Protein 2VM1 (pdb70)

Radius of gyration: 29.91 Å; Cα contacts (8 Å, |Δi|>4): 887; chains: 4; bounding box: 65×40×89 Å

Sequence (442 aa):
EGAVIACHTKQEFDTHMANGKDTGKLVIIDFTASWCGPCRVIAPVFAEEYAKKFPGAIFLKVDDVDELKDVAEAYNNVEAMMPTFLFIKKDGEKVDSVVGGRKDDIHTKIVALMGEGAVIACHTKQEFDTHMANGKDTGKLVIIDFTASWCGPCRVIAPVFAEYAKKKFPGAIFLKVDVDELKDVAEAYNVEAMPTFLFIKDDGEKVDSVVVGGRKDDIHTKIVALMMGGAVIACHTKQEFDTHMANNGKDTGKLVIIDFTASWCGPCRVIAPVFAEYAKKFPGAIFLKVDVDELKDVAEAYNVEEAMMPTFLFIKKDGEKVDSVVGGRKKDDIHTKIVALMGSASTGAVIACHTKQEFDTHMANGKDTGKLVIIDFTASWCGPCRVIAPVFAEYAKKKFPGAIFLKVDVDELKDVAEAYNVEEAMPTFLFIKDGEKVDSVVGGRKDDIHTKIVALMG

CATH classification: 3.40.30.10

Secondary structure (P-SEA, 3-state):
ccbbbbbccaaaaaaaaaaaaaabbbbbbbccccccaaaaaaaaaaaaaaaacccbbbbbbccccaaaaaaaaccccccbbbbbccccccccccccaaaaaaaaaaaaac/ccbbbbbccaaaaaaaaaaaaaabbbbbbbbcccccaaaaaaaaaaaaaaaacccbbbbbbccccaaaaaaaaccccccbbbbbccccccccccccaaaaaaaaaaaaac/cbbbbbccaaaaaaaaaaaaaabbbbbbbbccccccccccaaaaaaaaaaacccbbbbbbccccaaaaaaaaccccccbbbbbccccccccccccaaaaaaaaaaaaaccccc/ccccccccaaaaaaaaaaaaaaccbbbbbbcccccaaaaaaaaaaaaaaaacccbbbbbbcccccaaaaaaacccccbbbbbbccccccccccccaaaaaaaaaaaaac

Solvent-accessible surface area: 21909 Å² total

Nearest PDB structures (foldseek):
  2vm1-assembly1_A  TM=1.009E+00  e=7.048E-24  Hordeum vulgare subsp. vulgare
  2vm2-assembly3_C  TM=9.969E-01  e=8.906E-20  Hordeum vulgare subsp. vulgare
  2iwt-assembly1_A  TM=9.757E-01  e=1.551E-14  Hordeum vulgare
  2vlt-assembly2_B  TM=9.663E-01  e=1.551E-14  Hordeum vulgare subsp. vulgare
  6x0b-assembly2_B  TM=9.720E-01  e=7.937E-13  Nicotiana alata

Foldseek 3Di:
DLAEAEQQDVVSVVVVLVVCLVVQAKEKEWAAAPVDPLRVVLVVLLSVVSNVCVRHHHYYYHCVRCVVVCVVVVPDAPTKMFIDGNSHTDDIDGTSPNVVVVVCNVVVRD/DLAEAEQQDPVSVVVVLVVCLVVQAKEKEWEAEPPDPQSVVLVVLLSNVCNVCVRHHHYYYHCVRCVVVCVVVVPDAPGKMFIDGNRDGDDIDGTSPSVVVVVVNVVVVD/DFEAEQQDPVSVVVVLVVCLVVQAKEKEWAAAPVDPQQPVQVVLLGVVCVVCVRHHHYYYHCVRPVVVCVVVVPDAHGKIFIAGSSHTDDIDHGNPNVVVVVCNVVSRDDDDD/DFEAEQQDPVSVVVVLVVQLVVQAKEKEKAAAPVDPLRVVLVVLLGVVCVVCVRHHHYYYDCVSCVVVCVVCVDPAPTKMFIDGNRHTDDIDHTSPSVVVNVCNVVVRD

InterPro domains:
  IPR005746 Thioredoxin [PIRSF000077] (11-110)
  IPR013766 Thioredoxin domain [PF00085] (9-109)
  IPR013766 Thioredoxin domain [PS51352] (1-115)
  IPR017937 Thioredoxin, conserved site [PS00194] (32-50)
  IPR036249 Thioredoxin-like superfamily [SSF52833] (5-113)
  IPR050620 Thioredoxin H-type-like [PTHR10438] (8-109)

B-factor: mean 17.46, std 7.09, range [8.33, 87.43]

Structure (mmCIF, N/CA/C/O backbone):
data_2VM1
#
_entry.id   2VM1
#
_cell.length_a   120.881
_cell.length_b   33.533
_cell.length_c   131.048
_cell.angle_alpha   90.00
_cell.angle_beta   112.31
_cell.angle_gamma   90.00
#
_symmetry.space_group_name_H-M   'C 1 2 1'
#
loop_
_entity.id
_entity.type
_entity.pdbx_description
1 polymer 'THIOREDOXIN H ISOFORM 1.'
2 non-polymer 'SULFATE ION'
3 water water
#
loop_
_atom_site.group_PDB
_atom_site.id
_atom_site.type_symbol
_atom_site.label_atom_id
_atom_site.label_alt_id
_atom_site.label_comp_id
_atom_site.label_asym_id
_atom_site.label_entity_id
_atom_site.label_seq_id
_atom_site.pdbx_PDB_ins_code
_atom_site.Cartn_x
_atom_site.Cartn_y
_atom_site.Cartn_z
_atom_site.occupancy
_atom_site.B_iso_or_equiv
_atom_site.auth_seq_id
_atom_site.auth_comp_id
_atom_site.auth_asym_id
_atom_site.auth_atom_id
_atom_site.pdbx_PDB_model_num
ATOM 1 N N . GLU A 1 5 ? 11.785 -22.538 25.149 1.00 26.25 5 GLU A N 1
ATOM 2 C CA . GLU A 1 5 ? 11.191 -23.863 24.790 1.00 25.60 5 GLU A CA 1
ATOM 3 C C . GLU A 1 5 ? 11.074 -24.002 23.288 1.00 24.70 5 GLU A C 1
ATOM 4 O O . GLU A 1 5 ? 10.030 -24.435 22.762 1.00 24.81 5 GLU A O 1
ATOM 5 N N . GLY A 1 6 ? 12.146 -23.612 22.594 1.00 24.17 6 GLY A N 1
ATOM 6 C CA . GLY A 1 6 ? 12.177 -23.626 21.138 1.00 21.47 6 GLY A CA 1
ATOM 7 C C . GLY A 1 6 ? 11.094 -22.758 20.527 1.00 20.25 6 GLY A C 1
ATOM 8 O O . GLY A 1 6 ? 10.439 -23.165 19.575 1.00 20.82 6 GLY A O 1
ATOM 9 N N . ALA A 1 7 ? 10.890 -21.565 21.081 1.00 18.65 7 ALA A N 1
ATOM 10 C CA . ALA A 1 7 ? 9.921 -20.627 20.522 1.00 17.56 7 ALA A CA 1
ATOM 11 C C . ALA A 1 7 ? 10.584 -19.320 20.118 1.00 16.62 7 ALA A C 1
ATOM 12 O O . ALA A 1 7 ? 11.575 -18.900 20.716 1.00 16.90 7 ALA A O 1
ATOM 14 N N . VAL A 1 8 ? 10.015 -18.675 19.107 1.00 15.59 8 VAL A N 1
ATOM 15 C CA . VAL A 1 8 ? 10.423 -17.334 18.714 1.00 14.87 8 VAL A CA 1
ATOM 16 C C . VAL A 1 8 ? 9.848 -16.389 19.774 1.00 15.28 8 VAL A C 1
ATOM 17 O O . VAL A 1 8 ? 8.676 -16.509 20.171 1.00 16.64 8 VAL A O 1
ATOM 21 N N . ILE A 1 9 ? 10.691 -15.512 20.283 1.00 13.37 9 ILE A N 1
ATOM 22 C CA . ILE A 1 9 ? 10.267 -14.529 21.275 1.00 13.04 9 ILE A CA 1
ATOM 23 C C . ILE A 1 9 ? 10.091 -13.174 20.593 1.00 13.27 9 ILE A C 1
ATOM 24 O O . ILE A 1 9 ? 11.064 -12.601 20.122 1.00 12.94 9 ILE A O 1
ATOM 29 N N . ALA A 1 10 ? 8.850 -12.690 20.523 1.00 13.29 10 ALA A N 1
ATOM 30 C CA . ALA A 1 10 ? 8.547 -11.373 19.944 1.00 14.09 10 ALA A CA 1
ATOM 31 C C . ALA A 1 10 ? 8.906 -10.308 20.975 1.00 14.35 10 ALA A C 1
ATOM 32 O O . ALA A 1 10 ? 8.355 -10.313 22.089 1.00 16.66 10 ALA A O 1
ATOM 34 N N . CYS A 1 11 ? 9.838 -9.429 20.628 1.00 13.29 11 CYS A N 1
ATOM 35 C CA . CYS A 1 11 ? 10.286 -8.371 21.538 1.00 12.75 11 CYS A CA 1
ATOM 36 C C . CYS A 1 11 ? 9.570 -7.061 21.225 1.00 12.65 11 CYS A C 1
ATOM 37 O O . CYS A 1 11 ? 9.852 -6.415 20.213 1.00 13.33 11 CYS A O 1
ATOM 40 N N . HIS A 1 12 ? 8.664 -6.664 22.104 1.00 12.19 12 HIS A N 1
ATOM 41 C CA . HIS A 1 12 ? 7.799 -5.508 21.813 1.00 12.51 12 HIS A CA 1
ATOM 42 C C . HIS A 1 12 ? 8.274 -4.199 22.429 1.00 12.32 12 HIS A C 1
ATOM 43 O O . HIS A 1 12 ? 7.708 -3.133 22.137 1.00 12.79 12 HIS A O 1
ATOM 50 N N . THR A 1 13 ? 9.292 -4.283 23.279 1.00 11.83 13 THR A N 1
ATOM 51 C CA . THR A 1 13 ? 9.921 -3.087 23.833 1.00 11.78 13 THR A CA 1
ATOM 52 C C . THR A 1 13 ? 11.427 -3.269 23.786 1.00 11.62 13 THR A C 1
ATOM 53 O O . THR A 1 13 ? 11.923 -4.408 23.757 1.00 11.60 13 THR A O 1
ATOM 57 N N . LYS A 1 14 ? 12.158 -2.156 23.852 1.00 11.25 14 LYS A N 1
ATOM 58 C CA . LYS A 1 14 ? 13.631 -2.243 23.935 1.00 12.42 14 LYS A CA 1
ATOM 59 C C . LYS A 1 14 ? 14.047 -3.041 25.193 1.00 11.84 14 LYS A C 1
ATOM 60 O O . LYS A 1 14 ? 15.002 -3.812 25.157 1.00 11.29 14 LYS A O 1
ATOM 66 N N . GLN A 1 15 ? 13.327 -2.828 26.304 1.00 12.58 15 GLN A N 1
ATOM 67 C CA . GLN A 1 15 ? 13.583 -3.560 27.554 1.00 12.95 15 GLN A CA 1
ATOM 68 C C . GLN A 1 15 ? 13.472 -5.089 27.363 1.00 12.18 15 GLN A C 1
ATOM 69 O O . GLN A 1 15 ? 14.324 -5.859 27.836 1.00 10.74 15 GLN A O 1
ATOM 75 N N . GLU A 1 16 ? 12.443 -5.520 26.628 1.00 10.68 16 GLU A N 1
ATOM 76 C CA . GLU A 1 16 ? 12.262 -6.928 26.307 1.00 10.60 16 GLU A CA 1
ATOM 77 C C . GLU A 1 16 ? 13.415 -7.472 25.457 1.00 10.16 16 GLU A C 1
ATOM 78 O O . GLU A 1 16 ? 13.989 -8.525 25.749 1.00 9.91 16 GLU A O 1
ATOM 84 N N . PHE A 1 17 ? 13.741 -6.735 24.410 1.00 9.77 17 PHE A N 1
ATOM 85 C CA . PHE A 1 17 ? 14.899 -7.056 23.575 1.00 10.30 17 PHE A CA 1
ATOM 86 C C . PHE A 1 17 ? 16.171 -7.187 24.413 1.00 9.01 17 PHE A C 1
ATOM 87 O O . PHE A 1 17 ? 16.887 -8.185 24.315 1.00 9.21 17 PHE A O 1
ATOM 95 N N . ASP A 1 18 ? 16.447 -6.184 25.236 1.00 9.57 18 ASP A N 1
ATOM 96 C CA . ASP A 1 18 ? 17.698 -6.141 26.004 1.00 9.84 18 ASP A CA 1
ATOM 97 C C . ASP A 1 18 ? 17.788 -7.278 27.014 1.00 9.42 18 ASP A C 1
ATOM 98 O O . ASP A 1 18 ? 18.850 -7.876 27.195 1.00 9.07 18 ASP A O 1
ATOM 103 N N . THR A 1 19 ? 16.676 -7.627 27.652 1.00 9.29 19 THR A N 1
ATOM 104 C CA . THR A 1 19 ? 16.782 -8.722 28.640 1.00 9.86 19 THR A CA 1
ATOM 105 C C . THR A 1 19 ? 17.105 -10.083 27.979 1.00 9.48 19 THR A C 1
ATOM 106 O O . THR A 1 19 ? 17.955 -10.855 28.469 1.00 8.91 19 THR A O 1
ATOM 110 N N . HIS A 1 20 ? 16.479 -10.356 26.832 1.00 9.19 20 HIS A N 1
ATOM 111 C CA . HIS A 1 20 ? 16.791 -11.602 26.112 1.00 9.58 20 HIS A CA 1
ATOM 112 C C . HIS A 1 20 ? 18.194 -11.585 25.524 1.00 9.82 20 HIS A C 1
ATOM 113 O O . HIS A 1 20 ? 18.898 -12.588 25.587 1.00 10.26 20 HIS A O 1
ATOM 120 N N . MET A 1 21 ? 18.612 -10.435 25.001 1.00 9.21 21 MET A N 1
ATOM 121 C CA . MET A 1 21 ? 19.985 -10.271 24.518 1.00 9.99 21 MET A CA 1
ATOM 122 C C . MET A 1 21 ? 21.011 -10.509 25.641 1.00 10.63 21 MET A C 1
ATOM 123 O O . MET A 1 21 ? 21.994 -11.253 25.475 1.00 10.40 21 MET A O 1
ATOM 128 N N . ALA A 1 22 ? 20.775 -9.896 26.795 1.00 9.46 22 ALA A N 1
ATOM 129 C CA . ALA A 1 22 ? 21.627 -10.164 27.964 1.00 10.22 22 ALA A CA 1
ATOM 130 C C . ALA A 1 22 ? 21.638 -11.651 28.401 1.00 10.30 22 ALA A C 1
ATOM 131 O O . ALA A 1 22 ? 22.695 -12.196 28.753 1.00 10.73 22 ALA A O 1
ATOM 133 N N . ASN A 1 23 ? 20.475 -12.300 28.400 1.00 10.29 23 ASN A N 1
ATOM 134 C CA . ASN A 1 23 ? 20.395 -13.729 28.723 1.00 11.77 23 ASN A CA 1
ATOM 135 C C . ASN A 1 23 ? 21.274 -14.554 27.763 1.00 11.23 23 ASN A C 1
ATOM 136 O O . ASN A 1 23 ? 22.086 -15.387 28.186 1.00 11.40 23 ASN A O 1
ATOM 141 N N . GLY A 1 24 ? 21.168 -14.261 26.471 1.00 11.96 24 GLY A N 1
ATOM 142 C CA . GLY A 1 24 ? 22.012 -14.925 25.476 1.00 12.72 24 GLY A CA 1
ATOM 143 C C . GLY A 1 24 ? 23.506 -14.740 25.705 1.00 12.54 24 GLY A C 1
ATOM 144 O O . GLY A 1 24 ? 24.278 -15.715 25.703 1.00 12.74 24 GLY A O 1
ATOM 145 N N . LYS A 1 25 ? 23.905 -13.482 25.906 1.00 12.92 25 LYS A N 1
ATOM 146 C CA . LYS A 1 25 ? 25.293 -13.119 26.153 1.00 13.33 25 LYS A CA 1
ATOM 147 C C . LYS A 1 25 ? 25.823 -13.857 27.386 1.00 13.07 25 LYS A C 1
ATOM 148 O O . LYS A 1 25 ? 26.898 -14.467 27.349 1.00 12.99 25 LYS A O 1
ATOM 154 N N . ASP A 1 26 ? 25.040 -13.807 28.464 1.00 12.12 26 ASP A N 1
ATOM 155 C CA . ASP A 1 26 ? 25.414 -14.413 29.723 1.00 12.57 26 ASP A CA 1
ATOM 156 C C . ASP A 1 26 ? 25.573 -15.938 29.651 1.00 12.98 26 ASP A C 1
ATOM 157 O O . ASP A 1 26 ? 26.489 -16.506 30.271 1.00 13.25 26 ASP A O 1
ATOM 162 N N . THR A 1 27 ? 24.669 -16.596 28.929 1.00 12.98 27 THR A N 1
ATOM 163 C CA . THR A 1 27 ? 24.656 -18.048 28.844 1.00 14.36 27 THR A CA 1
ATOM 164 C C . THR A 1 27 ? 25.485 -18.612 27.675 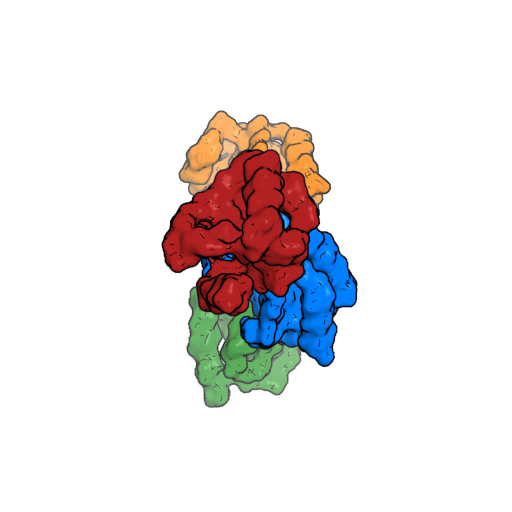1.00 14.57 27 THR A C 1
ATOM 165 O O . THR A 1 27 ? 25.571 -19.837 27.511 1.00 16.00 27 THR A O 1
ATOM 169 N N . GLY A 1 28 ? 26.078 -17.736 26.871 1.00 13.67 28 GLY A N 1
ATOM 170 C CA . GLY A 1 28 ? 26.943 -18.172 25.752 1.00 14.18 28 GLY A CA 1
ATOM 171 C C . GLY A 1 28 ? 26.189 -18.770 24.571 1.00 14.22 28 GLY A C 1
ATOM 172 O O . GLY A 1 28 ? 26.753 -19.539 23.786 1.00 14.61 28 GLY A O 1
ATOM 173 N N . LYS A 1 29 ? 24.913 -18.429 24.458 1.00 12.98 29 LYS A N 1
ATOM 174 C CA . LYS A 1 29 ? 24.071 -18.945 23.399 1.00 12.62 29 LYS A CA 1
ATOM 175 C C . LYS A 1 29 ? 24.103 -17.999 22.207 1.00 12.41 29 LYS A C 1
ATOM 176 O O . LYS A 1 29 ? 24.243 -16.785 22.349 1.00 13.88 29 LYS A O 1
ATOM 182 N N . LEU A 1 30 ? 23.982 -18.576 21.026 1.00 11.51 30 LEU A N 1
ATOM 183 C CA . LEU A 1 30 ? 23.812 -17.774 19.839 1.00 11.10 30 LEU A CA 1
ATOM 184 C C . LEU A 1 30 ? 22.409 -17.158 19.894 1.00 10.98 30 LEU A C 1
ATOM 185 O O . LEU A 1 30 ? 21.424 -17.813 20.293 1.00 12.37 30 LEU A O 1
ATOM 190 N N . VAL A 1 31 ? 22.325 -15.894 19.501 1.00 10.66 31 VAL A N 1
ATOM 191 C CA . VAL A 1 31 ? 21.042 -15.196 19.384 1.00 10.04 31 VAL A CA 1
ATOM 192 C C . VAL A 1 31 ? 20.876 -14.825 17.917 1.00 11.03 31 VAL A C 1
ATOM 193 O O . VAL A 1 31 ? 21.803 -14.270 17.300 1.00 11.31 31 VAL A O 1
ATOM 197 N N . ILE A 1 32 ? 19.700 -15.127 17.378 1.00 9.93 32 ILE A N 1
ATOM 198 C CA . ILE A 1 32 ? 19.361 -14.794 15.999 1.00 10.89 32 ILE A CA 1
ATOM 199 C C . ILE A 1 32 ? 18.153 -13.857 16.045 1.00 10.89 32 ILE A C 1
ATOM 200 O O . ILE A 1 32 ? 17.097 -14.226 16.587 1.00 11.26 32 ILE A O 1
ATOM 205 N N . ILE A 1 33 ? 18.323 -12.657 15.502 1.00 10.30 33 ILE A N 1
ATOM 206 C CA . ILE A 1 33 ? 17.236 -11.666 15.468 1.00 10.80 33 ILE A CA 1
ATOM 207 C C . ILE A 1 33 ? 16.679 -11.555 14.067 1.00 9.85 33 ILE A C 1
ATOM 208 O O . ILE A 1 33 ? 17.426 -11.300 13.117 1.00 10.15 33 ILE A O 1
ATOM 213 N N . ASP A 1 34 ? 15.370 -11.754 13.952 1.00 10.44 34 ASP A N 1
ATOM 214 C CA . ASP A 1 34 ? 14.656 -11.549 12.700 1.00 10.86 34 ASP A CA 1
ATOM 215 C C . ASP A 1 34 ? 14.066 -10.140 12.785 1.00 10.47 34 ASP A C 1
ATOM 216 O O . ASP A 1 34 ? 13.086 -9.892 13.527 1.00 9.93 34 ASP A O 1
ATOM 221 N N . PHE A 1 35 ? 14.699 -9.211 12.064 1.00 10.24 35 PHE A N 1
ATOM 222 C CA . PHE A 1 35 ? 14.176 -7.854 11.928 1.00 9.67 35 PHE A CA 1
ATOM 223 C C . PHE A 1 35 ? 13.153 -7.905 10.808 1.00 10.30 35 PHE A C 1
ATOM 224 O O . PHE A 1 35 ? 13.480 -8.138 9.637 1.00 10.13 35 PHE A O 1
ATOM 232 N N . THR A 1 36 ? 11.910 -7.689 11.195 1.00 9.77 36 THR A N 1
ATOM 233 C CA . THR A 1 36 ? 10.768 -8.015 10.334 1.00 10.70 36 THR A CA 1
ATOM 234 C C . THR A 1 36 ? 9.746 -6.876 10.314 1.00 10.07 36 THR A C 1
ATOM 235 O O . THR A 1 36 ? 9.842 -5.905 11.071 1.00 10.55 36 THR A O 1
ATOM 239 N N . ALA A 1 37 ? 8.752 -6.982 9.447 1.00 9.71 37 ALA A N 1
ATOM 240 C CA . ALA A 1 37 ? 7.706 -5.949 9.397 1.00 10.23 37 ALA A CA 1
ATOM 241 C C . ALA A 1 37 ? 6.414 -6.589 8.954 1.00 9.73 37 ALA A C 1
ATOM 242 O O . ALA A 1 37 ? 6.427 -7.464 8.106 1.00 9.80 37 ALA A O 1
ATOM 244 N N . SER A 1 38 ? 5.303 -6.138 9.519 1.00 9.94 38 SER A N 1
ATOM 245 C CA . SER A 1 38 ? 4.008 -6.700 9.151 1.00 10.43 38 SER A CA 1
ATOM 246 C C . SER A 1 38 ? 3.599 -6.407 7.707 1.00 9.52 38 SER A C 1
ATOM 247 O O . SER A 1 38 ? 2.766 -7.111 7.140 1.00 9.99 38 SER A O 1
ATOM 250 N N . TRP A 1 39 ? 4.194 -5.367 7.124 1.00 9.41 39 TRP A N 1
ATOM 251 C CA . TRP A 1 39 ? 3.841 -4.938 5.758 1.00 9.70 39 TRP A CA 1
ATOM 252 C C . TRP A 1 39 ? 4.677 -5.686 4.723 1.00 9.25 39 TRP A C 1
ATOM 253 O O . TRP A 1 39 ? 4.413 -5.574 3.517 1.00 10.39 39 TRP A O 1
ATOM 264 N N . CYS A 1 40 ? 5.656 -6.458 5.183 1.00 10.61 40 CYS A N 1
ATOM 265 C CA . CYS A 1 40 ? 6.660 -7.053 4.313 1.00 10.43 40 CYS A CA 1
ATOM 266 C C . CYS A 1 40 ? 6.296 -8.478 3.843 1.00 10.23 40 CYS A C 1
ATOM 267 O O . CYS A 1 40 ? 6.312 -9.420 4.648 1.00 10.73 40 CYS A O 1
ATOM 270 N N . GLY A 1 41 ? 5.984 -8.613 2.547 1.00 10.14 41 GLY A N 1
ATOM 271 C CA . GLY A 1 41 ? 5.654 -9.903 1.932 1.00 10.51 41 GLY A CA 1
ATOM 272 C C . GLY A 1 41 ? 6.719 -10.984 2.182 1.00 10.68 41 GLY A C 1
ATOM 273 O O . GLY A 1 41 ? 6.410 -12.048 2.739 1.00 10.91 41 GLY A O 1
ATOM 274 N N . PRO A 1 42 ? 7.997 -10.710 1.806 1.00 10.78 42 PRO A N 1
ATOM 275 C CA . PRO A 1 42 ? 9.114 -11.630 2.063 1.00 11.35 42 PRO A CA 1
ATOM 276 C C . PRO A 1 42 ? 9.220 -12.020 3.534 1.00 11.33 42 PRO A C 1
ATOM 277 O O . PRO A 1 42 ? 9.531 -13.185 3.853 1.00 11.33 42 PRO A O 1
ATOM 281 N N . CYS A 1 43 ? 8.936 -11.064 4.430 1.00 10.91 43 CYS A N 1
ATOM 282 C CA . CYS A 1 43 ? 8.905 -11.368 5.870 1.00 12.13 43 CYS A CA 1
ATOM 283 C C . CYS A 1 43 ? 7.856 -12.414 6.233 1.00 12.45 43 CYS A C 1
ATOM 284 O O . CYS A 1 43 ? 8.127 -13.340 7.028 1.00 12.42 43 CYS A O 1
ATOM 287 N N . ARG A 1 44 ? 6.663 -12.247 5.677 1.00 12.68 44 ARG A N 1
ATOM 288 C CA . ARG A 1 44 ? 5.579 -13.210 5.850 1.00 13.67 44 ARG A CA 1
ATOM 289 C C . ARG A 1 44 ? 5.987 -14.602 5.397 1.00 14.27 44 ARG A C 1
ATOM 290 O O . ARG A 1 44 ? 5.682 -15.578 6.092 1.00 14.78 44 ARG A O 1
ATOM 298 N N . VAL A 1 45 ? 6.680 -14.686 4.253 1.00 13.46 45 VAL A N 1
ATOM 299 C CA . VAL A 1 45 ? 7.049 -15.973 3.662 1.00 14.36 45 VAL A CA 1
ATOM 300 C C . VAL A 1 45 ? 8.026 -16.710 4.596 1.00 14.10 45 VAL A C 1
ATOM 301 O O . VAL A 1 45 ? 7.856 -17.895 4.875 1.00 15.15 45 VAL A O 1
ATOM 305 N N . ILE A 1 46 ? 8.992 -15.972 5.123 1.00 14.33 46 ILE A N 1
ATOM 306 C CA . ILE A 1 46 ? 10.062 -16.580 5.941 1.00 14.37 46 ILE A CA 1
ATOM 307 C C . ILE A 1 46 ? 9.639 -16.815 7.403 1.00 13.95 46 ILE A C 1
ATOM 308 O O . ILE A 1 46 ? 10.270 -17.615 8.110 1.00 12.71 46 ILE A O 1
ATOM 313 N N . ALA A 1 47 ? 8.598 -16.117 7.859 1.00 13.62 47 ALA A N 1
ATOM 314 C CA . ALA A 1 47 ? 8.167 -16.204 9.268 1.00 13.91 47 ALA A CA 1
ATOM 315 C C . ALA A 1 47 ? 7.988 -17.654 9.804 1.00 14.11 47 ALA A C 1
ATOM 316 O O . ALA A 1 47 ? 8.568 -18.008 10.844 1.00 13.33 47 ALA A O 1
ATOM 318 N N . PRO A 1 48 ? 7.204 -18.496 9.103 1.00 14.37 48 PRO A N 1
ATOM 319 C CA . PRO A 1 48 ? 7.023 -19.868 9.635 1.00 14.73 48 PRO A CA 1
ATOM 320 C C . PRO A 1 48 ? 8.309 -20.707 9.624 1.00 14.40 48 PRO A C 1
ATOM 321 O O . PRO A 1 48 ? 8.485 -21.578 10.488 1.00 14.90 48 PRO A O 1
ATOM 325 N N . VAL A 1 49 ? 9.182 -20.451 8.654 1.00 13.97 49 VAL A N 1
ATOM 326 C CA . VAL A 1 49 ? 10.516 -21.056 8.592 1.00 13.66 49 VAL A CA 1
ATOM 327 C C . VAL A 1 49 ? 11.378 -20.695 9.815 1.00 12.69 49 VAL A C 1
ATOM 328 O O . VAL A 1 49 ? 12.019 -21.571 10.429 1.00 12.86 49 VAL A O 1
ATOM 332 N N . PHE A 1 50 ? 11.395 -19.408 10.166 1.00 12.15 50 PHE A N 1
ATOM 333 C CA . PHE A 1 50 ? 12.133 -18.931 11.345 1.00 12.30 50 PHE A CA 1
ATOM 334 C C . PHE A 1 50 ? 11.565 -19.610 12.596 1.00 12.13 50 PHE A C 1
ATOM 335 O O . PHE A 1 50 ? 12.325 -20.074 13.443 1.00 12.57 50 PHE A O 1
ATOM 343 N N . ALA A 1 51 ? 10.233 -19.719 12.673 1.00 12.48 51 ALA A N 1
ATOM 344 C CA . ALA A 1 51 ? 9.586 -20.421 13.793 1.00 12.44 51 ALA A CA 1
ATOM 345 C C . ALA A 1 51 ? 10.029 -21.889 13.863 1.00 12.45 51 ALA A C 1
ATOM 346 O O . ALA A 1 51 ? 10.334 -22.396 14.948 1.00 12.25 51 ALA A O 1
ATOM 348 N N A GLU A 1 52 ? 10.077 -22.563 12.715 0.50 11.85 52 GLU A N 1
ATOM 349 N N B GLU A 1 52 ? 10.050 -22.556 12.707 0.50 11.91 52 GLU A N 1
ATOM 350 C CA A GLU A 1 52 ? 10.542 -23.952 12.696 0.50 12.24 52 GLU A CA 1
ATOM 351 C CA B GLU A 1 52 ? 10.560 -23.924 12.628 0.50 12.42 52 GLU A CA 1
ATOM 352 C C A GLU A 1 52 ? 12.019 -24.097 13.084 0.50 11.88 52 GLU A C 1
ATOM 353 C C B GLU A 1 52 ? 11.977 -24.002 13.185 0.50 11.89 52 GLU A C 1
ATOM 354 O O A GLU A 1 52 ? 12.380 -25.072 13.756 0.50 11.80 52 GLU A O 1
ATOM 355 O O B GLU A 1 52 ? 12.258 -24.829 14.060 0.50 11.74 52 GLU A O 1
ATOM 366 N N . TYR A 1 53 ? 12.860 -23.142 12.677 1.00 11.51 53 TYR A N 1
ATOM 367 C CA . TYR A 1 53 ? 14.280 -23.118 13.139 1.00 11.97 53 TYR A CA 1
ATOM 368 C C . TYR A 1 53 ? 14.372 -23.005 14.672 1.00 11.55 53 TYR A C 1
ATOM 369 O O . TYR A 1 53 ? 15.173 -23.720 15.298 1.00 10.90 53 TYR A O 1
ATOM 378 N N . ALA A 1 54 ? 13.512 -22.165 15.263 1.00 12.12 54 ALA A N 1
ATOM 379 C CA . ALA A 1 54 ? 13.437 -22.025 16.730 1.00 12.62 54 ALA A CA 1
ATOM 380 C C . ALA A 1 54 ? 13.221 -23.365 17.427 1.00 12.60 54 ALA A C 1
ATOM 381 O O . ALA A 1 54 ? 13.877 -23.646 18.430 1.00 13.25 54 ALA A O 1
ATOM 383 N N . LYS A 1 55 ? 12.351 -24.208 16.865 1.00 12.33 55 LYS A N 1
ATOM 384 C CA . LYS A 1 55 ? 12.072 -25.552 17.405 1.00 12.76 55 LYS A CA 1
ATOM 385 C C . LYS A 1 55 ? 13.246 -26.527 17.181 1.00 11.39 55 LYS A C 1
ATOM 386 O O . LYS A 1 55 ? 13.527 -27.406 18.004 1.00 11.29 55 LYS A O 1
ATOM 392 N N . LYS A 1 56 ? 13.891 -26.381 16.029 1.00 10.69 56 LYS A N 1
ATOM 393 C CA . LYS A 1 56 ? 15.005 -27.211 15.617 1.00 10.63 56 LYS A CA 1
ATOM 394 C C . LYS A 1 56 ? 16.259 -26.932 16.445 1.00 10.05 56 LYS A C 1
ATOM 395 O O . LYS A 1 56 ? 17.086 -27.831 16.641 1.00 10.59 56 LYS A O 1
ATOM 401 N N . PHE A 1 57 ? 16.398 -25.687 16.910 1.00 10.28 57 PHE A N 1
ATOM 402 C CA . PHE A 1 57 ? 17.598 -25.279 17.656 1.00 10.88 57 P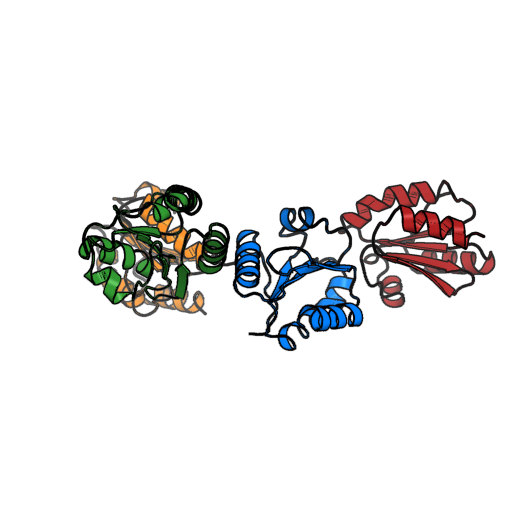HE A CA 1
ATOM 403 C C . PHE A 1 57 ? 17.221 -24.680 19.024 1.00 11.16 57 PHE A C 1
ATOM 404 O O . PHE A 1 57 ? 17.414 -23.468 19.252 1.00 10.59 57 PHE A O 1
ATOM 412 N N . PRO A 1 58 ? 16.693 -25.525 19.937 1.00 12.09 58 PRO A N 1
ATOM 413 C CA . PRO A 1 58 ? 16.282 -25.010 21.242 1.00 12.12 58 PRO A CA 1
ATOM 414 C C . PRO A 1 58 ? 17.455 -24.452 22.071 1.00 12.44 58 PRO A C 1
ATOM 415 O O . PRO A 1 58 ? 17.206 -23.714 23.030 1.00 13.26 58 PRO A O 1
ATOM 419 N N . GLY A 1 59 ? 18.692 -24.801 21.703 1.00 11.60 59 GLY A N 1
ATOM 420 C CA . GLY A 1 59 ? 19.910 -24.247 22.350 1.00 12.17 59 GLY A CA 1
ATOM 421 C C . GLY A 1 59 ? 20.357 -22.837 21.931 1.00 12.28 59 GLY A C 1
ATOM 422 O O . GLY A 1 59 ? 21.352 -22.329 22.465 1.00 13.55 59 GLY A O 1
ATOM 423 N N . ALA A 1 60 ? 19.628 -22.230 20.989 1.00 10.81 60 ALA A N 1
ATOM 424 C CA . ALA A 1 60 ? 19.874 -20.866 20.513 1.00 10.89 60 ALA A CA 1
ATOM 425 C C . ALA A 1 60 ? 18.623 -20.058 20.791 1.00 11.16 60 ALA A C 1
ATOM 426 O O . ALA A 1 60 ? 17.524 -20.618 20.874 1.00 11.91 60 ALA A O 1
ATOM 428 N N . ILE A 1 61 ? 18.775 -18.737 20.865 1.00 10.99 61 ILE A N 1
ATOM 429 C CA . ILE A 1 61 ? 17.666 -17.856 21.192 1.00 10.96 61 ILE A CA 1
ATOM 430 C C . ILE A 1 61 ? 17.221 -17.146 19.914 1.00 10.85 61 ILE A C 1
ATOM 431 O O . ILE A 1 61 ? 18.047 -16.515 19.248 1.00 11.11 61 ILE A O 1
ATOM 436 N N . PHE A 1 62 ? 15.926 -17.248 19.601 1.00 10.66 62 PHE A N 1
ATOM 437 C CA . PHE A 1 62 ? 15.344 -16.654 18.378 1.00 9.92 62 PHE A CA 1
ATOM 438 C C . PHE A 1 62 ? 14.440 -15.487 18.746 1.00 10.38 62 PHE A C 1
ATOM 439 O O . PHE A 1 62 ? 13.393 -15.692 19.383 1.00 11.13 62 PHE A O 1
ATOM 447 N N . LEU A 1 63 ? 14.871 -14.281 18.376 1.00 10.19 63 LEU A N 1
ATOM 448 C CA . LEU A 1 63 ? 14.125 -13.051 18.655 1.00 10.31 63 LEU A CA 1
ATOM 449 C C . LEU A 1 63 ? 13.471 -12.486 17.405 1.00 10.66 63 LEU A C 1
ATOM 450 O O . LEU A 1 63 ? 14.051 -12.536 16.321 1.00 10.30 63 LEU A O 1
ATOM 455 N N . LYS A 1 64 ? 12.262 -11.946 17.563 1.00 10.84 64 LYS A N 1
ATOM 456 C CA . LYS A 1 64 ? 11.590 -11.266 16.460 1.00 12.95 64 LYS A CA 1
ATOM 457 C C . LYS A 1 64 ? 11.413 -9.798 16.855 1.00 12.16 64 LYS A C 1
ATOM 458 O O . LYS A 1 64 ? 10.846 -9.488 17.912 1.00 12.04 64 LYS A O 1
ATOM 464 N N . VAL A 1 65 ? 11.918 -8.910 16.009 1.00 11.39 65 VAL A N 1
ATOM 465 C CA . VAL A 1 65 ? 11.823 -7.474 16.242 1.00 11.10 65 VAL A CA 1
ATOM 466 C C . VAL A 1 65 ? 11.103 -6.835 15.059 1.00 10.30 65 VAL A C 1
ATOM 467 O O . VAL A 1 65 ? 11.603 -6.867 13.920 1.00 10.68 65 VAL A O 1
ATOM 471 N N A ASP A 1 66 ? 9.922 -6.286 15.317 0.50 10.31 66 ASP A N 1
ATOM 472 N N B ASP A 1 66 ? 9.934 -6.265 15.343 0.50 10.39 66 ASP A N 1
ATOM 473 C CA A ASP A 1 66 ? 9.210 -5.546 14.284 0.50 10.03 66 ASP A CA 1
ATOM 474 C CA B ASP A 1 66 ? 9.161 -5.479 14.381 0.50 10.35 66 ASP A CA 1
ATOM 475 C C A ASP A 1 66 ? 9.836 -4.153 14.191 0.50 10.41 66 ASP A C 1
ATOM 476 C C B ASP A 1 66 ? 9.862 -4.123 14.216 0.50 10.55 66 ASP A C 1
ATOM 477 O O A ASP A 1 66 ? 9.815 -3.384 15.167 0.50 9.96 66 ASP A O 1
ATOM 478 O O B ASP A 1 66 ? 9.914 -3.340 15.176 0.50 10.21 66 ASP A O 1
ATOM 487 N N . VAL A 1 67 ? 10.396 -3.850 13.018 1.00 10.27 67 VAL A N 1
ATOM 488 C CA . VAL A 1 67 ? 11.119 -2.575 12.777 1.00 10.98 67 VAL A CA 1
ATOM 489 C C . VAL A 1 67 ? 10.294 -1.284 12.985 1.00 11.76 67 VAL A C 1
ATOM 490 O O . VAL A 1 67 ? 10.858 -0.208 13.197 1.00 11.33 67 VAL A O 1
ATOM 494 N N . ASP A 1 68 ? 8.976 -1.403 12.898 1.00 11.78 68 ASP A N 1
ATOM 495 C CA . ASP A 1 68 ? 8.081 -0.266 13.123 1.00 13.64 68 ASP A CA 1
ATOM 496 C C . ASP A 1 68 ? 7.700 -0.122 14.576 1.00 14.38 68 ASP A C 1
ATOM 497 O O . ASP A 1 68 ? 7.229 0.937 14.983 1.00 14.59 68 ASP A O 1
ATOM 502 N N . GLU A 1 69 ? 7.926 -1.184 15.351 1.00 14.56 69 GLU A N 1
ATOM 503 C CA . GLU A 1 69 ? 7.684 -1.162 16.783 1.00 15.84 69 GLU A CA 1
ATOM 504 C C . GLU A 1 69 ? 8.919 -0.669 17.507 1.00 15.03 69 GLU A C 1
ATOM 505 O O . GLU A 1 69 ? 8.818 0.199 18.383 1.00 14.98 69 GLU A O 1
ATOM 511 N N . LEU A 1 70 ? 10.080 -1.242 17.166 1.00 13.53 70 LEU A N 1
ATOM 512 C CA . LEU A 1 70 ? 11.340 -0.842 17.784 1.00 13.04 70 LEU A CA 1
ATOM 513 C C . LEU A 1 70 ? 12.206 -0.085 16.775 1.00 12.68 70 LEU A C 1
ATOM 514 O O . LEU A 1 70 ? 13.224 -0.597 16.324 1.00 12.35 70 LEU A O 1
ATOM 519 N N . LYS A 1 71 ? 11.798 1.140 16.433 1.00 12.39 71 LYS A N 1
ATOM 520 C CA . LYS A 1 71 ? 12.508 1.903 15.390 1.00 12.57 71 LYS A CA 1
ATOM 521 C C . LYS A 1 71 ? 13.952 2.175 15.795 1.00 12.38 71 LYS A C 1
ATOM 522 O O . LYS A 1 71 ? 14.871 2.176 14.950 1.00 11.98 71 LYS A O 1
ATOM 528 N N . ASP A 1 72 ? 14.164 2.389 17.094 1.00 11.97 72 ASP A N 1
ATOM 529 C CA . ASP A 1 72 ? 15.508 2.683 17.585 1.00 12.24 72 ASP A CA 1
ATOM 530 C C . ASP A 1 72 ? 16.443 1.465 17.531 1.00 11.84 72 ASP A C 1
ATOM 531 O O . ASP A 1 72 ? 17.617 1.594 17.202 1.00 11.39 72 ASP A O 1
ATOM 536 N N . VAL A 1 73 ? 15.917 0.288 17.839 1.00 11.75 73 VAL A N 1
ATOM 537 C CA . VAL A 1 73 ? 16.731 -0.928 17.748 1.00 11.74 73 VAL A CA 1
ATOM 538 C C . VAL A 1 73 ? 17.092 -1.218 16.282 1.00 11.71 73 VAL A C 1
ATOM 539 O O . VAL A 1 73 ? 18.260 -1.461 15.969 1.00 12.51 73 VAL A O 1
ATOM 543 N N . ALA A 1 74 ? 16.111 -1.114 15.378 1.00 12.13 74 ALA A N 1
ATOM 544 C CA . ALA A 1 74 ? 16.372 -1.344 13.954 1.00 12.77 74 ALA A CA 1
ATOM 545 C C . ALA A 1 74 ? 17.434 -0.370 13.443 1.00 12.85 74 ALA A C 1
ATOM 546 O O . ALA A 1 74 ? 18.380 -0.759 12.732 1.00 13.48 74 ALA A O 1
ATOM 548 N N . GLU A 1 75 ? 17.302 0.892 13.844 1.00 12.69 75 GLU A N 1
ATOM 549 C CA . GLU A 1 75 ? 18.291 1.912 13.507 1.00 12.77 75 GLU A CA 1
ATOM 550 C C . GLU A 1 75 ? 19.690 1.578 14.064 1.00 12.47 75 GLU A C 1
ATOM 551 O O . GLU A 1 75 ? 20.684 1.672 13.338 1.00 12.17 75 GLU A O 1
ATOM 557 N N . ALA A 1 76 ? 19.757 1.190 15.331 1.00 12.47 76 ALA A N 1
ATOM 558 C CA . ALA A 1 76 ? 21.040 0.896 15.976 1.00 13.26 76 ALA A CA 1
ATOM 559 C C . ALA A 1 76 ? 21.782 -0.250 15.245 1.00 13.85 76 ALA A C 1
ATOM 560 O O . ALA A 1 76 ? 23.030 -0.277 15.200 1.00 13.90 76 ALA A O 1
ATOM 562 N N . TYR A 1 77 ? 21.014 -1.181 14.668 1.00 13.76 77 TYR A N 1
ATOM 563 C CA . TYR A 1 77 ? 21.570 -2.319 13.935 1.00 14.26 77 TYR A CA 1
ATOM 564 C C . TYR A 1 77 ? 21.680 -2.094 12.420 1.00 14.68 77 TYR A C 1
ATOM 565 O O . TYR A 1 77 ? 21.965 -3.038 11.644 1.00 14.73 77 TYR A O 1
ATOM 574 N N A ASN A 1 78 ? 21.433 -0.857 11.996 0.50 13.90 78 ASN A N 1
ATOM 575 N N B ASN A 1 78 ? 21.474 -0.844 12.008 0.50 14.55 78 ASN A N 1
ATOM 576 C CA A ASN A 1 78 ? 21.606 -0.454 10.597 0.50 13.90 78 ASN A CA 1
ATOM 577 C CA B ASN A 1 78 ? 21.567 -0.441 10.603 0.50 15.07 78 ASN A CA 1
ATOM 578 C C A ASN A 1 78 ? 20.769 -1.301 9.617 0.50 14.18 78 ASN A C 1
ATOM 579 C C B ASN A 1 78 ? 20.817 -1.414 9.686 0.50 14.89 78 ASN A C 1
ATOM 580 O O A ASN A 1 78 ? 21.204 -1.588 8.500 0.50 14.18 78 ASN A O 1
ATOM 581 O O B ASN A 1 78 ? 21.362 -1.920 8.705 0.50 14.82 78 ASN A O 1
ATOM 590 N N . VAL A 1 79 ? 19.566 -1.698 10.040 1.00 14.86 79 VAL A N 1
ATOM 591 C CA . VAL A 1 79 ? 18.710 -2.551 9.194 1.00 15.59 79 VAL A CA 1
ATOM 592 C C . VAL A 1 79 ? 18.247 -1.740 7.986 1.00 16.71 79 VAL A C 1
ATOM 593 O O . VAL A 1 79 ? 17.582 -0.690 8.149 1.00 18.54 79 VAL A O 1
ATOM 597 N N . GLU A 1 80 ? 18.607 -2.192 6.787 1.00 16.66 80 GLU A N 1
ATOM 598 C CA . GLU A 1 80 ? 18.289 -1.437 5.556 1.00 17.56 80 GLU A CA 1
ATOM 599 C C . GLU A 1 80 ? 17.618 -2.253 4.429 1.00 16.71 80 GLU A C 1
ATOM 600 O O . GLU A 1 80 ? 17.453 -1.769 3.288 1.00 16.82 80 GLU A O 1
ATOM 606 N N . ALA A 1 81 ? 17.211 -3.472 4.751 1.00 15.29 81 ALA A N 1
ATOM 607 C CA . ALA A 1 81 ? 16.356 -4.280 3.863 1.00 13.46 81 ALA A CA 1
ATOM 608 C C . ALA A 1 81 ? 15.597 -5.237 4.758 1.00 13.46 81 ALA A C 1
ATOM 609 O O . ALA A 1 81 ? 16.066 -5.578 5.844 1.00 13.48 81 ALA A O 1
ATOM 611 N N . MET A 1 82 ? 14.407 -5.638 4.323 1.00 12.32 82 MET A N 1
ATOM 612 C CA A MET A 1 82 ? 13.582 -6.518 5.147 0.50 12.00 82 MET A CA 1
ATOM 613 C CA B MET A 1 82 ? 13.543 -6.489 5.127 0.50 11.97 82 MET A CA 1
ATOM 614 C C . MET A 1 82 ? 13.224 -7.787 4.400 1.00 11.05 82 MET A C 1
ATOM 615 O O . MET A 1 82 ? 12.854 -7.732 3.220 1.00 10.94 82 MET A O 1
ATOM 624 N N . PRO A 1 83 ? 13.319 -8.938 5.093 1.00 11.11 83 PRO A N 1
ATOM 625 C CA . PRO A 1 83 ? 13.804 -9.083 6.489 1.00 11.87 83 PRO A CA 1
ATOM 626 C C . PRO A 1 83 ? 15.342 -9.060 6.551 1.00 11.70 83 PRO A C 1
ATOM 627 O O . PRO A 1 83 ? 16.015 -9.332 5.542 1.00 12.02 83 PRO A O 1
ATOM 631 N N . THR A 1 84 ? 15.881 -8.760 7.727 1.00 11.14 84 THR A N 1
ATOM 632 C CA . THR A 1 84 ? 17.304 -8.910 7.972 1.00 11.24 84 THR A CA 1
ATOM 633 C C . THR A 1 84 ? 17.446 -9.784 9.228 1.00 11.00 84 THR A C 1
ATOM 634 O O . THR A 1 84 ? 16.790 -9.522 10.256 1.00 11.00 84 THR A O 1
ATOM 638 N N . PHE A 1 85 ? 18.290 -10.812 9.109 1.00 10.16 85 PHE A N 1
ATOM 639 C CA . PHE A 1 85 ? 18.625 -11.721 10.230 1.00 10.42 85 PHE A CA 1
ATOM 640 C C . PHE A 1 85 ? 20.004 -11.378 10.729 1.00 11.16 85 PHE A C 1
ATOM 641 O O . PHE A 1 85 ? 20.973 -11.400 9.963 1.00 10.75 85 PHE A O 1
ATOM 649 N N . LEU A 1 86 ? 20.081 -10.981 11.993 1.00 10.94 86 LEU A N 1
ATOM 650 C CA . LEU A 1 86 ? 21.373 -10.732 12.616 1.00 11.06 86 LEU A CA 1
ATOM 651 C C . LEU A 1 86 ? 21.722 -11.876 13.574 1.00 11.36 86 LEU A C 1
ATOM 652 O O . LEU A 1 86 ? 20.852 -12.397 14.260 1.00 11.76 86 LEU A O 1
ATOM 657 N N . PHE A 1 87 ? 23.001 -12.243 13.601 1.00 10.46 87 PHE A N 1
ATOM 658 C CA . PHE A 1 87 ? 23.520 -13.307 14.455 1.00 9.92 87 PHE A CA 1
ATOM 659 C C . PHE A 1 87 ? 24.433 -12.667 15.481 1.00 10.38 87 PHE A C 1
ATOM 660 O O . PHE A 1 87 ? 25.371 -11.951 15.123 1.00 10.92 87 PHE A O 1
ATOM 668 N N . ILE A 1 88 ? 24.151 -12.948 16.751 1.00 11.14 88 ILE A N 1
ATOM 669 C CA . ILE A 1 88 ? 24.807 -12.286 17.877 1.00 11.30 88 ILE A CA 1
ATOM 670 C C . ILE A 1 88 ? 25.457 -13.355 18.744 1.00 12.04 88 ILE A C 1
ATOM 671 O O . ILE A 1 88 ? 24.813 -14.347 19.088 1.00 11.19 88 ILE A O 1
ATOM 676 N N A LYS A 1 89 ? 26.722 -13.148 19.106 0.50 12.29 89 LYS A N 1
ATOM 677 N N B LYS A 1 89 ? 26.736 -13.159 19.070 0.50 12.31 89 LYS A N 1
ATOM 678 C CA A LYS A 1 89 ? 27.405 -14.056 20.029 0.50 13.76 89 LYS A CA 1
ATOM 679 C CA B LYS A 1 89 ? 27.444 -14.034 20.011 0.50 13.75 89 LYS A CA 1
ATOM 680 C C A LYS A 1 89 ? 28.270 -13.220 20.966 0.50 14.35 89 LYS A C 1
ATOM 681 C C B LYS A 1 89 ? 28.204 -13.150 20.983 0.50 14.36 89 LYS A C 1
ATOM 682 O O A LYS A 1 89 ? 28.969 -12.302 20.522 0.50 13.93 89 LYS A O 1
ATOM 683 O O B LYS A 1 89 ? 28.774 -12.131 20.577 0.50 13.88 89 LYS A O 1
ATOM 694 N N . ASP A 1 90 ? 28.206 -13.539 22.259 1.00 15.11 90 ASP A N 1
ATOM 695 C CA . ASP A 1 90 ? 28.796 -12.701 23.320 1.00 17.50 90 ASP A CA 1
ATOM 696 C C . ASP A 1 90 ? 28.333 -11.232 23.284 1.00 18.84 90 ASP A C 1
ATOM 697 O O . ASP A 1 90 ? 29.107 -10.319 23.578 1.00 20.36 90 ASP A O 1
ATOM 702 N N . GLY A 1 91 ? 27.075 -11.023 22.911 1.00 20.34 91 GLY A N 1
ATOM 703 C CA . GLY A 1 91 ? 26.472 -9.694 22.863 1.00 21.65 91 GLY A CA 1
ATOM 704 C C . GLY A 1 91 ? 26.741 -8.900 21.592 1.00 22.04 91 GLY A C 1
ATOM 705 O O . GLY A 1 91 ? 26.057 -7.892 21.356 1.00 23.17 91 GLY A O 1
ATOM 706 N N . GLU A 1 92 ? 27.699 -9.356 20.775 1.00 21.08 92 GLU A N 1
ATOM 707 C CA . GLU A 1 92 ? 28.160 -8.623 19.587 1.00 20.65 92 GLU A CA 1
ATOM 708 C C . GLU A 1 92 ? 27.686 -9.235 18.270 1.00 18.03 92 GLU A C 1
ATOM 709 O O . GLU A 1 92 ? 27.592 -10.452 18.138 1.00 15.05 92 GLU A O 1
ATOM 715 N N . LYS A 1 93 ? 27.440 -8.384 17.275 1.00 17.17 93 LYS A N 1
ATOM 716 C CA . LYS A 1 93 ? 27.050 -8.883 15.960 1.00 16.52 93 LYS A CA 1
ATOM 717 C C . LYS A 1 93 ? 28.213 -9.677 15.338 1.00 15.41 93 LYS A C 1
ATOM 718 O O . LYS A 1 93 ? 29.357 -9.211 15.314 1.00 15.13 93 LYS A O 1
ATOM 724 N N . VAL A 1 94 ? 27.922 -10.889 14.865 1.00 13.18 94 VAL A N 1
ATOM 725 C CA . VAL A 1 94 ? 28.955 -11.718 14.222 1.00 12.91 94 VAL A CA 1
ATOM 726 C C . VAL A 1 94 ? 28.619 -12.111 12.785 1.00 13.20 94 VAL A C 1
ATOM 727 O O . VAL A 1 94 ? 29.510 -12.500 12.019 1.00 13.14 94 VAL A O 1
ATOM 731 N N . ASP A 1 95 ? 27.344 -11.992 12.400 1.00 12.33 95 ASP A N 1
ATOM 732 C CA . ASP A 1 95 ? 26.955 -12.293 11.017 1.00 13.24 95 ASP A CA 1
ATOM 733 C C . ASP A 1 95 ? 25.564 -11.760 10.695 1.00 12.67 95 ASP A C 1
ATOM 734 O O . ASP A 1 95 ? 24.866 -11.241 11.581 1.00 11.72 95 ASP A O 1
ATOM 739 N N . SER A 1 96 ? 25.180 -11.876 9.424 1.00 12.86 96 SER A N 1
ATOM 740 C CA . SER A 1 96 ? 23.868 -11.399 8.980 1.00 13.51 96 SER A CA 1
ATOM 741 C C . SER A 1 96 ? 23.495 -12.096 7.698 1.00 13.69 96 SER A C 1
ATOM 742 O O . SER A 1 96 ? 24.371 -12.512 6.928 1.00 12.87 96 SER A O 1
ATOM 745 N N . VAL A 1 97 ? 22.193 -12.235 7.497 1.00 13.24 97 VAL A N 1
ATOM 746 C CA . VAL A 1 97 ? 21.634 -12.694 6.230 1.00 12.95 97 VAL A CA 1
ATOM 747 C C . VAL A 1 97 ? 20.588 -11.662 5.887 1.00 13.01 97 VAL A C 1
ATOM 748 O O . VAL A 1 97 ? 19.702 -11.395 6.701 1.00 12.37 97 VAL A O 1
ATOM 752 N N . VAL A 1 98 ? 20.706 -11.068 4.707 1.00 13.14 98 VAL A N 1
ATOM 753 C CA . VAL A 1 98 ? 19.695 -10.108 4.260 1.00 14.08 98 VAL A CA 1
ATOM 754 C C . VAL A 1 98 ? 18.742 -10.821 3.300 1.00 14.18 98 VAL A C 1
ATOM 755 O O . VAL A 1 98 ? 19.175 -11.375 2.266 1.00 13.89 98 VAL A O 1
ATOM 759 N N . GLY A 1 99 ? 17.451 -10.789 3.640 1.00 13.32 99 GLY A N 1
ATOM 760 C CA . GLY A 1 99 ? 16.420 -11.472 2.873 1.00 13.79 99 GLY A CA 1
ATOM 761 C C . GLY A 1 99 ? 16.080 -12.860 3.379 1.00 14.74 99 GLY A C 1
ATOM 762 O O . GLY A 1 99 ? 16.797 -13.422 4.228 1.00 14.34 99 GLY A O 1
ATOM 763 N N . GLY A 1 100 ? 14.976 -13.416 2.862 1.00 15.16 100 GLY A N 1
ATOM 764 C CA . GLY A 1 100 ? 14.476 -14.707 3.306 1.00 15.42 100 GLY A CA 1
ATOM 765 C C . GLY A 1 100 ? 15.211 -15.859 2.651 1.00 16.16 100 GLY A C 1
ATOM 766 O O . GLY A 1 100 ? 14.615 -16.636 1.902 1.00 16.02 100 GLY A O 1
ATOM 767 N N . ARG A 1 101 ? 16.508 -15.960 2.932 1.00 16.07 101 ARG A N 1
ATOM 768 C CA . ARG A 1 101 ? 17.352 -16.983 2.327 1.00 17.40 101 ARG A CA 1
ATOM 769 C C . ARG A 1 101 ? 17.412 -18.179 3.277 1.00 16.87 101 ARG A C 1
ATOM 770 O O . ARG A 1 101 ? 18.257 -18.220 4.159 1.00 16.25 101 ARG A O 1
ATOM 778 N N . LYS A 1 102 ? 16.471 -19.116 3.100 1.00 17.28 102 LYS A N 1
ATOM 779 C CA . LYS A 1 102 ? 16.212 -20.216 4.041 1.00 17.39 102 LYS A CA 1
ATOM 780 C C . LYS A 1 102 ? 17.447 -21.053 4.326 1.00 16.80 102 LYS A C 1
ATOM 781 O O . LYS A 1 102 ? 17.794 -21.304 5.491 1.00 16.20 102 LYS A O 1
ATOM 787 N N . ASP A 1 103 ? 18.111 -21.478 3.257 1.00 16.79 103 ASP A N 1
ATOM 788 C CA . ASP A 1 103 ? 19.283 -22.320 3.398 1.00 17.27 103 ASP A CA 1
ATOM 789 C C . ASP A 1 103 ? 20.460 -21.595 4.057 1.00 16.47 103 ASP A C 1
ATOM 790 O O . ASP A 1 103 ? 21.102 -22.168 4.949 1.00 15.30 103 ASP A O 1
ATOM 795 N N . ASP A 1 104 ? 20.752 -20.365 3.616 1.00 15.23 104 ASP A N 1
ATOM 796 C CA . ASP A 1 104 ? 21.810 -19.531 4.223 1.00 16.34 104 ASP A CA 1
ATOM 797 C C . ASP A 1 104 ? 21.623 -19.361 5.737 1.00 14.78 104 ASP A C 1
ATOM 798 O O . ASP A 1 104 ? 22.574 -19.490 6.512 1.00 13.82 104 ASP A O 1
ATOM 803 N N . ILE A 1 105 ? 20.382 -19.096 6.148 1.00 14.03 105 ILE A N 1
ATOM 804 C CA . ILE A 1 105 ? 20.071 -18.932 7.565 1.00 12.80 105 ILE A CA 1
ATOM 805 C C . ILE A 1 105 ? 20.368 -20.245 8.308 1.00 11.69 105 ILE A C 1
ATOM 806 O O . ILE A 1 105 ? 21.056 -20.242 9.320 1.00 11.55 105 ILE A O 1
ATOM 811 N N . HIS A 1 106 ? 19.881 -21.366 7.780 1.00 11.34 106 HIS A N 1
ATOM 812 C CA . HIS A 1 106 ? 20.147 -22.664 8.425 1.00 11.31 106 HIS A CA 1
ATOM 813 C C . HIS A 1 106 ? 21.659 -22.920 8.545 1.00 11.16 106 HIS A C 1
ATOM 814 O O . HIS A 1 106 ? 22.161 -23.307 9.602 1.00 10.27 106 HIS A O 1
ATOM 821 N N . THR A 1 107 ? 22.364 -22.722 7.435 1.00 11.12 107 THR A N 1
ATOM 822 C CA . THR A 1 107 ? 23.817 -22.953 7.392 1.00 12.94 107 THR A CA 1
ATOM 823 C C . THR A 1 107 ? 24.553 -22.142 8.462 1.00 12.54 107 THR A C 1
ATOM 824 O O . THR A 1 107 ? 25.409 -22.664 9.186 1.00 12.65 107 THR A O 1
ATOM 828 N N . LYS A 1 108 ? 24.186 -20.870 8.570 1.00 12.88 108 LYS A N 1
ATOM 829 C CA . LYS A 1 108 ? 24.815 -19.964 9.518 1.00 13.52 108 LYS A CA 1
ATOM 830 C C . LYS A 1 108 ? 24.530 -20.349 10.962 1.00 13.04 108 LYS A C 1
ATOM 831 O O . LYS A 1 108 ? 25.420 -20.264 11.784 1.00 14.33 108 LYS A O 1
ATOM 837 N N . ILE A 1 109 ? 23.301 -20.785 11.267 1.00 12.06 109 ILE A N 1
ATOM 838 C CA . ILE A 1 109 ? 22.983 -21.252 12.626 1.00 11.83 109 ILE A CA 1
ATOM 839 C C . ILE A 1 109 ? 23.862 -22.440 13.011 1.00 11.38 109 ILE A C 1
ATOM 840 O O . ILE A 1 109 ? 24.476 -22.457 14.079 1.00 11.72 109 ILE A O 1
ATOM 845 N N . VAL A 1 110 ? 23.910 -23.428 12.126 1.00 11.75 110 VAL A N 1
ATOM 846 C CA . VAL A 1 110 ? 24.652 -24.649 12.410 1.00 12.59 110 VAL A CA 1
ATOM 847 C C . VAL A 1 110 ? 26.135 -24.307 12.582 1.00 12.73 110 VAL A C 1
ATOM 848 O O . VAL A 1 110 ? 26.768 -24.756 13.545 1.00 13.49 110 VAL A O 1
ATOM 852 N N . ALA A 1 111 ? 26.662 -23.472 11.686 1.00 12.80 111 ALA A N 1
ATOM 853 C CA . ALA A 1 111 ? 28.098 -23.157 11.697 1.00 14.10 111 ALA A CA 1
ATOM 854 C C . ALA A 1 111 ? 28.477 -22.349 12.942 1.00 14.26 111 ALA A C 1
ATOM 855 O O . ALA A 1 111 ? 29.516 -22.606 13.560 1.00 13.83 111 ALA A O 1
ATOM 857 N N . LEU A 1 112 ? 27.626 -21.397 13.332 1.00 14.70 112 LEU A N 1
ATOM 858 C CA . LEU A 1 112 ? 27.965 -20.502 14.448 1.00 15.93 112 LEU A CA 1
ATOM 859 C C . LEU A 1 112 ? 27.737 -21.145 15.793 1.00 17.53 112 LEU A C 1
ATOM 860 O O . LEU A 1 112 ? 28.362 -20.756 16.781 1.00 17.90 112 LEU A O 1
ATOM 865 N N . MET A 1 113 ? 26.851 -22.139 15.830 1.00 18.44 113 MET A N 1
ATOM 866 C CA . MET A 1 113 ? 26.611 -22.880 17.067 1.00 19.81 113 MET A CA 1
ATOM 867 C C . MET A 1 113 ? 27.775 -23.812 17.385 1.00 21.39 113 MET A C 1
ATOM 868 O O . MET A 1 113 ? 28.057 -24.053 18.545 1.00 23.01 113 MET A O 1
ATOM 873 N N . GLY A 1 114 ? 28.435 -24.323 16.349 1.00 23.05 114 GLY A N 1
ATOM 874 C CA . GLY A 1 114 ? 29.632 -25.149 16.521 1.00 24.97 114 GLY A CA 1
ATOM 875 C C . GLY A 1 114 ? 30.457 -25.199 15.250 1.00 26.17 114 GLY A C 1
ATOM 876 O O . GLY A 1 114 ? 29.934 -25.494 14.173 1.00 27.65 114 GLY A O 1
ATOM 877 N N . GLU B 1 5 ? -1.232 -12.504 45.192 1.00 27.87 5 GLU B N 1
ATOM 878 C CA . GLU B 1 5 ? -0.474 -12.951 46.385 1.00 27.24 5 GLU B CA 1
ATOM 879 C C . GLU B 1 5 ? -1.450 -13.297 47.519 1.00 26.17 5 GLU B C 1
ATOM 880 O O . GLU B 1 5 ? -1.044 -13.678 48.616 1.00 26.60 5 GLU B O 1
ATOM 886 N N . GLY B 1 6 ? -2.744 -13.196 47.218 1.00 24.81 6 GLY B N 1
ATOM 887 C CA . GLY B 1 6 ? -3.792 -13.694 48.109 1.00 22.34 6 GLY B CA 1
ATOM 888 C C . GLY B 1 6 ? -4.373 -12.720 49.113 1.00 21.32 6 GLY B C 1
ATOM 889 O O . GLY B 1 6 ? -5.400 -13.014 49.715 1.00 20.89 6 GLY B O 1
ATOM 890 N N . ALA B 1 7 ? -3.744 -11.558 49.278 1.00 19.78 7 ALA B N 1
ATOM 891 C CA . ALA B 1 7 ? -4.170 -10.580 50.299 1.00 18.94 7 ALA B CA 1
ATOM 892 C C . ALA B 1 7 ? -4.691 -9.276 49.688 1.00 18.37 7 ALA B C 1
ATOM 893 O O . ALA B 1 7 ? -4.262 -8.891 48.601 1.00 17.44 7 ALA B O 1
ATOM 895 N N . VAL B 1 8 ? -5.616 -8.606 50.385 1.00 16.99 8 VAL B N 1
ATOM 896 C CA . VAL B 1 8 ? -6.087 -7.283 49.971 1.00 16.69 8 VAL B CA 1
ATOM 897 C C . VAL B 1 8 ? -5.063 -6.254 50.435 1.00 16.32 8 VAL B C 1
ATOM 898 O O . VAL B 1 8 ? -4.699 -6.208 51.630 1.00 17.07 8 VAL B O 1
ATOM 902 N N . ILE B 1 9 ? -4.605 -5.426 49.507 1.00 14.78 9 ILE B N 1
ATOM 903 C CA . ILE B 1 9 ? -3.567 -4.439 49.806 1.00 14.27 9 ILE B CA 1
ATOM 904 C C . ILE B 1 9 ? -4.186 -3.051 50.023 1.00 14.15 9 ILE B C 1
ATOM 905 O O . ILE B 1 9 ? -4.701 -2.437 49.095 1.00 13.29 9 ILE B O 1
ATOM 910 N N . ALA B 1 10 ? -4.136 -2.563 51.260 1.00 14.15 10 ALA B N 1
ATOM 911 C CA . ALA B 1 10 ? -4.651 -1.233 51.574 1.00 14.70 10 ALA B CA 1
ATOM 912 C C . ALA B 1 10 ? -3.639 -0.177 51.119 1.00 14.94 10 ALA B C 1
ATOM 913 O O . ALA B 1 10 ? -2.492 -0.179 51.569 1.00 16.55 10 ALA B O 1
ATOM 915 N N . CYS B 1 11 ? -4.044 0.712 50.217 1.00 14.71 11 CYS B N 1
ATOM 916 C CA . CYS B 1 11 ? -3.148 1.762 49.711 1.00 14.53 11 CYS B CA 1
ATOM 917 C C . CYS B 1 11 ? -3.459 3.034 50.445 1.00 14.96 11 CYS B C 1
ATOM 918 O O . CYS B 1 11 ? -4.489 3.651 50.207 1.00 14.30 11 CYS B O 1
ATOM 921 N N . HIS B 1 12 ? -2.561 3.400 51.357 1.00 15.49 12 HIS B N 1
ATOM 922 C CA . HIS B 1 12 ? -2.778 4.554 52.225 1.00 15.94 12 HIS B CA 1
ATOM 923 C C . HIS B 1 12 ? -2.201 5.858 51.680 1.00 16.30 12 HIS B C 1
ATOM 924 O O . HIS B 1 12 ? -2.502 6.940 52.208 1.00 16.57 12 HIS B O 1
ATOM 931 N N . THR B 1 13 ? -1.376 5.760 50.638 1.00 15.31 13 THR B N 1
ATOM 932 C CA . THR B 1 13 ? -0.833 6.942 49.978 1.00 15.60 13 THR B CA 1
ATOM 933 C C . THR B 1 13 ? -0.993 6.813 48.465 1.00 15.64 13 THR B C 1
ATOM 934 O O . THR B 1 13 ? -1.079 5.687 47.952 1.00 14.62 13 THR B O 1
ATOM 938 N N . LYS B 1 14 ? -0.999 7.955 47.765 1.00 15.61 14 LYS B N 1
ATOM 939 C CA . LYS B 1 14 ? -1.042 7.954 46.294 1.00 16.75 14 LYS B CA 1
ATOM 940 C C . LYS B 1 14 ? 0.157 7.176 45.750 1.00 16.56 14 LYS B C 1
ATOM 941 O O . LYS B 1 14 ? 0.025 6.431 44.781 1.00 15.54 14 LYS B O 1
ATOM 947 N N . GLN B 1 15 ? 1.324 7.349 46.381 1.00 16.34 15 GLN B N 1
ATOM 948 C CA . GLN B 1 15 ? 2.515 6.615 45.951 1.00 16.94 15 GLN B CA 1
ATOM 949 C C . GLN B 1 15 ? 2.327 5.100 46.052 1.00 16.77 15 GLN B C 1
ATOM 950 O O . GLN B 1 15 ? 2.692 4.373 45.128 1.00 15.75 15 GLN B O 1
ATOM 956 N N . GLU B 1 16 ? 1.741 4.637 47.161 1.00 16.35 16 GLU B N 1
ATOM 957 C CA . GLU B 1 16 ? 1.473 3.224 47.353 1.00 16.44 16 GLU B CA 1
ATOM 958 C C . GLU B 1 16 ? 0.531 2.688 46.269 1.00 15.50 16 GLU B C 1
ATOM 959 O O . GLU B 1 16 ? 0.812 1.679 45.657 1.00 15.29 16 GLU B O 1
ATOM 965 N N . PHE B 1 17 ? -0.578 3.386 46.055 1.00 14.95 17 PHE B N 1
ATOM 966 C CA . PHE B 1 17 ? -1.521 3.078 44.981 1.00 13.59 17 PHE B CA 1
ATOM 967 C C . PHE B 1 17 ? -0.815 2.975 43.602 1.00 13.83 17 PHE B C 1
ATOM 968 O O . PHE B 1 17 ? -0.962 1.957 42.882 1.00 13.56 17 PHE B O 1
ATOM 976 N N . ASP B 1 18 ? -0.065 4.026 43.246 1.00 13.57 18 ASP B N 1
ATOM 977 C CA . ASP B 1 18 ? 0.637 4.091 41.954 1.00 13.87 18 ASP B CA 1
ATOM 978 C C . ASP B 1 18 ? 1.624 2.925 41.788 1.00 13.34 18 ASP B C 1
ATOM 979 O O . ASP B 1 18 ? 1.727 2.332 40.705 1.00 13.22 18 ASP B O 1
ATOM 984 N N . THR B 1 19 ? 2.353 2.611 42.860 1.00 12.89 19 THR B N 1
ATOM 985 C CA . THR B 1 19 ? 3.340 1.528 42.837 1.00 13.20 19 THR B CA 1
ATOM 986 C C . THR B 1 19 ? 2.677 0.179 42.510 1.00 13.02 19 THR B C 1
ATOM 987 O O . THR B 1 19 ? 3.145 -0.577 41.645 1.00 12.36 19 THR B O 1
ATOM 991 N N . HIS B 1 20 ? 1.580 -0.118 43.201 1.00 12.75 20 HIS B N 1
ATOM 992 C CA . HIS B 1 20 ? 0.860 -1.349 42.949 1.00 12.95 20 HIS B CA 1
ATOM 993 C C . HIS B 1 20 ? 0.183 -1.362 41.585 1.00 13.23 20 HIS B C 1
ATOM 994 O O . HIS B 1 20 ? 0.144 -2.403 40.942 1.00 13.40 20 HIS B O 1
ATOM 1001 N N . MET B 1 21 ? -0.336 -0.212 41.153 1.00 13.67 21 MET B N 1
ATOM 1002 C CA . MET B 1 21 ? -0.962 -0.100 39.836 1.00 14.12 21 MET B CA 1
ATOM 1003 C C . MET B 1 21 ? 0.090 -0.373 38.762 1.00 13.94 21 MET B C 1
ATOM 1004 O O . MET B 1 21 ? -0.150 -1.145 37.831 1.00 14.23 21 MET B O 1
ATOM 1009 N N . ALA B 1 22 ? 1.260 0.238 38.912 1.00 14.17 22 ALA B N 1
ATOM 1010 C CA . ALA B 1 22 ? 2.352 0.015 37.964 1.00 14.48 22 ALA B CA 1
ATOM 1011 C C . ALA B 1 22 ? 2.827 -1.444 37.988 1.00 14.82 22 ALA B C 1
ATOM 1012 O O . ALA B 1 22 ? 3.183 -1.995 36.932 1.00 15.08 22 ALA B O 1
ATOM 1014 N N . ASN B 1 23 ? 2.854 -2.057 39.178 1.00 14.67 23 ASN B N 1
ATOM 1015 C CA . ASN B 1 23 ? 3.209 -3.474 39.298 1.00 15.12 23 ASN B CA 1
ATOM 1016 C C . ASN B 1 23 ? 2.226 -4.353 38.523 1.00 15.13 23 ASN B C 1
ATOM 1017 O O . ASN B 1 23 ? 2.640 -5.263 37.783 1.00 15.01 23 ASN B O 1
ATOM 1022 N N . GLY B 1 24 ? 0.929 -4.064 38.675 1.00 14.81 24 GLY B N 1
ATOM 1023 C CA . GLY B 1 24 ? -0.104 -4.734 37.876 1.00 15.32 24 GLY B CA 1
ATOM 1024 C C . GLY B 1 24 ? 0.108 -4.606 36.380 1.00 15.25 24 GLY B C 1
ATOM 1025 O O . GLY B 1 24 ? 0.116 -5.596 35.644 1.00 15.28 24 GLY B O 1
ATOM 1026 N N . LYS B 1 25 ? 0.273 -3.376 35.910 1.00 15.66 25 LYS B N 1
ATOM 1027 C CA . LYS B 1 25 ? 0.507 -3.157 34.481 1.00 15.68 25 LYS B CA 1
ATOM 1028 C C . LYS B 1 25 ? 1.788 -3.861 33.988 1.00 15.47 25 LYS B C 1
ATOM 1029 O O . LYS B 1 25 ? 1.792 -4.464 32.912 1.00 15.78 25 LYS B O 1
ATOM 1035 N N . ASP B 1 26 ? 2.854 -3.78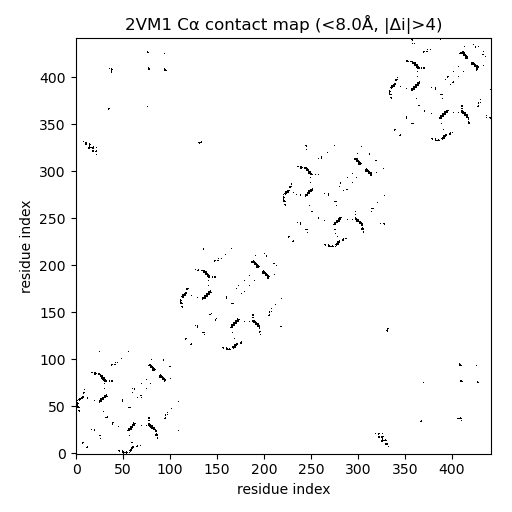2 34.783 1.00 15.09 26 ASP B N 1
ATOM 1036 C CA . ASP B 1 26 ? 4.154 -4.377 34.428 1.00 15.04 26 ASP B CA 1
ATOM 1037 C C . ASP B 1 26 ? 4.177 -5.902 34.391 1.00 15.35 26 ASP B C 1
ATOM 1038 O O . ASP B 1 26 ? 5.001 -6.508 33.678 1.00 14.90 26 ASP B O 1
ATOM 1043 N N . THR B 1 27 ? 3.291 -6.526 35.163 1.00 14.70 27 THR B N 1
ATOM 1044 C CA . THR B 1 27 ? 3.270 -7.985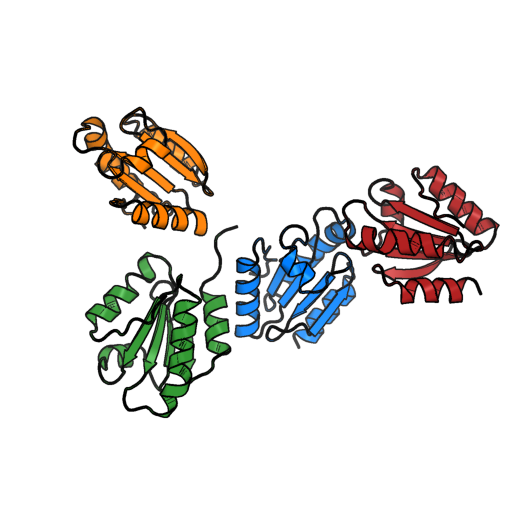 35.264 1.00 15.45 27 THR B CA 1
ATOM 1045 C C . THR B 1 27 ? 2.064 -8.607 34.565 1.00 15.62 27 THR B C 1
ATOM 1046 O O . THR B 1 27 ? 1.850 -9.825 34.663 1.00 15.79 27 THR B O 1
ATOM 1050 N N . GLY B 1 28 ? 1.286 -7.775 33.864 1.00 15.17 28 GLY B N 1
ATOM 1051 C CA . GLY B 1 28 ? 0.168 -8.251 33.048 1.00 15.73 28 GLY B CA 1
ATOM 1052 C C . GLY B 1 28 ? -0.998 -8.777 33.879 1.00 16.07 28 GLY B C 1
ATOM 1053 O O . GLY B 1 28 ? -1.744 -9.674 33.448 1.00 17.17 28 GLY B O 1
ATOM 1054 N N . LYS B 1 29 ? -1.140 -8.227 35.079 1.00 15.63 29 LYS B N 1
ATOM 1055 C CA . LYS B 1 29 ? -2.166 -8.690 36.010 1.00 15.57 29 LYS B CA 1
ATOM 1056 C C . LYS B 1 29 ? -3.402 -7.811 35.986 1.00 15.22 29 LYS B C 1
ATOM 1057 O O . LYS B 1 29 ? -3.312 -6.580 35.821 1.00 15.79 29 LYS B O 1
ATOM 1063 N N . LEU B 1 30 ? -4.555 -8.440 36.214 1.00 13.86 30 LEU B N 1
ATOM 1064 C CA . LEU B 1 30 ? -5.779 -7.708 36.510 1.00 13.61 30 LEU B CA 1
ATOM 1065 C C . LEU B 1 30 ? -5.615 -7.053 37.879 1.00 12.70 30 LEU B C 1
ATOM 1066 O O . LEU B 1 30 ? -5.116 -7.682 38.819 1.00 11.01 30 LEU B O 1
ATOM 1071 N N . VAL B 1 31 ? -6.006 -5.790 37.966 1.00 12.01 31 VAL B N 1
ATOM 1072 C CA . VAL B 1 31 ? -6.066 -5.085 39.250 1.00 12.27 31 VAL B CA 1
ATOM 1073 C C . VAL B 1 31 ? -7.539 -4.759 39.540 1.00 13.15 31 VAL B C 1
ATOM 1074 O O . VAL B 1 31 ? -8.257 -4.242 38.669 1.00 13.68 31 VAL B O 1
ATOM 1078 N N . ILE B 1 32 ? -7.984 -5.069 40.748 1.00 12.44 32 ILE B N 1
ATOM 1079 C CA . ILE B 1 32 ? -9.335 -4.696 41.184 1.00 12.93 32 ILE B CA 1
ATOM 1080 C C . ILE B 1 32 ? -9.206 -3.715 42.364 1.00 13.11 32 ILE B C 1
ATOM 1081 O O . ILE B 1 32 ? -8.566 -4.046 43.388 1.00 12.88 32 ILE B O 1
ATOM 1086 N N . ILE B 1 33 ? -9.821 -2.536 42.214 1.00 12.88 33 ILE B N 1
ATOM 1087 C CA . ILE B 1 33 ? -9.759 -1.480 43.233 1.00 12.77 33 ILE B CA 1
ATOM 1088 C C . ILE B 1 33 ? -11.107 -1.409 43.918 1.00 13.21 33 ILE B C 1
ATOM 1089 O O . ILE B 1 33 ? -12.118 -1.244 43.260 1.00 13.45 33 ILE B O 1
ATOM 1094 N N . ASP B 1 34 ? -11.085 -1.583 45.230 1.00 12.40 34 ASP B N 1
ATOM 1095 C CA . ASP B 1 34 ? -12.261 -1.439 46.085 1.00 13.40 34 ASP B CA 1
ATOM 1096 C C . ASP B 1 34 ? -12.198 -0.037 46.692 1.00 13.83 34 ASP B C 1
ATOM 1097 O O . ASP B 1 34 ? -11.349 0.244 47.546 1.00 13.94 34 ASP B O 1
ATOM 1102 N N . PHE B 1 35 ? -13.068 0.843 46.208 1.00 13.56 35 PHE B N 1
ATOM 1103 C CA . PHE B 1 35 ? -13.250 2.151 46.833 1.00 13.16 35 PHE B CA 1
ATOM 1104 C C . PHE B 1 35 ? -14.202 2.037 48.023 1.00 13.21 35 PHE B C 1
ATOM 1105 O O . PHE B 1 35 ? -15.376 1.674 47.877 1.00 12.58 35 PHE B O 1
ATOM 1113 N N . THR B 1 36 ? -13.687 2.399 49.195 1.00 12.72 36 THR B N 1
ATOM 1114 C CA . THR B 1 36 ? -14.354 2.091 50.461 1.00 13.18 36 THR B CA 1
ATOM 1115 C C . THR B 1 36 ? -14.311 3.304 51.403 1.00 12.01 36 THR B C 1
ATOM 1116 O O . THR B 1 36 ? -13.638 4.302 51.129 1.00 11.62 36 THR B O 1
ATOM 1120 N N . ALA B 1 37 ? -15.028 3.219 52.516 1.00 11.73 37 ALA B N 1
ATOM 1121 C CA . ALA B 1 37 ? -14.979 4.290 53.529 1.00 11.54 37 ALA B CA 1
ATOM 1122 C C . ALA B 1 37 ? -15.415 3.732 54.882 1.00 12.14 37 ALA B C 1
ATOM 1123 O O . ALA B 1 37 ? -16.184 2.759 54.941 1.00 12.56 37 ALA B O 1
ATOM 1125 N N . SER B 1 38 ? -14.937 4.362 55.956 1.00 10.73 38 SER B N 1
ATOM 1126 C CA . SER B 1 38 ? -15.255 3.914 57.328 1.00 11.04 38 SER B CA 1
ATOM 1127 C C . SER B 1 38 ? -16.763 4.012 57.642 1.00 10.81 38 SER B C 1
ATOM 1128 O O . SER B 1 38 ? -17.266 3.291 58.521 1.00 11.51 38 SER B O 1
ATOM 1131 N N . TRP B 1 39 ? -17.441 4.923 56.938 1.00 10.36 39 TRP B N 1
ATOM 1132 C CA . TRP B 1 39 ? -18.845 5.284 57.212 1.00 10.75 39 TRP B CA 1
ATOM 1133 C C . TRP B 1 39 ? -19.812 4.512 56.292 1.00 11.38 39 TRP B C 1
ATOM 1134 O O . TRP B 1 39 ? -21.040 4.638 56.413 1.00 11.81 39 TRP B O 1
ATOM 1145 N N . CYS B 1 40 ? -19.244 3.694 55.415 1.00 12.03 40 CYS B N 1
ATOM 1146 C CA . CYS B 1 40 ? -20.034 2.973 54.417 1.00 11.91 40 CYS B CA 1
ATOM 1147 C C . CYS B 1 40 ? -20.443 1.570 54.894 1.00 11.84 40 CYS B C 1
ATOM 1148 O O . CYS B 1 40 ? -19.650 0.632 54.847 1.00 11.82 40 CYS B O 1
ATOM 1151 N N . GLY B 1 41 ? -21.676 1.441 55.404 1.00 11.49 41 GLY B N 1
ATOM 1152 C CA . GLY B 1 41 ? -22.206 0.133 55.859 1.00 12.83 41 GLY B CA 1
ATOM 1153 C C . GLY B 1 41 ? -22.064 -0.949 54.784 1.00 13.57 41 GLY B C 1
ATOM 1154 O O . GLY B 1 41 ? -21.485 -1.997 55.021 1.00 13.68 41 GLY B O 1
ATOM 1155 N N . PRO B 1 42 ? -22.578 -0.686 53.575 1.00 14.53 42 PRO B N 1
ATOM 1156 C CA . PRO B 1 42 ? -22.470 -1.713 52.524 1.00 15.15 42 PRO B CA 1
ATOM 1157 C C . PRO B 1 42 ? -21.034 -2.120 52.172 1.00 15.98 42 PRO B C 1
ATOM 1158 O O . PRO B 1 42 ? -20.797 -3.299 51.865 1.00 15.87 42 PRO B O 1
ATOM 1162 N N . CYS B 1 43 ? -20.088 -1.177 52.245 1.00 16.29 43 CYS B N 1
ATOM 1163 C CA . CYS B 1 43 ? -18.672 -1.510 52.043 1.00 17.87 43 CYS B CA 1
ATOM 1164 C C . CYS B 1 43 ? -18.239 -2.540 53.077 1.00 18.42 43 CYS B C 1
ATOM 1165 O O . CYS B 1 43 ? -17.598 -3.552 52.742 1.00 19.54 43 CYS B O 1
ATOM 1168 N N . ARG B 1 44 ? -18.601 -2.290 54.329 1.00 18.34 44 ARG B N 1
ATOM 1169 C CA . ARG B 1 44 ? -18.236 -3.187 55.426 1.00 19.06 44 ARG B CA 1
ATOM 1170 C C . ARG B 1 44 ? -18.846 -4.581 55.307 1.00 18.63 44 ARG B C 1
ATOM 1171 O O . ARG B 1 44 ? -18.182 -5.558 55.631 1.00 19.71 44 ARG B O 1
ATOM 1179 N N . VAL B 1 45 ? -20.074 -4.680 54.801 1.00 18.59 45 VAL B N 1
ATOM 1180 C CA . VAL B 1 45 ? -20.712 -5.986 54.589 1.00 18.70 45 VAL B CA 1
ATOM 1181 C C . VAL B 1 45 ? -19.921 -6.797 53.556 1.00 18.70 45 VAL B C 1
ATOM 1182 O O . VAL B 1 45 ? -19.692 -7.991 53.744 1.00 18.32 45 VAL B O 1
ATOM 1186 N N . ILE B 1 46 ? -19.484 -6.135 52.488 1.00 18.98 46 ILE B N 1
ATOM 1187 C CA . ILE B 1 46 ? -18.824 -6.828 51.365 1.00 19.42 46 ILE B CA 1
ATOM 1188 C C . ILE B 1 46 ? -17.301 -7.026 51.541 1.00 19.26 46 ILE B C 1
ATOM 1189 O O . ILE B 1 46 ? -16.682 -7.833 50.837 1.00 19.58 46 ILE B O 1
ATOM 1194 N N . ALA B 1 47 ? -16.712 -6.305 52.495 1.00 18.59 47 ALA B N 1
ATOM 1195 C CA . ALA B 1 47 ? -15.273 -6.386 52.774 1.00 18.56 47 ALA B CA 1
ATOM 1196 C C . ALA B 1 47 ? -14.730 -7.833 52.895 1.00 18.41 47 ALA B C 1
ATOM 1197 O O . ALA B 1 47 ? -13.740 -8.169 52.225 1.00 17.89 47 ALA B O 1
ATOM 1199 N N . PRO B 1 48 ? -15.369 -8.680 53.734 1.00 18.16 48 PRO B N 1
ATOM 1200 C CA . PRO B 1 48 ? -14.878 -10.064 53.897 1.00 18.01 48 PRO B CA 1
ATOM 1201 C C . PRO B 1 48 ? -14.940 -10.848 52.583 1.00 17.32 48 PRO B C 1
ATOM 1202 O O . PRO B 1 48 ? -14.086 -11.712 52.331 1.00 17.13 48 PRO B O 1
ATOM 1206 N N . VAL B 1 49 ? -15.959 -10.564 51.773 1.00 16.77 49 VAL B N 1
ATOM 1207 C CA . VAL B 1 49 ? -16.111 -11.230 50.483 1.00 17.22 49 VAL B CA 1
ATOM 1208 C C . VAL B 1 49 ? -14.988 -10.813 49.528 1.00 16.33 49 VAL B C 1
ATOM 1209 O O . VAL B 1 49 ? -14.396 -11.668 48.869 1.00 15.98 49 VAL B O 1
ATOM 1213 N N . PHE B 1 50 ? -14.694 -9.508 49.482 1.00 15.07 50 PHE B N 1
ATOM 1214 C CA . PHE B 1 50 ? -13.569 -8.986 48.689 1.00 15.28 50 PHE B CA 1
ATOM 1215 C C . PHE B 1 50 ? -12.266 -9.671 49.122 1.00 15.23 50 PHE B C 1
ATOM 1216 O O . PHE B 1 50 ? -11.486 -10.128 48.275 1.00 15.31 50 PHE B O 1
ATOM 1224 N N . ALA B 1 51 ? -12.056 -9.807 50.443 1.00 15.50 51 ALA B N 1
ATOM 1225 C CA . ALA B 1 51 ? -10.853 -10.487 50.944 1.00 16.46 51 ALA B CA 1
ATOM 1226 C C . ALA B 1 51 ? -10.798 -11.977 50.540 1.00 16.49 51 ALA B C 1
ATOM 1227 O O . ALA B 1 51 ? -9.728 -12.502 50.207 1.00 16.76 51 ALA B O 1
ATOM 1229 N N . GLU B 1 52 ? -11.956 -12.638 50.545 1.00 17.14 52 GLU B N 1
ATOM 1230 C CA . GLU B 1 52 ? -12.083 -14.018 50.062 1.00 17.88 52 GLU B CA 1
ATOM 1231 C C . GLU B 1 52 ? -11.662 -14.122 48.596 1.00 16.20 52 GLU B C 1
ATOM 1232 O O . GLU B 1 52 ? -10.879 -15.000 48.225 1.00 14.81 52 GLU B O 1
ATOM 1238 N N . TYR B 1 53 ? -12.165 -13.205 47.773 1.00 15.08 53 TYR B N 1
ATOM 1239 C CA . TYR B 1 53 ? -11.802 -13.185 46.360 1.00 14.69 53 TYR B CA 1
ATOM 1240 C C . TYR B 1 53 ? -10.309 -13.004 46.158 1.00 13.52 53 TYR B C 1
ATOM 1241 O O . TYR B 1 53 ? -9.745 -13.632 45.272 1.00 13.45 53 TYR B O 1
ATOM 1250 N N . ALA B 1 54 ? -9.670 -12.158 46.971 1.00 13.10 54 ALA B N 1
ATOM 1251 C CA . ALA B 1 54 ? -8.207 -12.014 46.916 1.00 13.61 54 ALA B CA 1
ATOM 1252 C C . ALA B 1 54 ? -7.488 -13.371 47.094 1.00 13.97 54 ALA B C 1
ATOM 1253 O O . ALA B 1 54 ? -6.472 -13.621 46.441 1.00 13.88 54 ALA B O 1
ATOM 1255 N N A LYS B 1 55 ? -8.025 -14.228 47.965 0.50 13.97 55 LYS B N 1
ATOM 1256 N N B LYS B 1 55 ? -8.019 -14.229 47.968 0.50 13.97 55 LYS B N 1
ATOM 1257 C CA A LYS B 1 55 ? -7.461 -15.569 48.196 0.50 14.48 55 LYS B CA 1
ATOM 1258 C CA B LYS B 1 55 ? -7.452 -15.571 48.183 0.50 14.40 55 LYS B CA 1
ATOM 1259 C C A LYS B 1 55 ? -7.791 -16.545 47.064 0.50 14.42 55 LYS B C 1
ATOM 1260 C C B LYS B 1 55 ? -7.778 -16.530 47.041 0.50 14.41 55 LYS B C 1
ATOM 1261 O O A LYS B 1 55 ? -6.999 -17.434 46.740 0.50 14.59 55 LYS B O 1
ATOM 1262 O O B LYS B 1 55 ? -6.973 -17.395 46.688 0.50 14.56 55 LYS B O 1
ATOM 1273 N N . LYS B 1 56 ? -8.970 -16.380 46.476 1.00 14.18 56 LYS B N 1
ATOM 1274 C CA . LYS B 1 56 ? -9.421 -17.219 45.361 1.00 14.70 56 LYS B CA 1
ATOM 1275 C C . LYS B 1 56 ? -8.679 -16.923 44.061 1.00 14.42 56 LYS B C 1
ATOM 1276 O O . LYS B 1 56 ? -8.537 -17.799 43.203 1.00 14.28 56 LYS B O 1
ATOM 1282 N N . PHE B 1 57 ? -8.200 -15.683 43.935 1.00 13.97 57 PHE B N 1
ATOM 1283 C CA . PHE B 1 57 ? -7.541 -15.226 42.729 1.00 13.00 57 PHE B CA 1
ATOM 1284 C C . PHE B 1 57 ? -6.163 -14.611 43.065 1.00 13.64 57 PHE B C 1
ATOM 1285 O O . PHE B 1 57 ? -5.943 -13.403 42.852 1.00 13.70 57 PHE B O 1
ATOM 1293 N N . PRO B 1 58 ? -5.226 -15.441 43.561 1.00 13.91 58 PRO B N 1
ATOM 1294 C CA . PRO B 1 58 ? -3.931 -14.909 44.000 1.00 13.94 58 PRO B CA 1
ATOM 1295 C C . PRO B 1 58 ? -3.119 -14.323 42.844 1.00 14.19 58 PRO B C 1
ATOM 1296 O O . PRO B 1 58 ? -2.187 -13.553 43.086 1.00 15.18 58 PRO B O 1
ATOM 1300 N N . GLY B 1 59 ? -3.513 -14.645 41.612 1.00 14.32 59 GLY B N 1
ATOM 1301 C CA . GLY B 1 59 ? -2.884 -14.088 40.408 1.00 14.35 59 GLY B CA 1
ATOM 1302 C C . GLY B 1 59 ? -3.334 -12.692 40.005 1.00 14.09 59 GLY B C 1
ATOM 1303 O O . GLY B 1 59 ? -2.836 -12.152 39.015 1.00 14.50 59 GLY B O 1
ATOM 1304 N N . ALA B 1 60 ? -4.313 -12.137 40.721 1.00 13.19 60 ALA B N 1
ATOM 1305 C CA . ALA B 1 60 ? -4.810 -10.780 40.466 1.00 13.29 60 ALA B CA 1
ATOM 1306 C C . ALA B 1 60 ? -4.502 -9.924 41.689 1.00 13.17 60 ALA B C 1
ATOM 1307 O O . ALA B 1 60 ? -4.360 -10.453 42.798 1.00 13.41 60 ALA B O 1
ATOM 1309 N N . ILE B 1 61 ? -4.400 -8.613 41.485 1.00 12.38 61 ILE B N 1
ATOM 1310 C CA . ILE B 1 61 ? -4.024 -7.701 42.556 1.00 12.51 61 ILE B CA 1
ATOM 1311 C C . ILE B 1 61 ? -5.272 -7.004 43.068 1.00 12.70 61 ILE B C 1
ATOM 1312 O O . ILE B 1 61 ? -6.003 -6.388 42.284 1.00 12.40 61 ILE B O 1
ATOM 1317 N N . PHE B 1 62 ? -5.511 -7.108 44.377 1.00 12.68 62 PHE B N 1
ATOM 1318 C CA . PHE B 1 62 ? -6.704 -6.527 45.002 1.00 12.77 62 PHE B CA 1
ATOM 1319 C C . PHE B 1 62 ? -6.301 -5.331 45.871 1.00 12.94 62 PHE B C 1
ATOM 1320 O O . PHE B 1 62 ? -5.591 -5.503 46.864 1.00 13.56 62 PHE B O 1
ATOM 1328 N N . LEU B 1 63 ? -6.724 -4.138 45.470 1.00 12.21 63 LEU B N 1
ATOM 1329 C CA . LEU B 1 63 ? -6.376 -2.927 46.197 1.00 13.01 63 LEU B CA 1
ATOM 1330 C C . LEU B 1 63 ? -7.589 -2.328 46.917 1.00 13.72 63 LEU B C 1
ATOM 1331 O O . LEU B 1 63 ? -8.721 -2.407 46.436 1.00 14.50 63 LEU B O 1
ATOM 1336 N N . LYS B 1 64 ? -7.355 -1.755 48.092 1.00 14.03 64 LYS B N 1
ATOM 1337 C CA . LYS B 1 64 ? -8.431 -1.134 48.850 1.00 14.67 64 LYS B CA 1
ATOM 1338 C C . LYS B 1 64 ? -8.038 0.322 49.014 1.00 13.88 64 LYS B C 1
ATOM 1339 O O . LYS B 1 64 ? -6.945 0.625 49.534 1.00 15.21 64 LYS B O 1
ATOM 1345 N N . VAL B 1 65 ? -8.890 1.225 48.540 1.00 13.14 65 VAL B N 1
ATOM 1346 C CA . VAL B 1 65 ? -8.635 2.655 48.639 1.00 12.87 65 VAL B CA 1
ATOM 1347 C C . VAL B 1 65 ? -9.762 3.335 49.443 1.00 12.40 65 VAL B C 1
ATOM 1348 O O . VAL B 1 65 ? -10.919 3.274 49.058 1.00 12.41 65 VAL B O 1
ATOM 1352 N N . ASP B 1 66 ? -9.397 3.979 50.549 1.00 12.31 66 ASP B N 1
ATOM 1353 C CA . ASP B 1 66 ? -10.355 4.720 51.358 1.00 12.59 66 ASP B CA 1
ATOM 1354 C C . ASP B 1 66 ? -10.555 6.097 50.713 1.00 12.13 66 ASP B C 1
ATOM 1355 O O . ASP B 1 66 ? -9.588 6.851 50.523 1.00 12.54 66 ASP B O 1
ATOM 1360 N N . VAL B 1 67 ? -11.802 6.419 50.378 1.00 11.78 67 VAL B N 1
ATOM 1361 C CA . VAL B 1 67 ? -12.093 7.636 49.596 1.00 12.30 67 VAL B CA 1
ATOM 1362 C C . VAL B 1 67 ? -11.880 8.953 50.353 1.00 12.79 67 VAL B C 1
ATOM 1363 O O . VAL B 1 67 ? -11.772 10.016 49.731 1.00 13.37 67 VAL B O 1
ATOM 1367 N N . ASP B 1 68 ? -11.817 8.871 51.679 1.00 12.70 68 ASP B N 1
ATOM 1368 C CA . ASP B 1 68 ? -11.486 10.030 52.495 1.00 13.08 68 ASP B CA 1
ATOM 1369 C C . ASP B 1 68 ? -9.987 10.216 52.651 1.00 14.31 68 ASP B C 1
ATOM 1370 O O . ASP B 1 68 ? -9.514 11.352 52.810 1.00 16.52 68 ASP B O 1
ATOM 1375 N N . GLU B 1 69 ? -9.247 9.109 52.614 1.00 14.53 69 GLU B N 1
ATOM 1376 C CA . GLU B 1 69 ? -7.806 9.144 52.755 1.00 14.83 69 GLU B CA 1
ATOM 1377 C C . GLU B 1 69 ? -7.123 9.555 51.446 1.00 14.72 69 GLU B C 1
ATOM 1378 O O . GLU B 1 69 ? -6.166 10.334 51.458 1.00 15.12 69 GLU B O 1
ATOM 1384 N N . LEU B 1 70 ? -7.606 9.021 50.324 1.00 14.82 70 LEU B N 1
ATOM 1385 C CA . LEU B 1 70 ? -7.075 9.383 49.000 1.00 14.52 70 LEU B CA 1
ATOM 1386 C C . LEU B 1 70 ? -8.180 10.046 48.166 1.00 14.37 70 LEU B C 1
ATOM 1387 O O . LEU B 1 70 ? -8.655 9.469 47.187 1.00 13.48 70 LEU B O 1
ATOM 1392 N N . LYS B 1 71 ? -8.576 11.264 48.573 1.00 14.17 71 LYS B N 1
ATOM 1393 C CA . LYS B 1 71 ? -9.669 11.997 47.932 1.00 14.51 71 LYS B CA 1
ATOM 1394 C C . LYS B 1 71 ? -9.340 12.229 46.478 1.00 13.50 71 LYS B C 1
ATOM 1395 O O . LYS B 1 71 ? -10.247 12.196 45.641 1.00 13.77 71 LYS B O 1
ATOM 1401 N N . ASP B 1 72 ? -8.054 12.456 46.191 1.00 12.93 72 ASP B N 1
ATOM 1402 C CA . ASP B 1 72 ? -7.586 12.730 44.821 1.00 13.04 72 ASP B CA 1
ATOM 1403 C C . ASP B 1 72 ? -7.683 11.519 43.885 1.00 13.22 72 ASP B C 1
ATOM 1404 O O . ASP B 1 72 ? -8.020 11.671 42.711 1.00 13.06 72 ASP B O 1
ATOM 1409 N N . VAL B 1 73 ? -7.399 10.326 44.412 1.00 13.14 73 VAL B N 1
ATOM 1410 C CA . VAL B 1 73 ? -7.545 9.081 43.643 1.00 13.56 73 VAL B CA 1
ATOM 1411 C C . VAL B 1 73 ? -9.030 8.788 43.389 1.00 14.02 73 VAL B C 1
ATOM 1412 O O . VAL B 1 73 ? -9.403 8.464 42.253 1.00 14.47 73 VAL B O 1
ATOM 1416 N N . ALA B 1 74 ? -9.876 8.945 44.417 1.00 13.65 74 ALA B N 1
ATOM 1417 C CA . ALA B 1 74 ? -11.324 8.786 44.249 1.00 14.59 74 ALA B CA 1
ATOM 1418 C C . ALA B 1 74 ? -11.858 9.737 43.181 1.00 14.11 74 ALA B C 1
ATOM 1419 O O . ALA B 1 74 ? -12.613 9.330 42.309 1.00 14.37 74 ALA B O 1
ATOM 1421 N N . GLU B 1 75 ? -11.473 11.009 43.264 1.00 14.09 75 GLU B N 1
ATOM 1422 C CA . GLU B 1 75 ? -11.892 12.002 42.268 1.00 13.53 75 GLU B CA 1
ATOM 1423 C C . GLU B 1 75 ? -11.449 11.615 40.854 1.00 13.55 75 GLU B C 1
ATOM 1424 O O . GLU B 1 75 ? -12.235 11.688 39.903 1.00 12.54 75 GLU B O 1
ATOM 1430 N N . ALA B 1 76 ? -10.192 11.187 40.731 1.00 13.57 76 ALA B N 1
ATOM 1431 C CA . ALA B 1 76 ? -9.613 10.854 39.436 1.00 13.89 76 ALA B CA 1
ATOM 1432 C C . ALA B 1 76 ? -10.410 9.730 38.770 1.00 13.47 76 ALA B C 1
ATOM 1433 O O . ALA B 1 76 ? -10.595 9.735 37.531 1.00 13.56 76 ALA B O 1
ATOM 1435 N N . TYR B 1 77 ? -10.938 8.820 39.591 1.00 13.38 77 TYR B N 1
ATOM 1436 C CA . TYR B 1 77 ? -11.761 7.718 39.092 1.00 14.26 77 TYR B CA 1
ATOM 143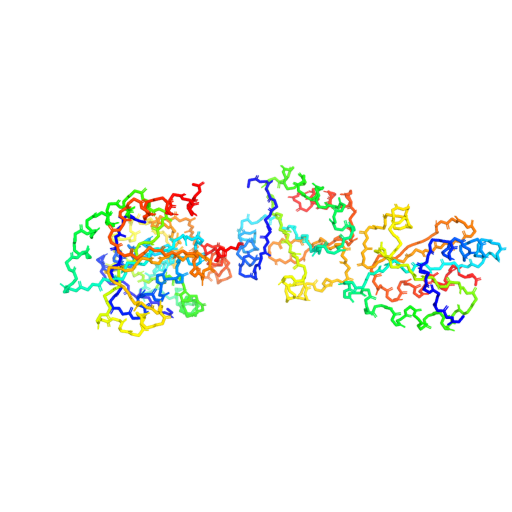7 C C . TYR B 1 77 ? -13.271 7.998 39.044 1.00 15.11 77 TYR B C 1
ATOM 1438 O O . TYR B 1 77 ? -14.067 7.080 38.779 1.00 15.73 77 TYR B O 1
ATOM 1447 N N . ASN B 1 78 ? -13.647 9.256 39.267 1.00 15.38 78 ASN B N 1
ATOM 1448 C CA . ASN B 1 78 ? -15.056 9.705 39.193 1.00 16.50 78 ASN B CA 1
ATOM 1449 C C . ASN B 1 78 ? -15.968 8.839 40.075 1.00 16.89 78 ASN B C 1
ATOM 1450 O O . ASN B 1 78 ? -17.043 8.434 39.640 1.00 17.41 78 ASN B O 1
ATOM 1455 N N . VAL B 1 79 ? -15.516 8.511 41.278 1.00 16.84 79 VAL B N 1
ATOM 1456 C CA . VAL B 1 79 ? -16.326 7.685 42.191 1.00 17.71 79 VAL B CA 1
ATOM 1457 C C . VAL B 1 79 ? -17.595 8.438 42.625 1.00 17.61 79 VAL B C 1
ATOM 1458 O O . VAL B 1 79 ? -17.508 9.449 43.310 1.00 18.89 79 VAL B O 1
ATOM 1462 N N . GLU B 1 80 ? -18.750 7.947 42.179 1.00 17.67 80 GLU B N 1
ATOM 1463 C CA . GLU B 1 80 ? -20.059 8.546 42.504 1.00 18.99 80 GLU B CA 1
ATOM 1464 C C . GLU B 1 80 ? -21.067 7.522 43.078 1.00 18.51 80 GLU B C 1
ATOM 1465 O O . GLU B 1 80 ? -22.307 7.659 42.961 1.00 18.55 80 GLU B O 1
ATOM 1471 N N . ALA B 1 81 ? -20.526 6.471 43.672 1.00 17.09 81 ALA B N 1
ATOM 1472 C CA . ALA B 1 81 ? -21.350 5.512 44.377 1.00 16.39 81 ALA B CA 1
ATOM 1473 C C . ALA B 1 81 ? -20.388 4.784 45.294 1.00 15.30 81 ALA B C 1
ATOM 1474 O O . ALA B 1 81 ? -19.185 4.694 44.999 1.00 14.26 81 ALA B O 1
ATOM 1476 N N . MET B 1 82 ? -20.929 4.290 46.401 1.00 13.87 82 MET B N 1
ATOM 1477 C CA . MET B 1 82 ? -20.144 3.499 47.346 1.00 12.98 82 MET B CA 1
ATOM 1478 C C . MET B 1 82 ? -20.878 2.230 47.756 1.00 12.31 82 MET B C 1
ATOM 1479 O O . MET B 1 82 ? -22.061 2.293 48.131 1.00 12.88 82 MET B O 1
ATOM 1484 N N . PRO B 1 83 ? -20.183 1.074 47.730 1.00 12.94 83 PRO B N 1
ATOM 1485 C CA . PRO B 1 83 ? -18.824 0.861 47.234 1.00 13.18 83 PRO B CA 1
ATOM 1486 C C . PRO B 1 83 ? -18.798 1.010 45.718 1.00 13.34 83 PRO B C 1
ATOM 1487 O O . PRO B 1 83 ? -19.830 0.813 45.065 1.00 12.63 83 PRO B O 1
ATOM 1491 N N . THR B 1 84 ? -17.630 1.356 45.185 1.00 12.74 84 THR B N 1
ATOM 1492 C CA . THR B 1 84 ? -17.335 1.143 43.772 1.00 12.73 84 THR B CA 1
ATOM 1493 C C . THR B 1 84 ? -16.129 0.197 43.630 1.00 13.13 84 THR B C 1
ATOM 1494 O O . THR B 1 84 ? -15.113 0.383 44.313 1.00 13.81 84 THR B O 1
ATOM 1498 N N . PHE B 1 85 ? -16.246 -0.786 42.732 1.00 12.59 85 PHE B N 1
ATOM 1499 C CA . PHE B 1 85 ? -15.113 -1.659 42.374 1.00 12.79 85 PHE B CA 1
ATOM 1500 C C . PHE B 1 85 ? -14.720 -1.391 40.935 1.00 13.06 85 PHE B C 1
ATOM 1501 O O . PHE B 1 85 ? -15.561 -1.515 40.040 1.00 12.35 85 PHE B O 1
ATOM 1509 N N . LEU B 1 86 ? -13.453 -1.022 40.714 1.00 12.03 86 LEU B N 1
ATOM 1510 C CA . LEU B 1 86 ? -12.974 -0.874 39.345 1.00 12.60 86 LEU B CA 1
ATOM 1511 C C . LEU B 1 86 ? -12.030 -2.006 38.967 1.00 12.67 86 LEU B C 1
ATOM 1512 O O . LEU B 1 86 ? -11.261 -2.470 39.799 1.00 13.25 86 LEU B O 1
ATOM 1517 N N . PHE B 1 87 ? -12.097 -2.400 37.700 1.00 12.30 87 PHE B N 1
ATOM 1518 C CA . PHE B 1 87 ? -11.299 -3.474 37.138 1.00 12.78 87 PHE B CA 1
ATOM 1519 C C . PHE B 1 87 ? -10.385 -2.845 36.112 1.00 13.11 87 PHE B C 1
ATOM 1520 O O . PHE B 1 87 ? -10.852 -2.229 35.150 1.00 12.94 87 PHE B O 1
ATOM 1528 N N . ILE B 1 88 ? -9.084 -3.010 36.342 1.00 13.74 88 ILE B N 1
ATOM 1529 C CA . ILE B 1 88 ? -8.047 -2.376 35.521 1.00 14.12 88 ILE B CA 1
ATOM 1530 C C . ILE B 1 88 ? -7.200 -3.445 34.847 1.00 14.16 88 ILE B C 1
ATOM 1531 O O . ILE B 1 88 ? -6.693 -4.356 35.500 1.00 12.96 88 ILE B O 1
ATOM 1536 N N . LYS B 1 89 ? -7.021 -3.301 33.543 1.00 14.78 89 LYS B N 1
ATOM 1537 C CA . LYS B 1 89 ? -6.156 -4.197 32.803 1.00 16.76 89 LYS B CA 1
ATOM 1538 C C . LYS B 1 89 ? -5.369 -3.382 31.797 1.00 17.41 89 LYS B C 1
ATOM 1539 O O . LYS B 1 89 ? -5.933 -2.484 31.150 1.00 17.11 89 LYS B O 1
ATOM 1545 N N A ASP B 1 90 ? -4.070 -3.675 31.697 0.50 18.18 90 ASP B N 1
ATOM 1546 N N B ASP B 1 90 ? -4.072 -3.687 31.683 0.50 18.09 90 ASP B N 1
ATOM 1547 C CA A ASP B 1 90 ? -3.171 -2.996 30.755 0.50 19.31 90 ASP B CA 1
ATOM 1548 C CA B ASP B 1 90 ? -3.157 -2.972 30.781 0.50 19.11 90 ASP B CA 1
ATOM 1549 C C A ASP B 1 90 ? -3.209 -1.460 30.907 0.50 19.95 90 ASP B C 1
ATOM 1550 C C B ASP B 1 90 ? -3.336 -1.457 30.906 0.50 19.81 90 ASP B C 1
ATOM 1551 O O A ASP B 1 90 ? -3.125 -0.734 29.915 0.50 20.14 90 ASP B O 1
ATOM 1552 O O B ASP B 1 90 ? -3.498 -0.747 29.909 0.50 19.95 90 ASP B O 1
ATOM 1561 N N . GLY B 1 91 ? -3.335 -0.983 32.148 1.00 20.09 91 GLY B N 1
ATOM 1562 C CA . GLY B 1 91 ? -3.456 0.463 32.442 1.00 21.73 91 GLY B CA 1
ATOM 1563 C C . GLY B 1 91 ? -4.792 1.136 32.127 1.00 22.01 91 GLY B C 1
ATOM 1564 O O . GLY B 1 91 ? -4.894 2.371 32.118 1.00 22.45 91 GLY B O 1
ATOM 1565 N N . GLU B 1 92 ? -5.819 0.347 31.839 1.00 21.19 92 GLU B N 1
ATOM 1566 C CA . GLU B 1 92 ? -7.102 0.930 31.454 1.00 20.55 92 GLU B CA 1
ATOM 1567 C C . GLU B 1 92 ? -8.163 0.384 32.381 1.00 19.02 92 GLU B C 1
ATOM 1568 O O . GLU B 1 92 ? -8.161 -0.814 32.696 1.00 16.78 92 GLU B O 1
ATOM 1574 N N . LYS B 1 93 ? -9.082 1.257 32.788 1.00 17.59 93 LYS B N 1
ATOM 1575 C CA . LYS B 1 93 ? -10.311 0.783 33.419 1.00 16.87 93 LYS B CA 1
ATOM 1576 C C . LYS B 1 93 ? -11.085 -0.001 32.356 1.00 16.17 93 LYS B C 1
ATOM 1577 O O . LYS B 1 93 ? -11.354 0.536 31.263 1.00 16.79 93 LYS B O 1
ATOM 1583 N N . VAL B 1 94 ? -11.406 -1.265 32.632 1.00 14.71 94 VAL B N 1
ATOM 1584 C CA . VAL B 1 94 ? -12.156 -2.086 31.654 1.00 14.45 94 VAL B CA 1
ATOM 1585 C C . VAL B 1 94 ? -13.558 -2.484 32.109 1.00 14.72 94 VAL B C 1
ATOM 1586 O O . VAL B 1 94 ? -14.393 -2.875 31.291 1.00 15.89 94 VAL B O 1
ATOM 1590 N N . ASP B 1 95 ? -13.815 -2.386 33.411 1.00 13.87 95 ASP B N 1
ATOM 1591 C CA . ASP B 1 95 ? -15.128 -2.704 33.965 1.00 13.96 95 ASP B CA 1
ATOM 1592 C C . ASP B 1 95 ? -15.299 -2.051 35.338 1.00 13.86 95 ASP B C 1
ATOM 1593 O O . ASP B 1 95 ? -14.346 -1.479 35.899 1.00 13.38 95 ASP B O 1
ATOM 1598 N N . SER B 1 96 ? -16.521 -2.136 35.860 1.00 13.40 96 SER B N 1
ATOM 1599 C CA . SER B 1 96 ? -16.861 -1.586 37.175 1.00 13.69 96 SER B CA 1
ATOM 1600 C C . SER B 1 96 ? -18.065 -2.335 37.738 1.00 13.23 96 SER B C 1
ATOM 1601 O O . SER B 1 96 ? -18.856 -2.926 36.979 1.00 12.91 96 SER B O 1
ATOM 1604 N N . VAL B 1 97 ? -18.165 -2.338 39.064 1.00 12.95 97 VAL B N 1
ATOM 1605 C CA . VAL B 1 97 ? -19.369 -2.757 39.778 1.00 13.62 97 VAL B CA 1
ATOM 1606 C C . VAL B 1 97 ? -19.648 -1.632 40.776 1.00 14.10 97 VAL B C 1
ATOM 1607 O O . VAL B 1 97 ? -18.729 -1.202 41.484 1.00 13.90 97 VAL B O 1
ATOM 1611 N N A VAL B 1 98 ? -20.897 -1.185 40.845 0.50 14.76 98 VAL B N 1
ATOM 1612 N N B VAL B 1 98 ? -20.879 -1.116 40.786 0.50 14.55 98 VAL B N 1
ATOM 1613 C CA A VAL B 1 98 ? -21.294 -0.208 41.864 0.50 15.69 98 VAL B CA 1
ATOM 1614 C CA B VAL B 1 98 ? -21.319 -0.219 41.875 0.50 15.21 98 VAL B CA 1
ATOM 1615 C C A VAL B 1 98 ? -22.306 -0.847 42.824 0.50 16.04 98 VAL B C 1
ATOM 1616 C C B VAL B 1 98 ? -22.216 -0.983 42.842 0.50 15.82 98 VAL B C 1
ATOM 1617 O O A VAL B 1 98 ? -23.275 -1.468 42.377 0.50 15.58 98 VAL B O 1
ATOM 1618 O O B VAL B 1 98 ? -23.016 -1.824 42.426 0.50 15.40 98 VAL B O 1
ATOM 1625 N N . GLY B 1 99 ? -22.070 -0.697 44.131 1.00 15.90 99 GLY B N 1
ATOM 1626 C CA . GLY B 1 99 ? -22.866 -1.373 45.157 1.00 17.24 99 GLY B CA 1
ATOM 1627 C C . GLY B 1 99 ? -22.282 -2.718 45.555 1.00 18.16 99 GLY B C 1
ATOM 1628 O O . GLY B 1 99 ? -21.348 -3.222 44.921 1.00 17.77 99 GLY B O 1
ATOM 1629 N N . GLY B 1 100 ? -22.835 -3.294 46.621 1.00 19.45 100 GLY B N 1
ATOM 1630 C CA . GLY B 1 100 ? -22.352 -4.570 47.170 1.00 20.46 100 GLY B CA 1
ATOM 1631 C C . GLY B 1 100 ? -22.823 -5.779 46.374 1.00 21.35 100 GLY B C 1
ATOM 1632 O O . GLY B 1 100 ? -23.537 -6.656 46.892 1.00 21.59 100 GLY B O 1
ATOM 1633 N N . ARG B 1 101 ? -22.414 -5.839 45.113 1.00 20.81 101 ARG B N 1
ATOM 1634 C CA . ARG B 1 101 ? -22.907 -6.870 44.199 1.00 22.05 101 ARG B CA 1
ATOM 1635 C C . ARG B 1 101 ? -21.874 -7.997 44.132 1.00 21.82 101 ARG B C 1
ATOM 1636 O O . ARG B 1 101 ? -21.107 -8.102 43.165 1.00 21.19 101 ARG B O 1
ATOM 1644 N N . LYS B 1 102 ? -21.861 -8.819 45.186 1.00 22.26 102 LYS B N 1
ATOM 1645 C CA . LYS B 1 102 ? -20.898 -9.932 45.348 1.00 22.75 102 LYS B CA 1
ATOM 1646 C C . LYS B 1 102 ? -20.700 -10.787 44.106 1.00 22.60 102 LYS B C 1
ATOM 1647 O O . LYS B 1 102 ? -19.557 -11.037 43.691 1.00 22.61 102 LYS B O 1
ATOM 1653 N N . ASP B 1 103 ? -21.801 -11.255 43.521 1.00 22.06 103 ASP B N 1
ATOM 1654 C CA . ASP B 1 103 ? -21.695 -12.189 42.412 1.00 22.04 103 ASP B CA 1
ATOM 1655 C C . ASP B 1 103 ? -21.190 -11.543 41.130 1.00 21.04 103 ASP B C 1
ATOM 1656 O O . ASP B 1 103 ? -20.400 -12.153 40.399 1.00 21.12 103 ASP B O 1
ATOM 1661 N N . ASP B 1 104 ? -21.644 -10.319 40.854 1.00 19.82 104 ASP B N 1
ATOM 1662 C CA . ASP B 1 104 ? -21.166 -9.572 39.683 1.00 18.91 104 ASP B CA 1
ATOM 1663 C C . ASP B 1 104 ? -19.656 -9.383 39.756 1.00 17.34 104 ASP B C 1
ATOM 1664 O O . ASP B 1 104 ? -18.960 -9.519 38.750 1.00 16.68 104 ASP B O 1
ATOM 1669 N N . ILE B 1 105 ? -19.148 -9.117 40.954 1.00 16.78 105 ILE B N 1
ATOM 1670 C CA . ILE B 1 105 ? -17.689 -8.985 41.136 1.00 15.83 105 ILE B CA 1
ATOM 1671 C C . ILE B 1 105 ? -16.997 -10.295 40.742 1.00 16.21 105 ILE B C 1
ATOM 1672 O O . ILE B 1 105 ? -16.043 -10.289 39.939 1.00 15.74 105 ILE B O 1
ATOM 1677 N N . HIS B 1 106 ? -17.491 -11.409 41.290 1.00 15.49 106 HIS B N 1
ATOM 1678 C CA . HIS B 1 106 ? -16.934 -12.726 40.963 1.00 15.58 106 HIS B CA 1
ATOM 1679 C C . HIS B 1 106 ? -16.985 -13.031 39.463 1.00 15.37 106 HIS B C 1
ATOM 1680 O O . HIS B 1 106 ? -15.993 -13.479 38.883 1.00 14.64 106 HIS B O 1
ATOM 1687 N N . THR B 1 107 ? -18.143 -12.789 38.844 1.00 15.17 107 THR B N 1
ATOM 1688 C CA . THR B 1 107 ? -18.294 -12.990 37.405 1.00 15.83 107 THR B CA 1
ATOM 1689 C C . THR B 1 107 ? -17.260 -12.223 36.591 1.00 15.96 107 THR B C 1
ATOM 1690 O O . THR B 1 107 ? -16.634 -12.779 35.683 1.00 16.15 107 THR B O 1
ATOM 1694 N N . LYS B 1 108 ? -17.080 -10.947 36.927 1.00 15.55 108 LYS B N 1
ATOM 1695 C CA . LYS B 1 108 ? -16.170 -10.092 36.166 1.00 15.56 108 LYS B CA 1
ATOM 1696 C C . LYS B 1 108 ? -14.717 -10.513 36.312 1.00 15.25 108 LYS B C 1
ATOM 1697 O O . LYS B 1 108 ? -13.980 -10.530 35.322 1.00 16.03 108 LYS B O 1
ATOM 1703 N N . ILE B 1 109 ? -14.314 -10.884 37.529 1.00 14.80 109 ILE B N 1
ATOM 1704 C CA . ILE B 1 109 ? -12.956 -11.387 37.751 1.00 15.05 109 ILE B CA 1
ATOM 1705 C C . ILE B 1 109 ? -12.714 -12.670 36.945 1.00 14.44 109 ILE B C 1
ATOM 1706 O O . ILE B 1 109 ? -11.697 -12.790 36.246 1.00 14.94 109 ILE B O 1
ATOM 1711 N N . VAL B 1 110 ? -13.649 -13.617 37.029 1.00 14.75 110 VAL B N 1
ATOM 1712 C CA . VAL B 1 110 ? -13.534 -14.856 36.261 1.00 15.34 110 VAL B CA 1
ATOM 1713 C C . VAL B 1 110 ? -13.342 -14.554 34.765 1.00 15.61 110 VAL B C 1
ATOM 1714 O O . VAL B 1 110 ? -12.420 -15.091 34.134 1.00 16.41 110 VAL B O 1
ATOM 1718 N N . ALA B 1 111 ? -14.198 -13.688 34.218 1.00 16.05 111 ALA B N 1
ATOM 1719 C CA . ALA B 1 111 ? -14.142 -13.337 32.787 1.00 16.31 111 ALA B CA 1
ATOM 1720 C C . ALA B 1 111 ? -12.809 -12.721 32.406 1.00 16.64 111 ALA B C 1
ATOM 1721 O O . ALA B 1 111 ? -12.213 -13.088 31.379 1.00 16.67 111 ALA B O 1
ATOM 1723 N N . LEU B 1 112 ? -12.328 -11.818 33.259 1.00 16.72 112 LEU B N 1
ATOM 1724 C CA . LEU B 1 112 ? -11.127 -11.030 32.963 1.00 17.50 112 LEU B CA 1
ATOM 1725 C C . LEU B 1 112 ? -9.841 -11.818 33.143 1.00 18.81 112 LEU B C 1
ATOM 1726 O O . LEU B 1 112 ? -8.832 -11.514 32.504 1.00 19.66 112 LEU B O 1
ATOM 1731 N N A MET B 1 113 ? -9.884 -12.848 33.981 0.50 19.41 113 MET B N 1
ATOM 1732 N N B MET B 1 113 ? -9.882 -12.808 34.033 0.50 19.28 113 MET B N 1
ATOM 1733 C CA A MET B 1 113 ? -8.709 -13.680 34.215 0.50 20.56 113 MET B CA 1
ATOM 1734 C CA B MET B 1 113 ? -8.748 -13.695 34.258 0.50 20.33 113 MET B CA 1
ATOM 1735 C C A MET B 1 113 ? -8.607 -14.873 33.259 0.50 21.69 113 MET B C 1
ATOM 1736 C C B MET B 1 113 ? -8.596 -14.689 33.100 0.50 21.53 113 MET B C 1
ATOM 1737 O O A MET B 1 113 ? -7.533 -15.462 33.111 0.50 21.97 113 MET B O 1
ATOM 1738 O O B MET B 1 113 ? -7.479 -14.939 32.647 0.50 21.77 113 MET B O 1
ATOM 1747 N N . GLY B 1 114 ? -9.725 -15.221 32.620 1.00 22.64 114 GLY B N 1
ATOM 1748 C CA . GLY B 1 114 ? -9.753 -16.247 31.553 1.00 24.83 114 GLY B CA 1
ATOM 1749 C C . GLY B 1 114 ? -9.139 -17.598 31.900 1.00 26.58 114 GLY B C 1
ATOM 1750 O O . GLY B 1 114 ? -8.724 -18.357 31.006 1.00 27.51 114 GLY B O 1
ATOM 1751 N N . SER B 1 115 ? -9.035 -17.979 33.080 1.00 27.60 115 SER B N 1
ATOM 1752 N N . GLY C 1 6 ? 17.424 2.868 44.525 1.00 23.54 6 GLY C N 1
ATOM 1753 C CA . GLY C 1 6 ? 18.596 3.469 43.821 1.00 23.02 6 GLY C CA 1
ATOM 1754 C C . GLY C 1 6 ? 19.874 3.619 44.638 1.00 22.39 6 GLY C C 1
ATOM 1755 O O . GLY C 1 6 ? 20.842 4.192 44.160 1.00 23.66 6 GLY C O 1
ATOM 1756 N N . ALA C 1 7 ? 19.891 3.110 45.864 1.00 21.39 7 ALA C N 1
ATOM 1757 C CA . ALA C 1 7 ? 21.095 3.142 46.690 1.00 20.57 7 ALA C CA 1
ATOM 1758 C C . ALA C 1 7 ? 21.412 1.737 47.209 1.00 19.90 7 ALA C C 1
ATOM 1759 O O . ALA C 1 7 ? 20.509 0.908 47.388 1.00 18.92 7 ALA C O 1
ATOM 1761 N N . VAL C 1 8 ? 22.697 1.474 47.435 1.00 18.50 8 VAL C N 1
ATOM 1762 C CA . VAL C 1 8 ? 23.113 0.200 48.012 1.00 18.30 8 VAL C CA 1
ATOM 1763 C C . VAL C 1 8 ? 22.695 0.236 49.481 1.00 17.82 8 VAL C C 1
ATOM 1764 O O . VAL C 1 8 ? 22.911 1.255 50.172 1.00 18.10 8 VAL C O 1
ATOM 1768 N N . ILE C 1 9 ? 22.071 -0.847 49.945 1.00 16.03 9 ILE C N 1
ATOM 1769 C CA . ILE C 1 9 ? 21.619 -0.931 51.332 1.00 16.27 9 ILE C CA 1
ATOM 1770 C C . ILE C 1 9 ? 22.572 -1.825 52.123 1.00 15.21 9 ILE C C 1
ATOM 1771 O O . ILE C 1 9 ? 22.629 -3.026 51.879 1.00 15.16 9 ILE C O 1
ATOM 1776 N N . ALA C 1 10 ? 23.309 -1.241 53.072 1.00 15.05 10 ALA C N 1
ATOM 1777 C CA . ALA C 1 10 ? 24.199 -2.020 53.953 1.00 15.35 10 ALA C CA 1
ATOM 1778 C C . ALA C 1 10 ? 23.362 -2.724 55.024 1.00 16.02 10 ALA C C 1
ATOM 1779 O O . ALA C 1 10 ? 22.643 -2.072 55.792 1.00 17.57 10 ALA C O 1
ATOM 1781 N N . CYS C 1 11 ? 23.439 -4.053 55.065 1.00 15.38 11 CYS C N 1
ATOM 1782 C CA . CYS C 1 11 ? 22.636 -4.840 56.005 1.00 15.04 11 CYS C CA 1
ATOM 1783 C C . CYS C 1 11 ? 23.530 -5.258 57.166 1.00 15.07 11 CYS C C 1
ATOM 1784 O O . CYS C 1 11 ? 24.367 -6.157 57.017 1.00 15.23 11 CYS C O 1
ATOM 1787 N N . HIS C 1 12 ? 23.350 -4.598 58.307 1.00 14.33 12 HIS C N 1
ATOM 1788 C CA . HIS C 1 12 ? 24.243 -4.808 59.458 1.00 14.93 12 HIS C CA 1
ATOM 1789 C C . HIS C 1 12 ? 23.738 -5.857 60.451 1.00 14.94 12 HIS C C 1
ATOM 1790 O O . HIS C 1 12 ? 24.475 -6.280 61.345 1.00 15.79 12 HIS C O 1
ATOM 1797 N N . THR C 1 13 ? 22.480 -6.260 60.290 1.00 14.90 13 THR C N 1
ATOM 1798 C CA . THR C 1 13 ? 21.897 -7.336 61.083 1.00 14.80 13 THR C CA 1
ATOM 1799 C C . THR C 1 13 ? 21.208 -8.357 60.182 1.00 14.70 13 THR C C 1
ATOM 1800 O O . THR C 1 13 ? 20.775 -8.042 59.054 1.00 13.82 13 THR C O 1
ATOM 1804 N N . LYS C 1 14 ? 21.085 -9.575 60.695 1.00 14.81 14 LYS C N 1
ATOM 1805 C CA . LYS C 1 14 ? 20.346 -10.609 59.974 1.00 15.84 14 LYS C CA 1
ATOM 1806 C C . LYS C 1 14 ? 18.893 -10.174 59.753 1.00 15.72 14 LYS C C 1
ATOM 1807 O O . LYS C 1 14 ? 18.290 -10.510 58.744 1.00 14.47 14 LYS C O 1
ATOM 1813 N N . GLN C 1 15 ? 18.337 -9.418 60.703 1.00 15.69 15 GLN C N 1
ATOM 1814 C CA . GLN C 1 15 ? 16.945 -8.957 60.579 1.00 15.65 15 GLN C CA 1
ATOM 1815 C C . GLN C 1 15 ? 16.775 -7.977 59.419 1.00 15.49 15 GLN C C 1
ATOM 1816 O O . GLN C 1 15 ? 15.822 -8.061 58.658 1.00 15.01 15 GLN C O 1
ATOM 1822 N N . GLU C 1 16 ? 17.722 -7.049 59.299 1.00 15.45 16 GLU C N 1
ATOM 1823 C CA . GLU C 1 16 ? 17.736 -6.090 58.204 1.00 15.64 16 GLU C CA 1
ATOM 1824 C C . GLU C 1 16 ? 17.865 -6.823 56.867 1.00 14.91 16 GLU C C 1
ATOM 1825 O O . GLU C 1 16 ? 17.099 -6.570 55.935 1.00 14.70 16 GLU C O 1
ATOM 1831 N N . PHE C 1 17 ? 18.829 -7.742 56.789 1.00 14.30 17 PHE C N 1
ATOM 1832 C CA . PHE C 1 17 ? 18.997 -8.578 55.604 1.00 13.95 17 PHE C CA 1
ATOM 1833 C C . PHE C 1 17 ? 17.674 -9.289 55.243 1.00 14.34 17 PHE C C 1
ATOM 1834 O O . PHE C 1 17 ? 17.181 -9.187 54.113 1.00 14.32 17 PHE C O 1
ATOM 1842 N N . ASP C 1 18 ? 17.110 -9.998 56.213 1.00 14.16 18 ASP C N 1
ATOM 1843 C CA . ASP C 1 18 ? 15.874 -10.758 55.989 1.00 14.53 18 ASP C CA 1
ATOM 1844 C C . ASP C 1 18 ? 14.705 -9.873 55.553 1.00 14.97 18 ASP C C 1
ATOM 1845 O O . ASP C 1 18 ? 13.931 -10.267 54.677 1.00 14.93 18 ASP C O 1
ATOM 1850 N N . THR C 1 19 ? 14.592 -8.680 56.134 1.00 15.32 19 THR C N 1
ATOM 1851 C CA . THR C 1 19 ? 13.511 -7.748 55.776 1.00 15.94 19 THR C CA 1
ATOM 1852 C C . THR C 1 19 ? 13.611 -7.350 54.300 1.00 15.51 19 THR C C 1
ATOM 1853 O O . THR C 1 19 ? 12.636 -7.470 53.560 1.00 15.88 19 THR C O 1
ATOM 1857 N N . HIS C 1 20 ? 14.798 -6.927 53.866 1.00 15.65 20 HIS C N 1
ATOM 1858 C CA . HIS C 1 20 ? 14.999 -6.540 52.458 1.00 16.02 20 HIS C CA 1
ATOM 1859 C C . HIS C 1 20 ? 14.867 -7.695 51.475 1.00 15.62 20 HIS C C 1
ATOM 1860 O O . HIS C 1 20 ? 14.331 -7.522 50.389 1.00 15.38 20 HIS C O 1
ATOM 1867 N N . MET C 1 21 ? 15.333 -8.871 51.874 1.00 15.43 21 MET C N 1
ATOM 1868 C CA . MET C 1 21 ? 15.118 -10.091 51.085 1.00 15.67 21 MET C CA 1
ATOM 1869 C C . MET C 1 21 ? 13.629 -10.434 50.908 1.00 15.84 21 MET C C 1
ATOM 1870 O O . MET C 1 21 ? 13.183 -10.705 49.790 1.00 15.73 21 MET C O 1
ATOM 1875 N N . ALA C 1 22 ? 12.882 -10.435 52.009 1.00 15.99 22 ALA C N 1
ATOM 1876 C CA . ALA C 1 22 ? 11.419 -10.598 51.969 1.00 16.65 22 ALA C CA 1
ATOM 1877 C C . ALA C 1 22 ? 10.721 -9.555 51.087 1.00 16.91 22 ALA C C 1
ATOM 1878 O O . ALA C 1 22 ? 9.814 -9.904 50.328 1.00 17.58 22 ALA C O 1
ATOM 1880 N N A ASN C 1 23 ? 11.144 -8.296 51.175 0.50 17.08 23 ASN C N 1
ATOM 1881 N N B ASN C 1 23 ? 11.145 -8.291 51.206 0.50 16.95 23 ASN C N 1
ATOM 1882 C CA A ASN C 1 23 ? 10.592 -7.236 50.332 0.50 17.22 23 ASN C CA 1
ATOM 1883 C CA B ASN C 1 23 ? 10.670 -7.188 50.357 0.50 16.97 23 ASN C CA 1
ATOM 1884 C C A ASN C 1 23 ? 10.830 -7.490 48.843 0.50 17.11 23 ASN C C 1
ATOM 1885 C C B ASN C 1 23 ? 10.828 -7.519 48.874 0.50 16.96 23 ASN C C 1
ATOM 1886 O O A ASN C 1 23 ? 9.949 -7.251 48.018 0.50 17.05 23 ASN C O 1
ATOM 1887 O O B ASN C 1 23 ? 9.895 -7.365 48.089 0.50 16.94 23 ASN C O 1
ATOM 1896 N N . GLY C 1 24 ? 12.025 -7.968 48.501 1.00 16.42 24 GLY C N 1
ATOM 1897 C CA . GLY C 1 24 ? 12.327 -8.320 47.110 1.00 16.93 24 GLY C CA 1
ATOM 1898 C C . GLY C 1 24 ? 11.427 -9.443 46.625 1.00 16.31 24 GLY C C 1
ATOM 1899 O O . GLY C 1 24 ? 10.809 -9.353 45.556 1.00 16.38 24 GLY C O 1
ATOM 1900 N N . LYS C 1 25 ? 11.331 -10.504 47.422 1.00 16.55 25 LYS C N 1
ATOM 1901 C CA . LYS C 1 25 ? 10.470 -11.630 47.059 1.00 17.33 25 LYS C CA 1
ATOM 1902 C C . LYS C 1 25 ? 8.990 -11.207 46.899 1.00 17.56 25 LYS C C 1
ATOM 1903 O O . LYS C 1 25 ? 8.328 -11.595 45.918 1.00 17.38 25 LYS C O 1
ATOM 1909 N N . ASP C 1 26 ? 8.502 -10.407 47.854 1.00 17.18 26 ASP C N 1
ATOM 1910 C CA . ASP C 1 26 ? 7.103 -9.932 47.876 1.00 17.99 26 ASP C CA 1
ATOM 1911 C C . ASP C 1 26 ? 6.740 -9.041 46.697 1.00 17.99 26 ASP C C 1
ATOM 1912 O O . ASP C 1 26 ? 5.595 -9.062 46.236 1.00 18.26 26 ASP C O 1
ATOM 1917 N N . THR C 1 27 ? 7.716 -8.274 46.203 1.00 17.72 27 THR C N 1
ATOM 1918 C CA . THR C 1 27 ? 7.484 -7.294 45.133 1.00 17.89 27 THR C CA 1
ATOM 1919 C C . THR C 1 27 ? 8.015 -7.800 43.780 1.00 17.28 27 THR C C 1
ATOM 1920 O O . THR C 1 27 ? 7.990 -7.082 42.779 1.00 17.65 27 THR C O 1
ATOM 1924 N N . GLY C 1 28 ? 8.478 -9.049 43.760 1.00 17.02 28 GLY C N 1
ATOM 1925 C CA . GLY C 1 28 ? 8.975 -9.687 42.547 1.00 17.06 28 GLY C CA 1
ATOM 1926 C C . GLY C 1 28 ? 10.247 -9.074 41.990 1.00 17.06 28 GLY C C 1
ATOM 1927 O O . GLY C 1 28 ? 10.460 -9.099 40.781 1.00 18.14 28 GLY C O 1
ATOM 1928 N N . LYS C 1 29 ? 11.101 -8.532 42.863 1.00 16.73 29 LYS C N 1
ATOM 1929 C CA . LYS C 1 29 ? 12.346 -7.900 42.437 1.00 15.87 29 LYS C CA 1
ATOM 1930 C C . LYS C 1 29 ? 13.542 -8.848 42.451 1.00 15.43 29 LYS C C 1
ATOM 1931 O O . LYS C 1 29 ? 13.617 -9.779 43.287 1.00 15.15 29 LYS C O 1
ATOM 1937 N N . LEU C 1 30 ? 14.486 -8.576 41.547 1.00 13.66 30 LEU C N 1
ATOM 1938 C CA . LEU C 1 30 ? 15.828 -9.136 41.659 1.00 13.44 30 LEU C CA 1
ATOM 1939 C C . LEU C 1 30 ? 16.487 -8.488 42.880 1.00 13.23 30 LEU C C 1
ATOM 1940 O O . LEU C 1 30 ? 16.422 -7.255 43.054 1.00 13.76 30 LEU C O 1
ATOM 1945 N N . VAL C 1 31 ? 17.107 -9.323 43.713 1.00 13.32 31 VAL C N 1
ATOM 1946 C CA . VAL C 1 31 ? 17.988 -8.829 44.786 1.00 13.47 31 VAL C CA 1
ATOM 1947 C C . VAL C 1 31 ? 19.436 -9.244 44.436 1.00 14.04 31 VAL C C 1
ATOM 1948 O O . VAL C 1 31 ? 19.682 -10.420 44.095 1.00 14.06 31 VAL C O 1
ATOM 1952 N N . ILE C 1 32 ? 20.364 -8.290 44.478 1.00 12.72 32 ILE C N 1
ATOM 1953 C CA . ILE C 1 32 ? 21.786 -8.578 44.259 1.00 12.71 32 ILE C CA 1
ATOM 1954 C C . ILE C 1 32 ? 22.509 -8.295 45.566 1.00 13.26 32 ILE C C 1
ATOM 1955 O O . ILE C 1 32 ? 22.438 -7.182 46.080 1.00 13.26 32 ILE C O 1
ATOM 1960 N N . ILE C 1 33 ? 23.215 -9.292 46.093 1.00 13.25 33 ILE C N 1
ATOM 1961 C CA . ILE C 1 33 ? 23.953 -9.135 47.355 1.00 13.12 33 ILE C CA 1
ATOM 1962 C C . ILE C 1 33 ? 25.461 -9.113 47.093 1.00 13.24 33 ILE C C 1
ATOM 1963 O O . ILE C 1 33 ? 25.976 -10.026 46.466 1.00 13.75 33 ILE C O 1
ATOM 1968 N N . ASP C 1 34 ? 26.129 -8.057 47.547 1.00 12.79 34 ASP C N 1
ATOM 1969 C CA . ASP C 1 34 ? 27.598 -7.970 47.540 1.00 13.48 34 ASP C CA 1
ATOM 1970 C C . ASP C 1 34 ? 28.087 -8.451 48.903 1.00 13.17 34 ASP C C 1
ATOM 1971 O O . ASP C 1 34 ? 27.908 -7.755 49.914 1.00 13.81 34 ASP C O 1
ATOM 1976 N N . PHE C 1 35 ? 28.709 -9.623 48.915 1.00 12.05 35 PHE C N 1
ATOM 1977 C CA . PHE C 1 35 ? 29.380 -10.146 50.109 1.00 12.29 35 PHE C CA 1
ATOM 1978 C C . PHE C 1 35 ? 30.813 -9.701 50.050 1.00 13.03 35 PHE C C 1
ATOM 1979 O O . PHE C 1 35 ? 31.571 -10.150 49.194 1.00 12.39 35 PHE C O 1
ATOM 1987 N N . THR C 1 36 ? 31.189 -8.849 50.997 1.00 13.34 36 THR C N 1
ATOM 1988 C CA . THR C 1 36 ? 32.484 -8.194 50.968 1.00 14.29 36 THR C CA 1
ATOM 1989 C C . THR C 1 36 ? 33.053 -8.152 52.384 1.00 13.96 36 THR C C 1
ATOM 1990 O O . THR C 1 36 ? 32.468 -8.738 53.292 1.00 13.68 36 THR C O 1
ATOM 1994 N N . ALA C 1 37 ? 34.201 -7.505 52.571 1.00 14.41 37 ALA C N 1
ATOM 1995 C CA . ALA C 1 37 ? 34.758 -7.362 53.920 1.00 14.99 37 ALA C CA 1
ATOM 1996 C C . ALA C 1 37 ? 35.506 -6.029 54.055 1.00 15.20 37 ALA C C 1
ATOM 1997 O O . ALA C 1 37 ? 36.135 -5.557 53.107 1.00 14.28 37 ALA C O 1
ATOM 1999 N N . SER C 1 38 ? 35.429 -5.441 55.247 1.00 15.99 38 SER C N 1
ATOM 2000 C CA . SER C 1 38 ? 36.058 -4.152 55.513 1.00 17.34 38 SER C CA 1
ATOM 2001 C C . SER C 1 38 ? 37.558 -4.164 55.260 1.00 17.72 38 SER C C 1
ATOM 2002 O O . SER C 1 38 ? 38.121 -3.157 54.819 1.00 18.69 38 SER C O 1
ATOM 2005 N N . TRP C 1 39 ? 38.203 -5.297 55.539 1.00 18.73 39 TRP C N 1
ATOM 2006 C CA . TRP C 1 39 ? 39.662 -5.423 55.432 1.00 19.78 39 TRP C CA 1
ATOM 2007 C C . TRP C 1 39 ? 40.148 -5.633 54.003 1.00 20.73 39 TRP C C 1
ATOM 2008 O O . TRP C 1 39 ? 41.357 -5.546 53.728 1.00 20.93 39 TRP C O 1
ATOM 2019 N N . CYS C 1 40 ? 39.205 -5.882 53.096 1.00 20.98 40 CYS C N 1
ATOM 2020 C CA . CYS C 1 40 ? 39.532 -6.402 51.781 1.00 21.01 40 CYS C CA 1
ATOM 2021 C C . CYS C 1 40 ? 39.900 -5.344 50.736 1.00 21.47 40 CYS C C 1
ATOM 2022 O O . CYS C 1 40 ? 39.038 -4.803 50.031 1.00 20.71 40 CYS C O 1
ATOM 2025 N N . GLY C 1 41 ? 41.199 -5.059 50.654 1.00 22.67 41 GLY C N 1
ATOM 2026 C CA . GLY C 1 41 ? 41.751 -4.195 49.617 1.00 22.91 41 GLY C CA 1
ATOM 2027 C C . GLY C 1 41 ? 41.296 -4.547 48.209 1.00 23.27 41 GLY C C 1
ATOM 2028 O O . GLY C 1 41 ? 40.728 -3.694 47.513 1.00 23.02 41 GLY C O 1
ATOM 2029 N N . PRO C 1 42 ? 41.542 -5.799 47.759 1.00 23.79 42 PRO C N 1
ATOM 2030 C CA . PRO C 1 42 ? 41.017 -6.214 46.430 1.00 24.00 42 PRO C CA 1
ATOM 2031 C C . PRO C 1 42 ? 39.551 -5.886 46.145 1.00 23.98 42 PRO C C 1
ATOM 2032 O O . PRO C 1 42 ? 39.204 -5.649 44.991 1.00 23.56 42 PRO C O 1
ATOM 2036 N N . CYS C 1 43 ? 38.707 -5.891 47.186 1.00 24.49 43 CYS C N 1
ATOM 2037 C CA . CYS C 1 43 ? 37.249 -5.639 47.077 1.00 25.13 43 CYS C CA 1
ATOM 2038 C C . CYS C 1 43 ? 36.852 -4.217 46.693 1.00 24.70 43 CYS C C 1
ATOM 2039 O O . CYS C 1 43 ? 35.715 -3.982 46.254 1.00 24.99 43 CYS C O 1
ATOM 2042 N N . ARG C 1 44 ? 37.749 -3.261 46.921 1.00 24.18 44 ARG C N 1
ATOM 2043 C CA . ARG C 1 44 ? 37.387 -1.844 46.797 1.00 23.82 44 ARG C CA 1
ATOM 2044 C C . ARG C 1 44 ? 37.136 -1.402 45.361 1.00 22.82 44 ARG C C 1
ATOM 2045 O O . ARG C 1 44 ? 36.311 -0.519 45.118 1.00 22.83 44 ARG C O 1
ATOM 2053 N N . VAL C 1 45 ? 37.834 -2.029 44.416 1.00 21.52 45 VAL C N 1
ATOM 2054 C CA . VAL C 1 45 ? 37.702 -1.690 43.003 1.00 20.72 45 VAL C CA 1
ATOM 2055 C C . VAL C 1 45 ? 36.245 -1.789 42.530 1.00 19.69 45 VAL C C 1
ATOM 2056 O O . VAL C 1 45 ? 35.763 -0.895 41.826 1.00 18.44 45 VAL C O 1
ATOM 2060 N N . ILE C 1 46 ? 35.540 -2.850 42.941 1.00 18.59 46 ILE C N 1
ATOM 2061 C CA . ILE C 1 46 ? 34.168 -3.100 42.440 1.00 18.05 46 ILE C CA 1
ATOM 2062 C C . ILE C 1 46 ? 33.092 -2.307 43.192 1.00 17.58 46 ILE C C 1
ATOM 2063 O O . ILE C 1 46 ? 31.993 -2.097 42.668 1.00 16.74 46 ILE C O 1
ATOM 2068 N N . ALA C 1 47 ? 33.418 -1.865 44.409 1.00 17.67 47 ALA C N 1
ATOM 2069 C CA . ALA C 1 47 ? 32.476 -1.116 45.251 1.00 18.35 47 ALA C CA 1
ATOM 2070 C C . ALA C 1 47 ? 31.712 0.021 44.533 1.00 18.08 47 ALA C C 1
ATOM 2071 O O . ALA C 1 47 ? 30.473 0.029 44.561 1.00 17.54 47 ALA C O 1
ATOM 2073 N N . PRO C 1 48 ? 32.438 0.980 43.894 1.00 18.40 48 PRO C N 1
ATOM 2074 C CA . PRO C 1 48 ? 31.754 2.101 43.218 1.00 18.00 48 PRO C CA 1
ATOM 2075 C C . PRO C 1 48 ? 30.891 1.644 42.046 1.00 17.74 48 PRO C C 1
ATOM 2076 O O . PRO C 1 48 ? 29.853 2.266 41.757 1.00 16.96 48 PRO C O 1
ATOM 2080 N N . VAL C 1 49 ? 31.332 0.577 41.374 1.00 16.97 49 VAL C N 1
ATOM 2081 C CA . VAL C 1 49 ? 30.584 -0.014 40.261 1.00 16.51 49 VAL C CA 1
ATOM 2082 C C . VAL C 1 49 ? 29.234 -0.554 40.758 1.00 15.99 49 VAL C C 1
ATOM 2083 O O . VAL C 1 49 ? 28.197 -0.283 40.154 1.00 15.21 49 VAL C O 1
ATOM 2087 N N . PHE C 1 50 ? 29.251 -1.295 41.862 1.00 15.24 50 PHE C N 1
ATOM 2088 C CA . PHE C 1 50 ? 28.003 -1.795 42.483 1.00 15.19 50 PHE C CA 1
ATOM 2089 C C . PHE C 1 50 ? 27.073 -0.620 42.852 1.00 15.87 50 PHE C C 1
ATOM 2090 O O . PHE C 1 50 ? 25.850 -0.665 42.628 1.00 15.98 50 PHE C O 1
ATOM 2098 N N . ALA C 1 51 ? 27.655 0.439 43.412 1.00 15.83 51 ALA C N 1
ATOM 2099 C CA . ALA C 1 51 ? 26.892 1.647 43.744 1.00 16.02 51 ALA C CA 1
ATOM 2100 C C . ALA C 1 51 ? 26.308 2.302 42.468 1.00 16.63 51 ALA C C 1
ATOM 2101 O O . ALA C 1 51 ? 25.149 2.726 42.449 1.00 16.58 51 ALA C O 1
ATOM 2103 N N . GLU C 1 52 ? 27.096 2.367 41.395 1.00 16.24 52 GLU C N 1
ATOM 2104 C CA . GLU C 1 52 ? 26.608 2.925 40.132 1.00 16.89 52 GLU C CA 1
ATOM 2105 C C . GLU C 1 52 ? 25.424 2.108 39.601 1.00 16.54 52 GLU C C 1
ATOM 2106 O O . GLU C 1 52 ? 24.419 2.671 39.127 1.00 15.75 52 GLU C O 1
ATOM 2112 N N . TYR C 1 53 ? 25.537 0.780 39.688 1.00 16.25 53 TYR C N 1
ATOM 2113 C CA . TYR C 1 53 ? 24.465 -0.104 39.196 1.00 16.20 53 TYR C CA 1
ATOM 2114 C C . TYR C 1 53 ? 23.197 0.040 40.038 1.00 15.73 53 TYR C C 1
ATOM 2115 O O . TYR C 1 53 ? 22.095 0.042 39.490 1.00 14.95 53 TYR C O 1
ATOM 2124 N N . ALA C 1 54 ? 23.352 0.186 41.360 1.00 15.50 54 ALA C N 1
ATOM 2125 C CA . ALA C 1 54 ? 22.203 0.444 42.247 1.00 16.61 54 ALA C CA 1
ATOM 2126 C C . ALA C 1 54 ? 21.392 1.664 41.798 1.00 16.57 54 ALA C C 1
ATOM 2127 O O . ALA C 1 54 ? 20.163 1.625 41.798 1.00 17.52 54 ALA C O 1
ATOM 2129 N N . LYS C 1 55 ? 22.087 2.728 41.388 1.00 17.39 55 LYS C N 1
ATOM 2130 C CA . LYS C 1 55 ? 21.450 3.966 40.892 1.00 18.58 55 LYS C CA 1
ATOM 2131 C C . LYS C 1 55 ? 20.795 3.761 39.528 1.00 17.86 55 LYS C C 1
ATOM 2132 O O . LYS C 1 55 ? 19.709 4.301 39.255 1.00 17.91 55 LYS C O 1
ATOM 2138 N N . LYS C 1 56 ? 21.449 2.969 38.679 1.00 17.30 56 LYS C N 1
ATOM 2139 C CA . LYS C 1 56 ? 21.006 2.737 37.304 1.00 17.79 56 LYS C CA 1
ATOM 2140 C C . LYS C 1 56 ? 19.790 1.824 37.249 1.00 16.96 56 LYS C C 1
ATOM 2141 O O . LYS C 1 56 ? 19.001 1.893 36.300 1.00 16.35 56 LYS C O 1
ATOM 2147 N N . PHE C 1 57 ? 19.661 0.964 38.265 1.00 16.04 57 PHE C N 1
ATOM 2148 C CA . PHE C 1 57 ? 18.603 -0.051 38.300 1.00 15.98 57 PHE C CA 1
ATOM 2149 C C . PHE C 1 57 ? 17.776 0.069 39.579 1.00 15.82 57 PHE C C 1
ATOM 2150 O O . PHE C 1 57 ? 17.848 -0.825 40.440 1.00 15.38 57 PHE C O 1
ATOM 2158 N N . PRO C 1 58 ? 16.990 1.170 39.717 1.00 16.16 58 PRO C N 1
ATOM 2159 C CA . PRO C 1 58 ? 16.158 1.355 40.916 1.00 16.28 58 PRO C CA 1
ATOM 2160 C C . PRO C 1 58 ? 15.106 0.265 41.085 1.00 16.23 58 PRO C C 1
ATOM 2161 O O . PRO C 1 58 ? 14.646 0.051 42.193 1.00 17.23 58 PRO C O 1
ATOM 2165 N N . GLY C 1 59 ? 14.752 -0.428 40.002 1.00 15.64 59 GLY C N 1
ATOM 2166 C CA . GLY C 1 59 ? 13.781 -1.522 40.082 1.00 15.42 59 GLY C CA 1
ATOM 2167 C C . GLY C 1 59 ? 14.305 -2.822 40.691 1.00 15.20 59 GLY C C 1
ATOM 2168 O O . GLY C 1 59 ? 13.556 -3.793 40.812 1.00 15.39 59 GLY C O 1
ATOM 2169 N N . ALA C 1 60 ? 15.597 -2.853 41.041 1.00 14.41 60 ALA C N 1
ATOM 2170 C CA . ALA C 1 60 ? 16.177 -4.004 41.736 1.00 13.77 60 ALA C CA 1
ATOM 2171 C C . ALA C 1 60 ? 16.772 -3.558 43.073 1.00 14.15 60 ALA C C 1
ATOM 2172 O O . ALA C 1 60 ? 17.129 -2.377 43.249 1.00 14.16 60 ALA C O 1
ATOM 2174 N N . ILE C 1 61 ? 16.893 -4.509 43.996 1.00 13.18 61 ILE C N 1
ATOM 2175 C CA . ILE C 1 61 ? 17.409 -4.234 45.336 1.00 13.26 61 ILE C CA 1
ATOM 2176 C C . ILE C 1 61 ? 18.888 -4.641 45.438 1.00 13.42 61 ILE C C 1
ATOM 2177 O O . ILE C 1 61 ? 19.218 -5.784 45.163 1.00 13.18 61 ILE C O 1
ATOM 2182 N N . PHE C 1 62 ? 19.742 -3.699 45.856 1.00 12.96 62 PHE C N 1
ATOM 2183 C CA . PHE C 1 62 ? 21.197 -3.922 45.982 1.00 12.85 62 PHE C CA 1
ATOM 2184 C C . PHE C 1 62 ? 21.588 -3.900 47.462 1.00 12.92 62 PHE C C 1
ATOM 2185 O O . PHE C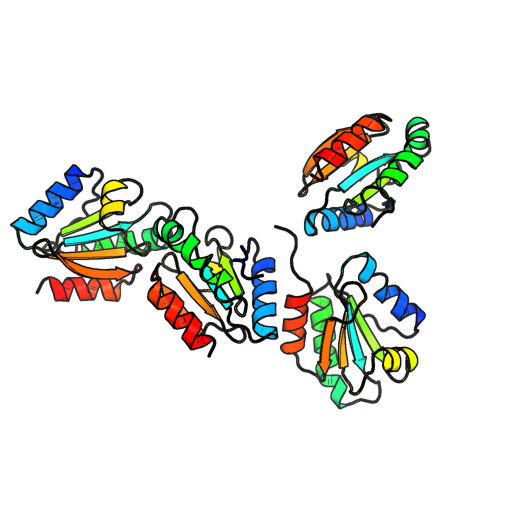 1 62 ? 21.459 -2.871 48.122 1.00 13.34 62 PHE C O 1
ATOM 2193 N N . LEU C 1 63 ? 22.065 -5.038 47.967 1.00 13.30 63 LEU C N 1
ATOM 2194 C CA . LEU C 1 63 ? 22.403 -5.187 49.394 1.00 13.03 63 LEU C CA 1
ATOM 2195 C C . LEU C 1 63 ? 23.900 -5.378 49.551 1.00 13.39 63 LEU C C 1
ATOM 2196 O O . LEU C 1 63 ? 24.524 -6.040 48.723 1.00 13.63 63 LEU C O 1
ATOM 2201 N N . LYS C 1 64 ? 24.482 -4.816 50.612 1.00 13.31 64 LYS C N 1
ATOM 2202 C CA . LYS C 1 64 ? 25.879 -5.086 50.918 1.00 13.35 64 LYS C CA 1
ATOM 2203 C C . LYS C 1 64 ? 25.936 -5.777 52.276 1.00 12.38 64 LYS C C 1
ATOM 2204 O O . LYS C 1 64 ? 25.331 -5.308 53.250 1.00 11.95 64 LYS C O 1
ATOM 2210 N N . VAL C 1 65 ? 26.645 -6.904 52.317 1.00 12.16 65 VAL C N 1
ATOM 2211 C CA . VAL C 1 65 ? 26.806 -7.671 53.547 1.00 12.50 65 VAL C CA 1
ATOM 2212 C C . VAL C 1 65 ? 28.301 -7.857 53.800 1.00 12.15 65 VAL C C 1
ATOM 2213 O O . VAL C 1 65 ? 29.022 -8.387 52.942 1.00 12.57 65 VAL C O 1
ATOM 2217 N N . ASP C 1 66 ? 28.755 -7.422 54.980 1.00 11.71 66 ASP C N 1
ATOM 2218 C CA . ASP C 1 66 ? 30.138 -7.653 5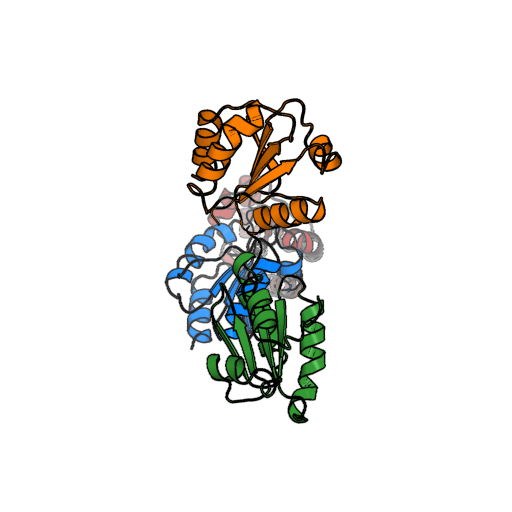5.398 1.00 12.09 66 ASP C CA 1
ATOM 2219 C C . ASP C 1 66 ? 30.196 -9.086 55.971 1.00 12.21 66 ASP C C 1
ATOM 2220 O O . ASP C 1 66 ? 29.480 -9.390 56.941 1.00 12.16 66 ASP C O 1
ATOM 2225 N N . VAL C 1 67 ? 31.031 -9.954 55.375 1.00 11.47 67 VAL C N 1
ATOM 2226 C CA . VAL C 1 67 ? 31.071 -11.372 55.761 1.00 11.72 67 VAL C CA 1
ATOM 2227 C C . VAL C 1 67 ? 31.500 -11.603 57.221 1.00 11.02 67 VAL C C 1
ATOM 2228 O O . VAL C 1 67 ? 31.146 -12.611 57.816 1.00 12.26 67 VAL C O 1
ATOM 2232 N N . ASP C 1 68 ? 32.236 -10.650 57.792 1.00 10.73 68 ASP C N 1
ATOM 2233 C CA . ASP C 1 68 ? 32.670 -10.786 59.191 1.00 11.20 68 ASP C CA 1
ATOM 2234 C C . ASP C 1 68 ? 31.560 -10.348 60.151 1.00 11.06 68 ASP C C 1
ATOM 2235 O O . ASP C 1 68 ? 31.493 -10.797 61.306 1.00 11.40 68 ASP C O 1
ATOM 2240 N N . GLU C 1 69 ? 30.707 -9.440 59.682 1.00 11.38 69 GLU C N 1
ATOM 2241 C CA . GLU C 1 69 ? 29.593 -8.959 60.512 1.00 11.79 69 GLU C CA 1
ATOM 2242 C C . GLU C 1 69 ? 28.423 -9.957 60.522 1.00 12.39 69 GLU C C 1
ATOM 2243 O O . GLU C 1 69 ? 27.878 -10.294 61.595 1.00 13.14 69 GLU C O 1
ATOM 2249 N N . LEU C 1 70 ? 28.022 -10.416 59.338 1.00 11.76 70 LEU C N 1
ATOM 2250 C CA . LEU C 1 70 ? 27.016 -11.473 59.237 1.00 12.35 70 LEU C CA 1
ATOM 2251 C C . LEU C 1 70 ? 27.650 -12.821 58.840 1.00 12.30 70 LEU C C 1
ATOM 2252 O O . LEU C 1 70 ? 27.466 -13.312 57.724 1.00 12.54 70 LEU C O 1
ATOM 2257 N N . LYS C 1 71 ? 28.401 -13.411 59.771 1.00 12.00 71 LYS C N 1
ATOM 2258 C CA . LYS C 1 71 ? 29.013 -14.718 59.541 1.00 12.22 71 LYS C CA 1
ATOM 2259 C C . LYS C 1 71 ? 27.955 -15.795 59.252 1.00 12.79 71 LYS C C 1
ATOM 2260 O O . LYS C 1 71 ? 28.191 -16.731 58.477 1.00 13.02 71 LYS C O 1
ATOM 2266 N N . ASP C 1 72 ? 26.796 -15.651 59.886 1.00 13.25 72 ASP C N 1
ATOM 2267 C CA . ASP C 1 72 ? 25.675 -16.563 59.676 1.00 13.75 72 ASP C CA 1
ATOM 2268 C C . ASP C 1 72 ? 25.133 -16.528 58.237 1.00 14.01 72 ASP C C 1
ATOM 2269 O O . ASP C 1 72 ? 24.940 -17.585 57.618 1.00 15.12 72 ASP C O 1
ATOM 2274 N N . VAL C 1 73 ? 24.918 -15.324 57.708 1.00 13.33 73 VAL C N 1
ATOM 2275 C CA . VAL C 1 73 ? 24.368 -15.145 56.373 1.00 14.09 73 VAL C CA 1
ATOM 2276 C C . VAL C 1 73 ? 25.420 -15.619 55.360 1.00 14.13 73 VAL C C 1
ATOM 2277 O O . VAL C 1 73 ? 25.121 -16.428 54.469 1.00 14.28 73 VAL C O 1
ATOM 2281 N N . ALA C 1 74 ? 26.665 -15.186 55.553 1.00 14.10 74 ALA C N 1
ATOM 2282 C CA . ALA C 1 74 ? 27.775 -15.638 54.687 1.00 14.92 74 ALA C CA 1
ATOM 2283 C C . ALA C 1 74 ? 27.833 -17.165 54.580 1.00 15.55 74 ALA C C 1
ATOM 2284 O O . ALA C 1 74 ? 27.927 -17.708 53.486 1.00 16.37 74 ALA C O 1
ATOM 2286 N N . GLU C 1 75 ? 27.798 -17.850 55.720 1.00 15.85 75 GLU C N 1
ATOM 2287 C CA . GLU C 1 75 ? 27.858 -19.304 55.725 1.00 17.24 75 GLU C CA 1
ATOM 2288 C C . GLU C 1 75 ? 26.616 -19.915 55.067 1.00 17.49 75 GLU C C 1
ATOM 2289 O O . GLU C 1 75 ? 26.742 -20.866 54.298 1.00 17.19 75 GLU C O 1
ATOM 2295 N N . ALA C 1 76 ? 25.434 -19.350 55.342 1.00 17.24 76 ALA C N 1
ATOM 2296 C CA . ALA C 1 76 ? 24.190 -19.872 54.775 1.00 17.88 76 ALA C CA 1
ATOM 2297 C C . ALA C 1 76 ? 24.264 -19.862 53.252 1.00 17.75 76 ALA C C 1
ATOM 2298 O O . ALA C 1 76 ? 23.719 -20.746 52.593 1.00 18.26 76 ALA C O 1
ATOM 2300 N N . TYR C 1 77 ? 24.941 -18.854 52.705 1.00 17.26 77 TYR C N 1
ATOM 2301 C CA . TYR C 1 77 ? 25.081 -18.732 51.250 1.00 18.04 77 TYR C CA 1
ATOM 2302 C C . TYR C 1 77 ? 26.357 -19.373 50.669 1.00 18.08 77 TYR C C 1
ATOM 2303 O O . TYR C 1 77 ? 26.631 -19.241 49.470 1.00 18.86 77 TYR C O 1
ATOM 2312 N N . ASN C 1 78 ? 27.103 -20.086 51.514 1.00 17.48 78 ASN C N 1
ATOM 2313 C CA . ASN C 1 78 ? 28.350 -20.761 51.101 1.00 18.35 78 ASN C CA 1
ATOM 2314 C C . ASN C 1 78 ? 29.309 -19.804 50.375 1.00 17.57 78 ASN C C 1
ATOM 2315 O O . ASN C 1 78 ? 29.828 -20.106 49.310 1.00 18.12 78 ASN C O 1
ATOM 2320 N N . VAL C 1 79 ? 29.505 -18.624 50.946 1.00 16.79 79 VAL C N 1
ATOM 2321 C CA . VAL C 1 79 ? 30.450 -17.671 50.386 1.00 17.07 79 VAL C CA 1
ATOM 2322 C C . VAL C 1 79 ? 31.867 -18.236 50.562 1.00 16.54 79 VAL C C 1
ATOM 2323 O O . VAL C 1 79 ? 32.259 -18.641 51.671 1.00 16.66 79 VAL C O 1
ATOM 2327 N N A GLU C 1 80 ? 32.606 -18.255 49.458 0.50 16.50 80 GLU C N 1
ATOM 2328 N N B GLU C 1 80 ? 32.627 -18.310 49.476 0.50 16.37 80 GLU C N 1
ATOM 2329 C CA A GLU C 1 80 ? 33.943 -18.836 49.408 0.50 16.96 80 GLU C CA 1
ATOM 2330 C CA B GLU C 1 80 ? 34.015 -18.782 49.563 0.50 16.51 80 GLU C CA 1
ATOM 2331 C C A GLU C 1 80 ? 34.935 -17.892 48.720 0.50 16.01 80 GLU C C 1
ATOM 2332 C C B GLU C 1 80 ? 34.968 -17.875 48.786 0.50 15.86 80 GLU C C 1
ATOM 2333 O O A GLU C 1 80 ? 35.995 -18.317 48.253 0.50 15.60 80 GLU C O 1
ATOM 2334 O O B GLU C 1 80 ? 36.020 -18.308 48.310 0.50 15.42 80 GLU C O 1
ATOM 2345 N N . ALA C 1 81 ? 34.591 -16.604 48.683 1.00 15.26 81 ALA C N 1
ATOM 2346 C CA . ALA C 1 81 ? 35.416 -15.586 48.029 1.00 14.76 81 ALA C CA 1
ATOM 2347 C C . ALA C 1 81 ? 34.891 -14.220 48.415 1.00 14.27 81 ALA C C 1
ATOM 2348 O O . ALA C 1 81 ? 33.721 -14.094 48.791 1.00 13.94 81 ALA C O 1
ATOM 2350 N N A MET C 1 82 ? 35.754 -13.205 48.349 0.50 14.13 82 MET C N 1
ATOM 2351 N N B MET C 1 82 ? 35.751 -13.209 48.317 0.50 14.99 82 MET C N 1
ATOM 2352 C CA A MET C 1 82 ? 35.306 -11.814 48.409 0.50 13.55 82 MET C CA 1
ATOM 2353 C CA B MET C 1 82 ? 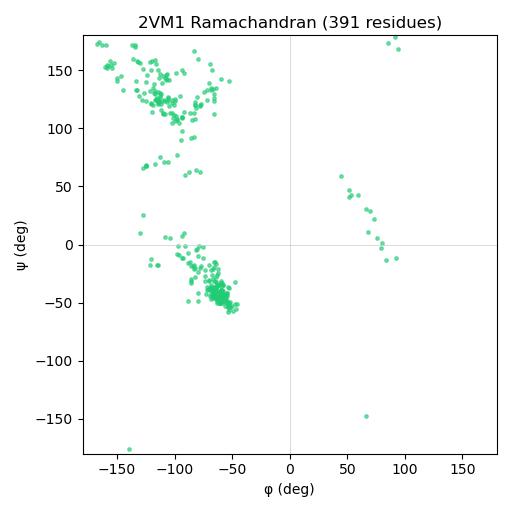35.316 -11.821 48.394 0.50 15.70 82 MET C CA 1
ATOM 2354 C C A MET C 1 82 ? 35.969 -11.000 47.301 0.50 13.87 82 MET C C 1
ATOM 2355 C C B MET C 1 82 ? 35.969 -11.015 47.276 0.50 14.75 82 MET C C 1
ATOM 2356 O O A MET C 1 82 ? 37.176 -11.101 47.101 0.50 12.59 82 MET C O 1
ATOM 2357 O O B MET C 1 82 ? 37.164 -11.152 47.030 0.50 13.66 82 MET C O 1
ATOM 2366 N N . PRO C 1 83 ? 35.181 -10.190 46.576 1.00 14.16 83 PRO C N 1
ATOM 2367 C CA . PRO C 1 83 ? 33.727 -10.054 46.718 1.00 13.98 83 PRO C CA 1
ATOM 2368 C C . PRO C 1 83 ? 32.989 -11.205 46.001 1.00 13.35 83 PRO C C 1
ATOM 2369 O O . PRO C 1 83 ? 33.425 -11.656 44.931 1.00 13.46 83 PRO C O 1
ATOM 2373 N N . THR C 1 84 ? 31.905 -11.687 46.609 1.00 12.48 84 THR C N 1
ATOM 2374 C CA . THR C 1 84 ? 30.951 -12.566 45.920 1.00 12.12 84 THR C CA 1
ATOM 2375 C C . THR C 1 84 ? 29.609 -11.837 45.739 1.00 12.51 84 THR C C 1
ATOM 2376 O O . THR C 1 84 ? 29.058 -11.290 46.697 1.00 12.49 84 THR C O 1
ATOM 2380 N N . PHE C 1 85 ? 29.114 -11.822 44.501 1.00 11.71 85 PHE C N 1
ATOM 2381 C CA . PHE C 1 85 ? 27.791 -11.271 44.189 1.00 11.56 85 PHE C CA 1
ATOM 2382 C C . PHE C 1 85 ? 26.809 -12.401 44.038 1.00 12.61 85 PHE C C 1
ATOM 2383 O O . PHE C 1 85 ? 27.000 -13.273 43.170 1.00 12.09 85 PHE C O 1
ATOM 2391 N N . LEU C 1 86 ? 25.772 -12.412 44.870 1.00 11.89 86 LEU C N 1
ATOM 2392 C CA . LEU C 1 86 ? 24.714 -13.412 44.676 1.00 13.39 86 LEU C CA 1
ATOM 2393 C C . LEU C 1 86 ? 23.444 -12.759 44.119 1.00 13.21 86 LEU C C 1
ATOM 2394 O O . LEU C 1 86 ? 23.129 -11.632 44.464 1.00 13.90 86 LEU C O 1
ATOM 2399 N N . PHE C 1 87 ? 22.781 -13.465 43.208 1.00 13.27 87 PHE C N 1
ATOM 2400 C CA . PHE C 1 87 ? 21.593 -12.974 42.526 1.00 13.68 87 PHE C CA 1
ATOM 2401 C C . PHE C 1 87 ? 20.407 -13.801 42.996 1.00 14.41 87 PHE C C 1
ATOM 2402 O O . PHE C 1 87 ? 20.416 -15.019 42.880 1.00 13.93 87 PHE C O 1
ATOM 2410 N N . ILE C 1 88 ? 19.419 -13.113 43.566 1.00 14.86 88 ILE C N 1
ATOM 2411 C CA . ILE C 1 88 ? 18.275 -13.741 44.198 1.00 15.34 88 ILE C CA 1
ATOM 2412 C C . ILE C 1 88 ? 17.003 -13.361 43.463 1.00 16.11 88 ILE C C 1
ATOM 2413 O O . ILE C 1 88 ? 16.706 -12.175 43.307 1.00 15.37 88 ILE C O 1
ATOM 2418 N N A LYS C 1 89 ? 16.256 -14.375 43.035 0.50 16.40 89 LYS C N 1
ATOM 2419 N N B LYS C 1 89 ? 16.272 -14.368 42.996 0.50 16.34 89 LYS C N 1
ATOM 2420 C CA A LYS C 1 89 ? 14.996 -14.178 42.327 0.50 17.69 89 LYS C CA 1
ATOM 2421 C CA B LYS C 1 89 ? 14.973 -14.140 42.379 0.50 17.54 89 LYS C CA 1
ATOM 2422 C C A LYS C 1 89 ? 13.940 -15.072 42.988 0.50 17.91 89 LYS C C 1
ATOM 2423 C C B LYS C 1 89 ? 13.949 -15.057 43.026 0.50 17.82 89 LYS C C 1
ATOM 2424 O O A LYS C 1 89 ? 14.191 -16.262 43.241 0.50 17.54 89 LYS C O 1
ATOM 2425 O O B LYS C 1 89 ? 14.219 -16.241 43.287 0.50 17.43 89 LYS C O 1
ATOM 2436 N N . ASP C 1 90 ? 12.779 -14.488 43.294 1.00 18.57 90 ASP C N 1
ATOM 2437 C CA . ASP C 1 90 ? 11.716 -15.159 44.055 1.00 20.08 90 ASP C CA 1
ATOM 2438 C C . ASP C 1 90 ? 12.241 -15.708 45.392 1.00 20.87 90 ASP C C 1
ATOM 2439 O O . ASP C 1 90 ? 11.824 -16.772 45.854 1.00 21.44 90 ASP C O 1
ATOM 2444 N N . GLY C 1 91 ? 13.167 -14.962 45.997 1.00 20.77 91 GLY C N 1
ATOM 2445 C CA . GLY C 1 91 ? 13.743 -15.320 47.291 1.00 21.03 91 GLY C CA 1
ATOM 2446 C C . GLY C 1 91 ? 14.822 -16.399 47.248 1.00 21.47 91 GLY C C 1
ATOM 2447 O O . GLY C 1 91 ? 15.435 -16.709 48.288 1.00 21.97 91 GLY C O 1
ATOM 2448 N N . GLU C 1 92 ? 15.083 -16.946 46.058 1.00 20.89 92 GLU C N 1
ATOM 2449 C CA . GLU C 1 92 ? 16.066 -18.024 45.890 1.00 20.92 92 GLU C CA 1
ATOM 2450 C C . GLU C 1 92 ? 17.302 -17.614 45.083 1.00 20.07 92 GLU C C 1
ATOM 2451 O O . GLU C 1 92 ? 17.192 -16.812 44.162 1.00 18.74 92 GLU C O 1
ATOM 2457 N N . LYS C 1 93 ? 18.463 -18.184 45.421 1.00 19.55 93 LYS C N 1
ATOM 2458 C CA . LYS C 1 93 ? 19.690 -17.921 44.654 1.00 19.06 93 LYS C CA 1
ATOM 2459 C C . LYS C 1 93 ? 19.561 -18.490 43.257 1.00 18.60 93 LYS C C 1
ATOM 2460 O O . LYS C 1 93 ? 19.263 -19.674 43.095 1.00 18.88 93 LYS C O 1
ATOM 2466 N N . VAL C 1 94 ? 19.786 -17.652 42.250 1.00 17.97 94 VAL C N 1
ATOM 2467 C CA . VAL C 1 94 ? 19.695 -18.113 40.868 1.00 17.52 94 VAL C CA 1
ATOM 2468 C C . VAL C 1 94 ? 20.996 -17.934 40.086 1.00 16.42 94 VAL C C 1
ATOM 2469 O O . VAL C 1 94 ? 21.146 -18.476 38.986 1.00 15.20 94 VAL C O 1
ATOM 2473 N N . ASP C 1 95 ? 21.935 -17.175 40.645 1.00 15.81 95 ASP C N 1
ATOM 2474 C CA . ASP C 1 95 ? 23.202 -16.972 39.965 1.00 15.56 95 ASP C CA 1
ATOM 2475 C C . ASP C 1 95 ? 24.218 -16.353 40.913 1.00 14.91 95 ASP C C 1
ATOM 2476 O O . ASP C 1 95 ? 23.887 -15.936 42.042 1.00 14.77 95 ASP C O 1
ATOM 2481 N N . SER C 1 96 ? 25.451 -16.263 40.433 1.00 14.72 96 SER C N 1
ATOM 2482 C CA . SER C 1 96 ? 26.526 -15.666 41.225 1.00 15.10 96 SER C CA 1
ATOM 2483 C C . SER C 1 96 ? 27.666 -15.206 40.336 1.00 14.79 96 SER C C 1
ATOM 2484 O O . SER C 1 96 ? 27.832 -15.724 39.217 1.00 13.98 96 SER C O 1
ATOM 2487 N N . VAL C 1 97 ? 28.421 -14.212 40.818 1.00 13.40 97 VAL C N 1
ATOM 2488 C CA . VAL C 1 97 ? 29.673 -13.755 40.187 1.00 13.96 97 VAL C CA 1
ATOM 2489 C C . VAL C 1 97 ? 30.709 -13.634 41.297 1.00 14.39 97 VAL C C 1
ATOM 2490 O O . VAL C 1 97 ? 30.418 -13.073 42.349 1.00 13.58 97 VAL C O 1
ATOM 2494 N N . VAL C 1 98 ? 31.903 -14.168 41.066 1.00 15.26 98 VAL C N 1
ATOM 2495 C CA . VAL C 1 98 ? 32.998 -14.014 42.037 1.00 16.96 98 VAL C CA 1
ATOM 2496 C C . VAL C 1 98 ? 34.002 -12.996 41.493 1.00 18.08 98 VAL C C 1
ATOM 2497 O O . VAL C 1 98 ? 34.482 -13.141 40.371 1.00 18.18 98 VAL C O 1
ATOM 2501 N N . GLY C 1 99 ? 34.327 -11.983 42.293 1.00 18.66 99 GLY C N 1
ATOM 2502 C CA . GLY C 1 99 ? 35.283 -10.962 41.893 1.00 20.48 99 GLY C CA 1
ATOM 2503 C C . GLY C 1 99 ? 34.646 -9.765 41.214 1.00 21.58 99 GLY C C 1
ATOM 2504 O O . GLY C 1 99 ? 33.430 -9.733 40.997 1.00 22.48 99 GLY C O 1
ATOM 2505 N N . GLY C 1 100 ? 35.477 -8.790 40.863 1.00 22.66 100 GLY C N 1
ATOM 2506 C CA . GLY C 1 100 ? 34.993 -7.511 40.329 1.00 23.89 100 GLY C CA 1
ATOM 2507 C C . GLY C 1 100 ? 34.811 -7.542 38.823 1.00 23.35 100 GLY C C 1
ATOM 2508 O O . GLY C 1 100 ? 35.486 -6.817 38.081 1.00 24.65 100 GLY C O 1
ATOM 2509 N N . ARG C 1 101 ? 33.913 -8.412 38.375 1.00 22.79 101 ARG C N 1
ATOM 2510 C CA . ARG C 1 101 ? 33.678 -8.639 36.952 1.00 22.07 101 ARG C CA 1
ATOM 2511 C C . ARG C 1 101 ? 32.524 -7.740 36.514 1.00 20.88 101 ARG C C 1
ATOM 2512 O O . ARG C 1 101 ? 31.355 -8.167 36.488 1.00 20.25 101 ARG C O 1
ATOM 2520 N N A LYS C 1 102 ? 32.870 -6.497 36.169 0.50 19.94 102 LYS C N 1
ATOM 2521 N N B LYS C 1 102 ? 32.871 -6.497 36.179 0.50 19.88 102 LYS C N 1
ATOM 2522 C CA A LYS C 1 102 ? 31.892 -5.430 35.921 0.50 19.13 102 LYS C CA 1
ATOM 2523 C CA B LYS C 1 102 ? 31.896 -5.436 35.923 0.50 18.97 102 LYS C CA 1
ATOM 2524 C C A LYS C 1 102 ? 30.855 -5.819 34.876 0.50 18.41 102 LYS C C 1
ATOM 2525 C C B LYS C 1 102 ? 30.856 -5.828 34.879 0.50 18.34 102 LYS C C 1
ATOM 2526 O O A LYS C 1 102 ? 29.650 -5.730 35.126 0.50 18.04 102 LYS C O 1
ATOM 2527 O O B LYS C 1 102 ? 29.652 -5.752 35.135 0.50 17.97 102 LYS C O 1
ATOM 2538 N N . ASP C 1 103 ? 31.323 -6.250 33.708 1.00 17.89 103 ASP C N 1
ATOM 2539 C CA . ASP C 1 103 ? 30.410 -6.548 32.601 1.00 17.91 103 ASP C CA 1
ATOM 2540 C C . ASP C 1 103 ? 29.565 -7.791 32.870 1.00 16.79 103 ASP C C 1
ATOM 2541 O O . ASP C 1 103 ? 28.395 -7.815 32.518 1.00 16.34 103 ASP C O 1
ATOM 2546 N N . ASP C 1 104 ? 30.151 -8.803 33.505 1.00 15.87 104 ASP C N 1
ATOM 2547 C CA . ASP C 1 104 ? 29.390 -9.984 33.935 1.00 15.97 104 ASP C CA 1
ATOM 2548 C C . ASP C 1 104 ? 28.229 -9.638 34.866 1.00 14.68 104 ASP C C 1
ATOM 2549 O O . ASP C 1 104 ? 27.104 -10.133 34.699 1.00 13.76 104 ASP C O 1
ATOM 2554 N N . ILE C 1 105 ? 28.512 -8.801 35.857 1.00 14.13 105 ILE C N 1
ATOM 2555 C CA . ILE C 1 105 ? 27.507 -8.395 36.834 1.00 13.52 105 ILE C CA 1
ATOM 2556 C C . ILE C 1 105 ? 26.408 -7.599 36.106 1.00 13.56 105 ILE C C 1
ATOM 2557 O O . ILE C 1 105 ? 25.211 -7.839 36.312 1.00 12.84 105 ILE C O 1
ATOM 2562 N N . HIS C 1 106 ? 26.817 -6.662 35.261 1.00 12.97 106 HIS C N 1
ATOM 2563 C CA . HIS C 1 106 ? 25.836 -5.826 34.531 1.00 13.22 106 HIS C CA 1
ATOM 2564 C C . HIS C 1 106 ? 24.924 -6.699 33.663 1.00 13.20 106 HIS C C 1
ATOM 2565 O O . HIS C 1 106 ? 23.685 -6.544 33.673 1.00 12.45 106 HIS C O 1
ATOM 2572 N N . THR C 1 107 ? 25.553 -7.612 32.926 1.00 12.36 107 THR C N 1
ATOM 2573 C CA . THR C 1 107 ? 24.830 -8.507 32.010 1.00 12.49 107 THR C CA 1
ATOM 2574 C C . THR C 1 107 ? 23.802 -9.351 32.780 1.00 12.60 107 THR C C 1
ATOM 2575 O O . THR C 1 107 ? 22.624 -9.445 32.388 1.00 11.15 107 THR C O 1
ATOM 2579 N N . LYS C 1 108 ? 24.245 -9.930 33.902 1.00 12.03 108 LYS C N 1
ATOM 2580 C CA . LYS C 1 108 ? 23.330 -10.700 34.738 1.00 12.25 108 LYS C CA 1
ATOM 2581 C C . LYS C 1 108 ? 22.148 -9.899 35.283 1.00 11.98 108 LYS C C 1
ATOM 2582 O O . LYS C 1 108 ? 21.048 -10.408 35.338 1.00 12.60 108 LYS C O 1
ATOM 2588 N N . ILE C 1 109 ? 22.392 -8.656 35.708 1.00 12.11 109 ILE C N 1
ATOM 2589 C CA . ILE C 1 109 ? 21.310 -7.783 36.192 1.00 11.85 109 ILE C CA 1
ATOM 2590 C C . ILE C 1 109 ? 20.268 -7.590 35.088 1.00 11.73 109 ILE C C 1
ATOM 2591 O O . ILE C 1 109 ? 19.068 -7.770 35.318 1.00 11.67 109 ILE C O 1
ATOM 2596 N N . VAL C 1 110 ? 20.733 -7.259 33.884 1.00 11.53 110 VAL C N 1
ATOM 2597 C CA . VAL C 1 110 ? 19.801 -7.015 32.769 1.00 11.59 110 VAL C CA 1
ATOM 2598 C C . VAL C 1 110 ? 19.032 -8.290 32.409 1.00 11.44 110 VAL C C 1
ATOM 2599 O O . VAL C 1 110 ? 17.837 -8.225 32.186 1.00 10.55 110 VAL C O 1
ATOM 2603 N N . ALA C 1 111 ? 19.721 -9.443 32.396 1.00 11.26 111 ALA C N 1
ATOM 2604 C CA . ALA C 1 111 ? 19.068 -10.741 32.110 1.00 11.97 111 ALA C CA 1
ATOM 2605 C C . ALA C 1 111 ? 18.012 -11.081 33.173 1.00 12.63 111 ALA C C 1
ATOM 2606 O O . ALA C 1 111 ? 16.878 -11.445 32.850 1.00 13.49 111 ALA C O 1
ATOM 2608 N N . LEU C 1 112 ? 18.379 -10.914 34.443 1.00 13.20 112 LEU C N 1
ATOM 2609 C CA . LEU C 1 112 ? 17.553 -11.415 35.544 1.00 14.14 112 LEU C CA 1
ATOM 2610 C C . LEU C 1 112 ? 16.404 -10.500 35.974 1.00 14.66 112 LEU C C 1
ATOM 2611 O O . LEU C 1 112 ? 15.441 -10.954 36.602 1.00 15.29 112 LEU C O 1
ATOM 2616 N N . MET C 1 113 ? 16.481 -9.227 35.592 1.00 13.73 113 MET C N 1
ATOM 2617 C CA . MET C 1 113 ? 15.396 -8.284 35.898 1.00 14.80 113 MET C CA 1
ATOM 2618 C C . MET C 1 113 ? 14.203 -8.480 34.955 1.00 14.63 113 MET C C 1
ATOM 2619 O O . MET C 1 113 ? 13.085 -8.043 35.248 1.00 14.60 113 MET C O 1
ATOM 2624 N N . GLY C 1 114 ? 14.441 -9.140 33.819 1.00 14.80 114 GLY C N 1
ATOM 2625 C CA . GLY C 1 114 ? 13.361 -9.422 32.848 1.00 15.06 114 GLY C CA 1
ATOM 2626 C C . GLY C 1 114 ? 12.827 -8.139 32.218 1.00 15.52 114 GLY C C 1
ATOM 2627 O O . GLY C 1 114 ? 13.565 -7.166 32.052 1.00 15.84 114 GLY C O 1
ATOM 2628 N N . SER C 1 115 ? 11.539 -8.114 31.896 1.00 15.62 115 SER C N 1
ATOM 2629 C CA . SER C 1 115 ? 10.956 -6.923 31.293 1.00 16.89 115 SER C CA 1
ATOM 2630 C C . SER C 1 115 ? 9.477 -6.842 31.614 1.00 17.25 115 SER C C 1
ATOM 2631 O O . SER C 1 115 ? 8.836 -7.871 31.854 1.00 17.20 115 SER C O 1
ATOM 2634 N N . ALA C 1 116 ? 8.937 -5.627 31.577 1.00 17.97 116 ALA C N 1
ATOM 2635 C CA . ALA C 1 116 ? 7.502 -5.417 31.771 1.00 17.99 116 ALA C CA 1
ATOM 2636 C C . ALA C 1 116 ? 6.723 -6.171 30.699 1.00 18.66 116 ALA C C 1
ATOM 2637 O O . ALA C 1 116 ? 7.176 -6.263 29.550 1.00 18.77 116 ALA C O 1
ATOM 2639 N N . SER C 1 117 ? 5.578 -6.739 31.082 1.00 19.02 117 SER C N 1
ATOM 2640 C CA . SER C 1 117 ? 4.712 -7.494 30.163 1.00 20.26 117 SER C CA 1
ATOM 2641 C C . SER C 1 117 ? 4.351 -6.710 28.913 1.00 21.03 117 SER C C 1
ATOM 2642 O O . SER C 1 117 ? 4.106 -5.497 28.981 1.00 21.42 117 SER C O 1
ATOM 2645 N N . THR C 1 118 ? 4.322 -7.423 27.779 1.00 21.72 118 THR C N 1
ATOM 2646 C CA . THR C 1 118 ? 3.948 -6.885 26.476 1.00 21.97 118 THR C CA 1
ATOM 2647 C C . THR C 1 118 ? 2.971 -7.844 25.802 1.00 22.93 118 THR C C 1
ATOM 2648 O O . THR C 1 118 ? 2.391 -7.531 24.759 1.00 22.70 118 THR C O 1
ATOM 2653 N N . GLY D 1 6 ? 14.978 7.662 -20.150 1.00 23.79 6 GLY D N 1
ATOM 2654 C CA . GLY D 1 6 ? 15.319 8.727 -19.160 1.00 22.74 6 GLY D CA 1
ATOM 2655 C C . GLY D 1 6 ? 14.491 8.740 -17.887 1.00 22.52 6 GLY D C 1
ATOM 2656 O O . GLY D 1 6 ? 14.908 9.317 -16.877 1.00 23.82 6 GLY D O 1
ATOM 2657 N N . ALA D 1 7 ? 13.325 8.104 -17.902 1.00 21.23 7 ALA D N 1
ATOM 2658 C CA . ALA D 1 7 ? 12.418 8.193 -16.757 1.00 19.70 7 ALA D CA 1
ATOM 2659 C C . ALA D 1 7 ? 12.072 6.815 -16.221 1.00 18.57 7 ALA D C 1
ATOM 2660 O O . ALA D 1 7 ? 11.950 5.865 -16.988 1.00 18.30 7 ALA D O 1
ATOM 2662 N N . VAL D 1 8 ? 11.900 6.718 -14.907 1.00 17.67 8 VAL D N 1
ATOM 2663 C CA . VAL D 1 8 ? 11.372 5.503 -14.284 1.00 17.06 8 VAL D CA 1
ATOM 2664 C C . VAL D 1 8 ? 9.924 5.336 -14.737 1.00 16.97 8 VAL D C 1
ATOM 2665 O O . VAL D 1 8 ? 9.174 6.309 -14.768 1.00 17.51 8 VAL D O 1
ATOM 2669 N N . ILE D 1 9 ? 9.560 4.125 -15.137 1.00 15.17 9 ILE D N 1
ATOM 2670 C CA . ILE D 1 9 ? 8.162 3.826 -15.478 1.00 15.13 9 ILE D CA 1
ATOM 2671 C C . ILE D 1 9 ? 7.534 3.090 -14.296 1.00 14.42 9 ILE D C 1
ATOM 2672 O O . ILE D 1 9 ? 7.873 1.938 -14.022 1.00 14.51 9 ILE D O 1
ATOM 2677 N N . ALA D 1 10 ? 6.632 3.776 -13.595 1.00 14.21 10 ALA D N 1
ATOM 2678 C CA . ALA D 1 10 ? 5.890 3.189 -12.479 1.00 14.10 10 ALA D CA 1
ATOM 2679 C C . ALA D 1 10 ? 4.716 2.420 -13.082 1.00 13.67 10 ALA D C 1
ATOM 2680 O O . ALA D 1 10 ? 3.765 3.038 -13.605 1.00 15.22 10 ALA D O 1
ATOM 2682 N N . CYS D 1 11 ? 4.802 1.095 -13.032 1.00 12.38 11 CYS D N 1
ATOM 2683 C CA . CYS D 1 11 ? 3.796 0.216 -13.663 1.00 12.86 11 CYS D CA 1
ATOM 2684 C C . CYS D 1 11 ? 2.622 -0.008 -12.719 1.00 12.83 11 CYS D C 1
ATOM 2685 O O . CYS D 1 11 ? 2.744 -0.709 -11.712 1.00 13.20 11 CYS D O 1
ATOM 2688 N N . HIS D 1 12 ? 1.496 0.609 -13.038 1.00 11.85 12 HIS D N 1
ATOM 2689 C CA . HIS D 1 12 ? 0.340 0.591 -12.133 1.00 12.26 12 HIS D CA 1
ATOM 2690 C C . HIS D 1 12 ? -0.685 -0.501 -12.459 1.00 12.68 12 HIS D C 1
ATOM 2691 O O . HIS D 1 12 ? -1.630 -0.730 -11.687 1.00 13.41 12 HIS D O 1
ATOM 2698 N N . THR D 1 13 ? -0.515 -1.163 -13.604 1.00 12.41 13 THR D N 1
ATOM 2699 C CA . THR D 1 13 ? -1.303 -2.371 -13.926 1.00 11.79 13 THR D CA 1
ATOM 2700 C C . THR D 1 13 ? -0.395 -3.484 -14.433 1.00 12.10 13 THR D C 1
ATOM 2701 O O . THR D 1 13 ? 0.700 -3.226 -14.949 1.00 11.44 13 THR D O 1
ATOM 2705 N N . LYS D 1 14 ? -0.878 -4.716 -14.326 1.00 12.48 14 LYS D N 1
ATOM 2706 C CA . LYS D 1 14 ? -0.128 -5.863 -14.854 1.00 13.29 14 LYS D CA 1
ATOM 2707 C C . LYS D 1 14 ? 0.106 -5.709 -16.365 1.00 12.52 14 LYS D C 1
ATOM 2708 O O . LYS D 1 14 ? 1.217 -5.957 -16.851 1.00 13.22 14 LYS D O 1
ATOM 2714 N N . GLN D 1 15 ? -0.924 -5.288 -17.099 1.00 12.74 15 GLN D N 1
ATOM 2715 C CA . GLN D 1 15 ? -0.773 -5.041 -18.547 1.00 12.69 15 GLN D CA 1
ATOM 2716 C C . GLN D 1 15 ? 0.356 -4.040 -18.858 1.00 12.56 15 GLN D C 1
ATOM 2717 O O . GLN D 1 15 ? 1.140 -4.263 -19.776 1.00 12.21 15 GLN D O 1
ATOM 2723 N N . GLU D 1 16 ? 0.440 -2.953 -18.085 1.00 12.99 16 GLU D N 1
ATOM 2724 C CA . GLU D 1 16 ? 1.506 -1.968 -18.282 1.00 13.21 16 GLU D CA 1
ATOM 2725 C C . GLU D 1 16 ? 2.885 -2.605 -18.089 1.00 12.44 16 GLU D C 1
ATOM 2726 O O . GLU D 1 16 ? 3.801 -2.431 -18.916 1.00 12.83 16 GLU D O 1
ATOM 2732 N N . PHE D 1 17 ? 3.035 -3.321 -16.983 1.00 11.90 17 PHE D N 1
ATOM 2733 C CA . PHE D 1 17 ? 4.263 -4.068 -16.713 1.00 11.86 17 PHE D CA 1
ATOM 2734 C C . PHE D 1 17 ? 4.601 -5.000 -17.876 1.00 12.20 17 PHE D C 1
ATOM 2735 O O . PHE D 1 17 ? 5.734 -4.990 -18.399 1.00 11.84 17 PHE D O 1
ATOM 2743 N N . ASP D 1 18 ? 3.632 -5.829 -18.256 1.00 12.40 18 ASP D N 1
ATOM 2744 C CA . ASP D 1 18 ? 3.854 -6.820 -19.334 1.00 13.00 18 ASP D CA 1
ATOM 2745 C C . ASP D 1 18 ? 4.244 -6.183 -20.660 1.00 13.22 18 ASP D C 1
ATOM 2746 O O . ASP D 1 18 ? 5.145 -6.679 -21.361 1.00 13.48 18 ASP D O 1
ATOM 2751 N N . THR D 1 19 ? 3.588 -5.070 -20.990 1.00 13.17 19 THR D N 1
ATOM 2752 C CA . THR D 1 19 ? 3.859 -4.349 -22.234 1.00 13.81 19 THR D CA 1
ATOM 2753 C C . THR D 1 19 ? 5.318 -3.894 -22.237 1.00 13.44 19 THR D C 1
ATOM 2754 O O . THR D 1 19 ? 6.038 -4.087 -23.220 1.00 13.79 19 THR D O 1
ATOM 2758 N N . HIS D 1 20 ? 5.756 -3.294 -21.129 1.00 13.56 20 HIS D N 1
ATOM 2759 C CA . HIS D 1 20 ? 7.120 -2.796 -21.040 1.00 13.23 20 HIS D CA 1
ATOM 2760 C C . HIS D 1 20 ? 8.148 -3.931 -21.009 1.00 13.32 20 HIS D C 1
ATOM 2761 O O . HIS D 1 20 ? 9.234 -3.808 -21.582 1.00 13.93 20 HIS D O 1
ATOM 2768 N N . MET D 1 21 ? 7.786 -5.041 -20.382 1.00 13.30 21 MET D N 1
ATOM 2769 C CA . MET D 1 21 ? 8.663 -6.218 -20.379 1.00 13.04 21 MET D CA 1
ATOM 2770 C C . MET D 1 21 ? 8.815 -6.782 -21.808 1.00 13.06 21 MET D C 1
ATOM 2771 O O . MET D 1 21 ? 9.922 -7.110 -22.213 1.00 12.65 21 MET D O 1
ATOM 2776 N N . ALA D 1 22 ? 7.714 -6.859 -22.562 1.00 13.18 22 ALA D N 1
ATOM 2777 C CA . ALA D 1 22 ? 7.778 -7.323 -23.951 1.00 13.42 22 ALA D CA 1
ATOM 2778 C C . ALA D 1 22 ? 8.678 -6.377 -24.760 1.00 13.80 22 ALA D C 1
ATOM 2779 O O . ALA D 1 22 ? 9.494 -6.815 -25.585 1.00 13.82 22 ALA D O 1
ATOM 2781 N N . ASN D 1 23 ? 8.546 -5.079 -24.499 1.00 13.07 23 ASN D N 1
ATOM 2782 C CA . ASN D 1 23 ? 9.327 -4.091 -25.228 1.00 13.70 23 ASN D CA 1
ATOM 2783 C C . ASN D 1 23 ? 10.810 -4.258 -24.916 1.00 12.98 23 ASN D C 1
ATOM 2784 O O . ASN D 1 23 ? 11.656 -4.204 -25.811 1.00 13.06 23 ASN D O 1
ATOM 2789 N N . GLY D 1 24 ? 11.109 -4.474 -23.636 1.00 13.63 24 GLY D N 1
ATOM 2790 C CA . GLY D 1 24 ? 12.449 -4.839 -23.205 1.00 13.65 24 GLY D CA 1
ATOM 2791 C C . GLY D 1 24 ? 12.983 -6.039 -23.961 1.00 13.14 24 GLY D C 1
ATOM 2792 O O . GLY D 1 24 ? 14.093 -5.991 -24.497 1.00 12.45 24 GLY D O 1
ATOM 2793 N N . LYS D 1 25 ? 12.203 -7.113 -24.020 1.00 13.44 25 LYS D N 1
ATOM 2794 C CA . LYS D 1 25 ? 12.632 -8.298 -24.769 1.00 15.07 25 LYS D CA 1
ATOM 2795 C C . LYS D 1 25 ? 12.849 -8.008 -26.271 1.00 15.03 25 LYS D C 1
ATOM 2796 O O . LYS D 1 25 ? 13.874 -8.400 -26.838 1.00 15.78 25 LYS D O 1
ATOM 2802 N N . ASP D 1 26 ? 11.908 -7.294 -26.881 1.00 14.30 26 ASP D N 1
ATOM 2803 C CA . ASP D 1 26 ? 11.958 -7.003 -28.330 1.00 15.23 26 ASP D CA 1
ATOM 2804 C C . ASP D 1 26 ? 13.172 -6.124 -28.690 1.00 14.80 26 ASP D C 1
ATOM 2805 O O . ASP D 1 26 ? 13.813 -6.322 -29.738 1.00 15.12 26 ASP D O 1
ATOM 2810 N N . THR D 1 27 ? 13.485 -5.153 -27.830 1.00 13.75 27 THR D N 1
ATOM 2811 C CA . THR D 1 27 ? 14.572 -4.209 -28.123 1.00 13.77 27 THR D CA 1
ATOM 2812 C C . THR D 1 27 ? 15.945 -4.774 -27.730 1.00 13.94 27 THR D C 1
ATOM 2813 O O . THR D 1 27 ? 16.987 -4.277 -28.175 1.00 14.83 27 THR D O 1
ATOM 2817 N N . GLY D 1 28 ? 15.943 -5.789 -26.866 1.00 14.18 28 GLY D N 1
ATOM 2818 C CA . GLY D 1 28 ? 17.192 -6.310 -26.296 1.00 14.80 28 GLY D CA 1
ATOM 2819 C C . GLY D 1 28 ? 17.820 -5.436 -25.209 1.00 14.29 28 GLY D C 1
ATOM 2820 O O . GLY D 1 28 ? 18.939 -5.724 -24.754 1.00 15.56 28 GLY D O 1
ATOM 2821 N N . LYS D 1 29 ? 17.129 -4.367 -24.807 1.00 12.89 29 LYS D N 1
ATOM 2822 C CA . LYS D 1 29 ? 17.635 -3.466 -23.746 1.00 13.04 29 LYS D CA 1
ATOM 2823 C C . LYS D 1 29 ? 17.669 -4.157 -22.401 1.00 12.72 29 LYS D C 1
ATOM 2824 O O . LYS D 1 29 ? 16.844 -5.032 -22.117 1.00 13.10 29 LYS D O 1
ATOM 2830 N N . LEU D 1 30 ? 18.602 -3.745 -21.553 1.00 11.60 30 LEU D N 1
ATOM 2831 C CA . LEU D 1 30 ? 18.542 -4.145 -20.149 1.00 12.63 30 LEU D CA 1
ATOM 2832 C C . LEU D 1 30 ? 17.281 -3.566 -19.505 1.00 12.30 30 LEU D C 1
ATOM 2833 O O . LEU D 1 30 ? 16.945 -2.383 -19.719 1.00 12.36 30 LEU D O 1
ATOM 2838 N N . VAL D 1 31 ? 16.571 -4.399 -18.740 1.00 12.08 31 VAL D N 1
ATOM 2839 C CA . VAL D 1 31 ? 15.449 -3.935 -17.913 1.00 11.81 31 VAL D CA 1
ATOM 2840 C C . VAL D 1 31 ? 15.853 -4.100 -16.446 1.00 11.69 31 VAL D C 1
ATOM 2841 O O . VAL D 1 31 ? 16.286 -5.180 -16.037 1.00 11.09 31 VAL D O 1
ATOM 2845 N N . ILE D 1 32 ? 15.680 -3.048 -15.655 1.00 11.27 32 ILE D N 1
ATOM 2846 C CA . ILE D 1 32 ? 15.906 -3.134 -14.220 1.00 10.97 32 ILE D CA 1
ATOM 2847 C C . ILE D 1 32 ? 14.562 -2.867 -13.551 1.00 10.99 32 ILE D C 1
ATOM 2848 O O . ILE D 1 32 ? 13.927 -1.845 -13.806 1.00 11.42 32 ILE D O 1
ATOM 2853 N N . ILE D 1 33 ? 14.142 -3.800 -12.699 1.00 11.74 33 ILE D N 1
ATOM 2854 C CA . ILE D 1 33 ? 12.870 -3.690 -11.969 1.00 11.78 33 ILE D CA 1
ATOM 2855 C C . ILE D 1 33 ? 13.156 -3.421 -10.504 1.00 12.23 33 ILE D C 1
ATOM 2856 O O . ILE D 1 33 ? 13.868 -4.201 -9.855 1.00 12.43 33 ILE D O 1
ATOM 2861 N N . ASP D 1 34 ? 12.611 -2.327 -9.998 1.00 11.87 34 ASP D N 1
ATOM 2862 C CA . ASP D 1 34 ? 12.670 -2.016 -8.582 1.00 12.25 34 ASP D CA 1
ATOM 2863 C C . ASP D 1 34 ? 11.393 -2.558 -7.945 1.00 12.01 34 ASP D C 1
ATOM 2864 O O . ASP D 1 34 ? 10.302 -2.014 -8.198 1.00 12.49 34 ASP D O 1
ATOM 2869 N N . PHE D 1 35 ? 11.524 -3.629 -7.160 1.00 12.07 35 PHE D N 1
ATOM 2870 C CA . PHE D 1 35 ? 10.404 -4.163 -6.381 1.00 12.66 35 PHE D CA 1
ATOM 2871 C C . PHE D 1 35 ? 10.365 -3.423 -5.072 1.00 13.38 35 PHE D C 1
ATOM 2872 O O . PHE D 1 35 ? 11.271 -3.559 -4.214 1.00 13.68 35 PHE D O 1
ATOM 2880 N N . THR D 1 36 ? 9.296 -2.657 -4.916 1.00 12.85 36 THR D N 1
ATOM 2881 C CA . THR D 1 36 ? 9.202 -1.650 -3.864 1.00 14.14 36 THR D CA 1
ATOM 2882 C C . THR D 1 36 ? 7.856 -1.688 -3.128 1.00 13.66 36 THR D C 1
ATOM 2883 O O . THR D 1 36 ? 6.932 -2.385 -3.547 1.00 13.08 36 THR D O 1
ATOM 2887 N N . ALA D 1 37 ? 7.769 -0.942 -2.027 1.00 13.85 37 ALA D N 1
ATOM 2888 C CA . ALA D 1 37 ? 6.523 -0.821 -1.251 1.00 14.90 37 ALA D CA 1
ATOM 2889 C C . ALA D 1 37 ? 6.457 0.530 -0.575 1.00 15.20 37 ALA D C 1
ATOM 2890 O O . ALA D 1 37 ? 7.468 1.051 -0.076 1.00 14.00 37 ALA D O 1
ATOM 2892 N N . SER D 1 38 ? 5.256 1.099 -0.569 1.00 16.29 38 SER D N 1
ATOM 2893 C CA . SER D 1 38 ? 5.021 2.388 0.066 1.00 17.49 38 SER D CA 1
ATOM 2894 C C . SER D 1 38 ? 5.384 2.372 1.560 1.00 17.14 38 SER D C 1
ATOM 2895 O O . SER D 1 38 ? 5.853 3.389 2.093 1.00 17.67 38 SER D O 1
ATOM 2898 N N . TRP D 1 39 ? 5.188 1.218 2.219 1.00 17.02 39 TRP D N 1
ATOM 2899 C CA . TRP D 1 39 ? 5.375 1.053 3.681 1.00 17.18 39 TRP D CA 1
ATOM 2900 C C . TRP D 1 39 ? 6.836 0.987 4.118 1.00 17.08 39 TRP D C 1
ATOM 2901 O O . TRP D 1 39 ? 7.165 1.064 5.310 1.00 17.26 39 TRP D O 1
ATOM 2912 N N . CYS D 1 40 ? 7.704 0.842 3.130 1.00 17.21 40 CYS D N 1
ATOM 2913 C CA . CYS D 1 40 ? 9.083 0.445 3.334 1.00 17.07 40 CYS D CA 1
ATOM 2914 C C . CYS D 1 40 ? 10.069 1.626 3.327 1.00 16.12 40 CYS D C 1
ATOM 2915 O O . CYS D 1 40 ? 10.303 2.250 2.290 1.00 14.93 40 CYS D O 1
ATOM 2918 N N . GLY D 1 41 ? 10.642 1.930 4.494 1.00 16.34 41 GLY D N 1
ATOM 2919 C CA . GLY D 1 41 ? 11.631 3.010 4.610 1.00 16.55 41 GLY D CA 1
ATOM 2920 C C . GLY D 1 41 ? 12.811 2.919 3.643 1.00 16.69 41 GLY D C 1
ATOM 2921 O O . GLY D 1 41 ? 13.080 3.869 2.907 1.00 16.35 41 GLY D O 1
ATOM 2922 N N . PRO D 1 42 ? 13.575 1.803 3.682 1.00 16.62 42 PRO D N 1
ATOM 2923 C CA . PRO D 1 42 ? 14.652 1.619 2.710 1.00 16.07 42 PRO D CA 1
ATOM 2924 C C . PRO D 1 42 ? 14.227 1.777 1.245 1.00 15.36 42 PRO D C 1
ATOM 2925 O O . PRO D 1 42 ? 15.000 2.314 0.447 1.00 15.10 42 PRO D O 1
ATOM 2929 N N . CYS D 1 43 ? 13.024 1.314 0.896 1.00 14.36 43 CYS D N 1
ATOM 2930 C CA . CYS D 1 43 ? 12.505 1.512 -0.455 1.00 15.01 43 CYS D CA 1
ATOM 2931 C C . CYS D 1 43 ? 12.371 2.998 -0.803 1.00 15.62 43 CYS D C 1
ATOM 2932 O O . CYS D 1 43 ? 12.669 3.433 -1.912 1.00 15.49 43 CYS D O 1
ATOM 2935 N N . ARG D 1 44 ? 11.886 3.769 0.168 1.00 16.48 44 ARG D N 1
ATOM 2936 C CA . ARG D 1 44 ? 11.697 5.198 -0.018 1.00 17.71 44 ARG D CA 1
ATOM 2937 C C . ARG D 1 44 ? 13.049 5.899 -0.214 1.00 16.67 44 ARG D C 1
ATOM 2938 O O . ARG D 1 44 ? 13.159 6.810 -1.036 1.00 17.06 44 ARG D O 1
ATOM 2946 N N . VAL D 1 45 ? 14.063 5.449 0.526 1.00 15.82 45 VAL D N 1
ATOM 2947 C CA . VAL D 1 45 ? 15.429 5.994 0.437 1.00 15.59 45 VAL D CA 1
ATOM 2948 C C . VAL D 1 45 ? 16.049 5.770 -0.958 1.00 15.61 45 VAL D C 1
ATOM 2949 O O . VAL D 1 45 ? 16.618 6.686 -1.563 1.00 15.76 45 VAL D O 1
ATOM 2953 N N . ILE D 1 46 ? 15.917 4.556 -1.477 1.00 14.97 46 ILE D N 1
ATOM 2954 C CA . ILE D 1 46 ? 16.547 4.244 -2.763 1.00 14.93 46 ILE D CA 1
ATOM 2955 C C . ILE D 1 46 ? 15.768 4.809 -3.972 1.00 15.28 46 ILE D C 1
ATOM 2956 O O . ILE D 1 46 ? 16.330 4.970 -5.058 1.00 15.54 46 ILE D O 1
ATOM 2961 N N . ALA D 1 47 ? 14.485 5.109 -3.781 1.00 15.40 47 ALA D N 1
ATOM 2962 C CA . ALA D 1 47 ? 13.623 5.531 -4.903 1.00 15.86 47 ALA D CA 1
ATOM 2963 C C . ALA D 1 47 ? 14.186 6.711 -5.736 1.00 15.78 47 ALA D C 1
ATOM 2964 O O . ALA D 1 47 ? 14.248 6.616 -6.972 1.00 15.54 47 ALA D O 1
ATOM 2966 N N . PRO D 1 48 ? 14.585 7.830 -5.083 1.00 16.16 48 PRO D N 1
ATOM 2967 C CA . PRO D 1 48 ? 15.179 8.903 -5.907 1.00 16.02 48 PRO D CA 1
ATOM 2968 C C . PRO D 1 48 ? 16.491 8.532 -6.598 1.00 15.37 48 PRO D C 1
ATOM 2969 O O . PRO D 1 48 ? 16.811 9.114 -7.631 1.00 16.02 48 PRO D O 1
ATOM 2973 N N . VAL D 1 49 ? 17.264 7.614 -6.015 1.00 14.43 49 VAL D N 1
ATOM 2974 C CA . VAL D 1 49 ? 18.508 7.140 -6.648 1.00 14.62 49 VAL D CA 1
ATOM 2975 C C . VAL D 1 49 ? 18.182 6.321 -7.913 1.00 13.73 49 VAL D C 1
ATOM 2976 O O . VAL D 1 49 ? 18.820 6.484 -8.977 1.00 12.79 49 VAL D O 1
ATOM 2980 N N . PHE D 1 50 ? 17.168 5.478 -7.809 1.00 13.53 50 PHE D N 1
ATOM 2981 C CA . PHE D 1 50 ? 16.674 4.742 -8.969 1.00 14.05 50 PHE D CA 1
ATOM 2982 C C . PHE D 1 50 ? 16.266 5.730 -10.080 1.00 14.45 50 PHE D C 1
ATOM 2983 O O . PHE D 1 50 ? 16.619 5.536 -11.248 1.00 14.31 50 PHE D O 1
ATOM 2991 N N . ALA D 1 51 ? 15.545 6.790 -9.701 1.00 14.70 51 ALA D N 1
ATOM 2992 C CA . ALA D 1 51 ? 15.115 7.816 -10.668 1.00 15.41 51 ALA D CA 1
ATOM 2993 C C . ALA D 1 51 ? 16.307 8.530 -11.299 1.00 15.91 51 ALA D C 1
ATOM 2994 O O . ALA D 1 51 ? 16.315 8.816 -12.514 1.00 15.71 51 ALA D O 1
ATOM 2996 N N . GLU D 1 52 ? 17.301 8.836 -10.463 1.00 16.08 52 GLU D N 1
ATOM 2997 C CA . GLU D 1 52 ? 18.557 9.430 -10.906 1.00 17.59 52 GLU D CA 1
ATOM 2998 C C . GLU D 1 52 ? 19.231 8.544 -11.971 1.00 16.85 52 GLU D C 1
ATOM 2999 O O . GLU D 1 52 ? 19.635 9.032 -13.029 1.00 16.20 52 GLU D O 1
ATOM 3005 N N . TYR D 1 53 ? 19.339 7.247 -11.685 1.00 16.00 53 TYR D N 1
ATOM 3006 C CA . TYR D 1 53 ? 19.949 6.294 -12.608 1.00 15.87 53 TYR D CA 1
ATOM 3007 C C . TYR D 1 53 ? 19.169 6.138 -13.919 1.00 15.25 53 TYR D C 1
ATOM 3008 O O . TYR D 1 53 ? 19.783 5.974 -14.971 1.00 14.85 53 TYR D O 1
ATOM 3017 N N . ALA D 1 54 ? 17.834 6.200 -13.850 1.00 14.84 54 ALA D N 1
ATOM 3018 C CA . ALA D 1 54 ? 16.991 6.107 -15.064 1.00 15.52 54 ALA D CA 1
ATOM 3019 C C . ALA D 1 54 ? 17.332 7.262 -16.018 1.00 15.67 54 ALA D C 1
ATOM 3020 O O . ALA D 1 54 ? 17.387 7.076 -17.237 1.00 16.36 54 ALA D O 1
ATOM 3022 N N A LYS D 1 55 ? 17.547 8.443 -15.439 0.70 15.71 55 LYS D N 1
ATOM 3023 N N B LYS D 1 55 ? 17.552 8.444 -15.446 0.30 15.66 55 LYS D N 1
ATOM 3024 C CA A LYS D 1 55 ? 17.926 9.645 -16.205 0.70 16.50 55 LYS D CA 1
ATOM 3025 C CA B LYS D 1 55 ? 17.947 9.635 -16.208 0.30 15.86 55 LYS D CA 1
ATOM 3026 C C A LYS D 1 55 ? 19.320 9.497 -16.825 0.70 16.24 55 LYS D C 1
ATOM 3027 C C B LYS D 1 55 ? 19.325 9.476 -16.837 0.30 15.94 55 LYS D C 1
ATOM 3028 O O A LYS D 1 55 ? 19.530 9.868 -17.988 0.70 16.29 55 LYS D O 1
ATOM 3029 O O B LYS D 1 55 ? 19.533 9.829 -18.002 0.30 15.95 55 LYS D O 1
ATOM 3040 N N . LYS D 1 56 ? 20.254 8.941 -16.049 1.00 15.98 56 LYS D N 1
ATOM 3041 C CA . LYS D 1 56 ? 21.641 8.729 -16.465 1.00 16.39 56 LYS D CA 1
ATOM 3042 C C . LYS D 1 56 ? 21.835 7.636 -17.532 1.00 15.84 56 LYS D C 1
ATOM 3043 O O . LYS D 1 56 ? 22.802 7.688 -18.310 1.00 15.86 56 LYS D O 1
ATOM 3049 N N . PHE D 1 57 ? 20.927 6.663 -17.551 1.00 14.79 57 PHE D N 1
ATOM 3050 C CA . PHE D 1 57 ? 21.018 5.510 -18.432 1.00 14.74 57 PHE D CA 1
ATOM 3051 C C . PHE D 1 57 ? 19.754 5.356 -19.291 1.00 13.93 57 PHE D C 1
ATOM 3052 O O . PHE D 1 57 ? 19.012 4.379 -19.147 1.00 12.84 57 PHE D O 1
ATOM 3060 N N . PRO D 1 58 ? 19.518 6.305 -20.220 1.00 14.38 58 PRO D N 1
ATOM 3061 C CA . PRO D 1 58 ? 18.291 6.267 -21.009 1.00 14.35 58 PRO D CA 1
ATOM 3062 C C . PRO D 1 58 ? 18.211 5.055 -21.949 1.00 14.74 58 PRO D C 1
ATOM 3063 O O . PRO D 1 58 ? 17.136 4.753 -22.479 1.00 15.64 58 PRO D O 1
ATOM 3067 N N . GLY D 1 59 ? 19.344 4.382 -22.159 1.00 13.73 59 GLY D N 1
ATOM 3068 C CA . GLY D 1 59 ? 19.421 3.215 -23.036 1.00 13.95 59 GLY D CA 1
ATOM 3069 C C . GLY D 1 59 ? 18.964 1.913 -22.369 1.00 13.62 59 GLY D C 1
ATOM 3070 O O . GLY D 1 59 ? 18.924 0.846 -23.019 1.00 14.21 59 GLY D O 1
ATOM 3071 N N . ALA D 1 60 ? 18.650 2.000 -21.078 1.00 13.35 60 ALA D N 1
ATOM 3072 C CA . ALA D 1 60 ? 18.046 0.879 -20.340 1.00 12.73 60 ALA D CA 1
ATOM 3073 C C . ALA D 1 60 ? 16.634 1.240 -19.839 1.00 13.19 60 ALA D C 1
ATOM 3074 O O . ALA D 1 60 ? 16.303 2.423 -19.692 1.00 12.80 60 ALA D O 1
ATOM 3076 N N . ILE D 1 61 ? 15.820 0.223 -19.558 1.00 11.80 61 ILE D N 1
ATOM 3077 C CA . ILE D 1 61 ? 14.429 0.439 -19.156 1.00 11.89 61 ILE D CA 1
ATOM 3078 C C . ILE D 1 61 ? 14.321 0.252 -17.645 1.00 12.28 61 ILE D C 1
ATOM 3079 O O . ILE D 1 61 ? 14.653 -0.823 -17.144 1.00 13.00 61 ILE D O 1
ATOM 3084 N N . PHE D 1 62 ? 13.851 1.287 -16.942 1.00 11.26 62 PHE D N 1
ATOM 3085 C CA . PHE D 1 62 ? 13.743 1.264 -15.487 1.00 11.84 62 PHE D CA 1
ATOM 3086 C C . PHE D 1 62 ? 12.276 1.169 -15.089 1.00 11.66 62 PHE D C 1
ATOM 3087 O O . PHE D 1 62 ? 11.514 2.110 -15.345 1.00 12.35 62 PHE D O 1
ATOM 3095 N N . LEU D 1 63 ? 11.883 0.033 -14.506 1.00 12.06 63 LEU D N 1
ATOM 3096 C CA . LEU D 1 63 ? 10.473 -0.188 -14.116 1.00 11.74 63 LEU D CA 1
ATOM 3097 C C . LEU D 1 63 ? 10.352 -0.202 -12.608 1.00 11.84 63 LEU D C 1
ATOM 3098 O O . LEU D 1 63 ? 11.210 -0.754 -11.936 1.00 12.43 63 LEU D O 1
ATOM 3103 N N . LYS D 1 64 ? 9.306 0.413 -12.072 1.00 10.94 64 LYS D N 1
ATOM 3104 C CA . LYS D 1 64 ? 9.101 0.366 -10.627 1.00 11.66 64 LYS D CA 1
ATOM 3105 C C . LYS D 1 64 ? 7.813 -0.394 -10.396 1.00 11.56 64 LYS D C 1
ATOM 3106 O O . LYS D 1 64 ? 6.786 -0.010 -10.945 1.00 11.45 64 LYS D O 1
ATOM 3112 N N . VAL D 1 65 ? 7.877 -1.429 -9.574 1.00 10.25 65 VAL D N 1
ATOM 3113 C CA . VAL D 1 65 ? 6.710 -2.274 -9.287 1.00 11.55 65 VAL D CA 1
ATOM 3114 C C . VAL D 1 65 ? 6.425 -2.209 -7.782 1.00 11.29 65 VAL D C 1
ATOM 3115 O O . VAL D 1 65 ? 7.235 -2.657 -6.968 1.00 11.18 65 VAL D O 1
ATOM 3119 N N . ASP D 1 66 ? 5.287 -1.629 -7.411 1.00 11.55 66 ASP D N 1
ATOM 3120 C CA . ASP D 1 66 ? 4.891 -1.647 -6.006 1.00 10.83 66 ASP D CA 1
ATOM 3121 C C . ASP D 1 66 ? 4.248 -3.017 -5.780 1.00 11.00 66 ASP D C 1
ATOM 3122 O O . ASP D 1 66 ? 3.219 -3.338 -6.400 1.00 10.82 66 ASP D O 1
ATOM 3127 N N . VAL D 1 67 ? 4.862 -3.822 -4.906 1.00 10.16 67 VAL D N 1
ATOM 3128 C CA . VAL D 1 67 ? 4.443 -5.235 -4.743 1.00 10.73 67 VAL D CA 1
ATOM 3129 C C . VAL D 1 67 ? 3.041 -5.413 -4.173 1.00 10.55 67 VAL D C 1
ATOM 3130 O O . VAL D 1 67 ? 2.444 -6.475 -4.308 1.00 11.46 67 VAL D O 1
ATOM 3134 N N . ASP D 1 68 ? 2.530 -4.373 -3.542 1.00 10.00 68 ASP D N 1
ATOM 3135 C CA . ASP D 1 68 ? 1.148 -4.390 -3.037 1.00 10.45 68 ASP D CA 1
ATOM 3136 C C . ASP D 1 68 ? 0.160 -3.979 -4.121 1.00 9.99 68 ASP D C 1
ATOM 3137 O O . ASP D 1 68 ? -0.987 -4.433 -4.130 1.00 10.42 68 ASP D O 1
ATOM 3142 N N . GLU D 1 69 ? 0.590 -3.086 -4.993 1.00 10.03 69 GLU D N 1
ATOM 3143 C CA . GLU D 1 69 ? -0.278 -2.699 -6.110 1.00 10.57 69 GLU D CA 1
ATOM 3144 C C . GLU D 1 69 ? -0.358 -3.837 -7.159 1.00 10.13 69 GLU D C 1
ATOM 3145 O O . GLU D 1 69 ? -1.437 -4.129 -7.708 1.00 10.57 69 GLU D O 1
ATOM 3151 N N . LEU D 1 70 ? 0.779 -4.460 -7.455 1.00 8.33 70 LEU D N 1
ATOM 3152 C CA . LEU D 1 70 ? 0.800 -5.568 -8.421 1.00 9.84 70 LEU D CA 1
ATOM 3153 C C . LEU D 1 70 ? 1.130 -6.883 -7.705 1.00 9.55 70 LEU D C 1
ATOM 3154 O O . LEU D 1 70 ? 2.237 -7.391 -7.802 1.00 9.70 70 LEU D O 1
ATOM 3159 N N . LYS D 1 71 ? 0.156 -7.419 -6.977 1.00 10.07 71 LYS D N 1
ATOM 3160 C CA . LYS D 1 71 ? 0.376 -8.652 -6.196 1.00 10.75 71 LYS D CA 1
ATOM 3161 C C . LYS D 1 71 ? 0.617 -9.865 -7.101 1.00 11.87 71 LYS D C 1
ATOM 3162 O O . LYS D 1 71 ? 1.315 -10.812 -6.719 1.00 12.53 71 LYS D O 1
ATOM 3168 N N . ASP D 1 72 ? 0.022 -9.829 -8.290 1.00 11.70 72 ASP D N 1
ATOM 3169 C CA . ASP D 1 72 ? 0.251 -10.865 -9.290 1.00 13.05 72 ASP D CA 1
ATOM 3170 C C . ASP D 1 72 ? 1.709 -10.916 -9.758 1.00 13.55 72 ASP D C 1
ATOM 3171 O O . ASP D 1 72 ? 2.349 -11.986 -9.755 1.00 14.60 72 ASP D O 1
ATOM 3176 N N . VAL D 1 73 ? 2.226 -9.750 -10.131 1.00 13.59 73 VAL D N 1
ATOM 3177 C CA . VAL D 1 73 ? 3.618 -9.619 -10.514 1.00 14.38 73 VAL D CA 1
ATOM 3178 C C . VAL D 1 73 ? 4.526 -10.019 -9.339 1.00 15.04 73 VAL D C 1
ATOM 3179 O O . VAL D 1 73 ? 5.477 -10.803 -9.509 1.00 15.67 73 VAL D O 1
ATOM 3183 N N . ALA D 1 74 ? 4.195 -9.540 -8.137 1.00 15.08 74 ALA D N 1
ATOM 3184 C CA . ALA D 1 74 ? 4.967 -9.903 -6.940 1.00 16.22 74 ALA D CA 1
ATOM 3185 C C . ALA D 1 74 ? 5.003 -11.431 -6.747 1.00 16.90 74 ALA D C 1
ATOM 3186 O O . ALA D 1 74 ? 6.062 -11.986 -6.475 1.00 16.97 74 ALA D O 1
ATOM 3188 N N . GLU D 1 75 ? 3.853 -12.093 -6.888 1.00 17.61 75 GLU D N 1
ATOM 3189 C CA . GLU D 1 75 ? 3.765 -13.554 -6.734 1.00 20.05 75 GLU D CA 1
ATOM 3190 C C . GLU D 1 75 ? 4.736 -14.268 -7.677 1.00 19.29 75 GLU D C 1
ATOM 3191 O O . GLU D 1 75 ? 5.452 -15.208 -7.270 1.00 20.11 75 GLU D O 1
ATOM 3197 N N . ALA D 1 76 ? 4.768 -13.797 -8.919 1.00 17.98 76 ALA D N 1
ATOM 3198 C CA . ALA D 1 76 ? 5.529 -14.416 -9.991 1.00 18.18 76 ALA D CA 1
ATOM 3199 C C . ALA D 1 76 ? 7.013 -14.424 -9.654 1.00 18.06 76 ALA D C 1
ATOM 3200 O O . ALA D 1 76 ? 7.689 -15.453 -9.825 1.00 18.82 76 ALA D O 1
ATOM 3202 N N . TYR D 1 77 ? 7.501 -13.278 -9.182 1.00 16.40 77 TYR D N 1
ATOM 3203 C CA . TYR D 1 77 ? 8.916 -13.102 -8.893 1.00 16.35 77 TYR D CA 1
ATOM 3204 C C . TYR D 1 77 ? 9.353 -13.562 -7.502 1.00 16.42 77 TYR D C 1
ATOM 3205 O O . TYR D 1 77 ? 10.506 -14.000 -7.338 1.00 16.45 77 TYR D O 1
ATOM 3214 N N . ASN D 1 78 ? 8.446 -13.461 -6.524 1.00 15.87 78 ASN D N 1
ATOM 3215 C CA . ASN D 1 78 ? 8.685 -13.903 -5.154 1.00 16.81 78 ASN D CA 1
ATOM 3216 C C . ASN D 1 78 ? 10.073 -13.452 -4.657 1.00 16.18 78 ASN D C 1
ATOM 3217 O O . ASN D 1 78 ? 10.920 -14.282 -4.250 1.00 16.25 78 ASN D O 1
ATOM 3222 N N . VAL D 1 79 ? 10.302 -12.139 -4.665 1.00 15.43 79 VAL D N 1
ATOM 3223 C CA . VAL D 1 79 ? 11.607 -11.603 -4.234 1.00 14.58 79 VAL D CA 1
ATOM 3224 C C . VAL D 1 79 ? 11.846 -11.961 -2.769 1.00 14.25 79 VAL D C 1
ATOM 3225 O O . VAL D 1 79 ? 10.889 -12.169 -2.017 1.00 13.86 79 VAL D O 1
ATOM 3229 N N A GLU D 1 80 ? 13.110 -12.046 -2.371 0.50 13.99 80 GLU D N 1
ATOM 3230 N N B GLU D 1 80 ? 13.112 -12.050 -2.373 0.50 13.77 80 GLU D N 1
ATOM 3231 C CA A GLU D 1 80 ? 13.410 -12.473 -1.006 0.50 14.05 80 GLU D CA 1
ATOM 3232 C CA B GLU D 1 80 ? 13.441 -12.474 -1.008 0.50 13.45 80 GLU D CA 1
ATOM 3233 C C A GLU D 1 80 ? 13.639 -11.326 -0.013 0.50 12.99 80 GLU D C 1
ATOM 3234 C C B GLU D 1 80 ? 13.583 -11.324 -0.005 0.50 12.73 80 GLU D C 1
ATOM 3235 O O A GLU D 1 80 ? 13.863 -11.564 1.172 0.50 12.69 80 GLU D O 1
ATOM 3236 O O B GLU D 1 80 ? 13.723 -11.564 1.194 0.50 12.44 80 GLU D O 1
ATOM 3247 N N . ALA D 1 81 ? 13.535 -10.088 -0.505 1.00 12.51 81 ALA D N 1
ATOM 3248 C CA . ALA D 1 81 ? 13.663 -8.891 0.345 1.00 11.85 81 ALA D CA 1
ATOM 3249 C C . ALA D 1 81 ? 13.041 -7.626 -0.240 1.00 11.81 81 ALA D C 1
ATOM 3250 O O . ALA D 1 81 ? 12.820 -7.504 -1.457 1.00 11.48 81 ALA D O 1
ATOM 3252 N N . MET D 1 82 ? 12.762 -6.690 0.659 1.00 11.75 82 MET D N 1
ATOM 3253 C CA . MET D 1 82 ? 12.317 -5.361 0.263 1.00 12.44 82 MET D CA 1
ATOM 3254 C C . MET D 1 82 ? 13.377 -4.346 0.665 1.00 12.47 82 MET D C 1
ATOM 3255 O O . MET D 1 82 ? 13.747 -4.258 1.853 1.00 12.02 82 MET D O 1
ATOM 3260 N N . PRO D 1 83 ? 13.878 -3.578 -0.312 1.00 12.64 83 PRO D N 1
ATOM 3261 C CA . PRO D 1 83 ? 13.582 -3.720 -1.739 1.00 13.20 83 PRO D CA 1
ATOM 3262 C C . PRO D 1 83 ? 14.452 -4.804 -2.398 1.00 12.66 83 PRO D C 1
ATOM 3263 O O . PRO D 1 83 ? 15.440 -5.269 -1.808 1.00 12.21 83 PRO D O 1
ATOM 3267 N N . THR D 1 84 ? 14.072 -5.189 -3.607 1.00 12.30 84 THR D N 1
ATOM 3268 C CA . THR D 1 84 ? 14.897 -6.027 -4.468 1.00 12.83 84 THR D CA 1
ATOM 3269 C C . THR D 1 84 ? 14.904 -5.422 -5.865 1.00 12.65 84 THR D C 1
ATOM 3270 O O . THR D 1 84 ? 13.860 -4.927 -6.344 1.00 11.89 84 THR D O 1
ATOM 3274 N N . PHE D 1 85 ? 16.079 -5.470 -6.503 1.00 11.25 85 PHE D N 1
ATOM 3275 C CA . PHE D 1 85 ? 16.231 -5.031 -7.887 1.00 11.38 85 PHE D CA 1
ATOM 3276 C C . PHE D 1 85 ? 16.568 -6.240 -8.723 1.00 11.72 85 PHE D C 1
ATOM 3277 O O . PHE D 1 85 ? 17.533 -6.947 -8.420 1.00 12.16 85 PHE D O 1
ATOM 3285 N N . LEU D 1 86 ? 15.768 -6.506 -9.750 1.00 11.13 86 LEU D N 1
ATOM 3286 C CA . LEU D 1 86 ? 16.086 -7.573 -10.705 1.00 11.59 86 LEU D CA 1
ATOM 3287 C C . LEU D 1 86 ? 16.514 -6.980 -12.037 1.00 11.84 86 LEU D C 1
ATOM 3288 O O . LEU D 1 86 ? 16.009 -5.947 -12.456 1.00 12.40 86 LEU D O 1
ATOM 3293 N N . PHE D 1 87 ? 17.474 -7.650 -12.663 1.00 11.95 87 PHE D N 1
ATOM 3294 C CA . PHE D 1 87 ? 18.043 -7.247 -13.938 1.00 12.08 87 PHE D CA 1
ATOM 3295 C C . PHE D 1 87 ? 17.643 -8.338 -14.936 1.00 12.32 87 PHE D C 1
ATOM 3296 O O . PHE D 1 87 ? 17.952 -9.520 -14.744 1.00 12.27 87 PHE D O 1
ATOM 3304 N N . ILE D 1 88 ? 16.940 -7.910 -15.977 1.00 12.74 88 ILE D N 1
ATOM 3305 C CA . ILE D 1 88 ? 16.350 -8.798 -16.975 1.00 13.24 88 ILE D CA 1
ATOM 3306 C C . ILE D 1 88 ? 16.914 -8.414 -18.344 1.00 13.71 88 ILE D C 1
ATOM 3307 O O . ILE D 1 88 ? 16.969 -7.226 -18.701 1.00 12.25 88 ILE D O 1
ATOM 3312 N N . LYS D 1 89 ? 17.365 -9.414 -19.092 1.00 14.00 89 LYS D N 1
ATOM 3313 C CA . LYS D 1 89 ? 17.850 -9.168 -20.448 1.00 15.72 89 LYS D CA 1
ATOM 3314 C C . LYS D 1 89 ? 17.484 -10.356 -21.319 1.00 15.90 89 LYS D C 1
ATOM 3315 O O . LYS D 1 89 ? 17.678 -11.503 -20.923 1.00 14.91 89 LYS D O 1
ATOM 3321 N N . ASP D 1 90 ? 16.941 -10.054 -22.497 1.00 17.69 90 ASP D N 1
ATOM 3322 C CA . ASP D 1 90 ? 16.474 -11.064 -23.452 1.00 19.24 90 ASP D CA 1
ATOM 3323 C C . ASP D 1 90 ? 15.540 -12.077 -22.782 1.00 19.63 90 ASP D C 1
ATOM 3324 O O . ASP D 1 90 ? 15.626 -13.293 -23.025 1.00 19.78 90 ASP D O 1
ATOM 3329 N N . GLY D 1 91 ? 14.665 -11.552 -21.924 1.00 19.54 91 GLY D N 1
ATOM 3330 C CA . GLY D 1 91 ? 13.599 -12.317 -21.266 1.00 20.65 91 GLY D CA 1
ATOM 3331 C C . GLY D 1 91 ? 14.028 -13.143 -20.065 1.00 21.26 91 GLY D C 1
ATOM 3332 O O . GLY D 1 91 ? 13.204 -13.824 -19.465 1.00 22.51 91 GLY D O 1
ATOM 3333 N N . GLU D 1 92 ? 15.310 -13.075 -19.714 1.00 20.95 92 GLU D N 1
ATOM 3334 C CA . GLU D 1 92 ? 15.906 -13.952 -18.693 1.00 21.62 92 GLU D CA 1
ATOM 3335 C C . GLU D 1 92 ? 16.414 -13.101 -17.538 1.00 20.76 92 GLU D C 1
ATOM 3336 O O . GLU D 1 92 ? 16.979 -12.046 -17.762 1.00 20.32 92 GLU D O 1
ATOM 3342 N N . LYS D 1 93 ? 16.189 -13.542 -16.301 1.00 20.03 93 LYS D N 1
ATOM 3343 C CA . LYS D 1 93 ? 16.777 -12.846 -15.153 1.00 20.40 93 LYS D CA 1
ATOM 3344 C C . LYS D 1 93 ? 18.270 -13.129 -15.161 1.00 19.71 93 LYS D C 1
ATOM 3345 O O . LYS D 1 93 ? 18.684 -14.303 -15.178 1.00 19.45 93 LYS D O 1
ATOM 3351 N N . VAL D 1 94 ? 19.079 -12.071 -15.167 1.00 18.18 94 VAL D N 1
ATOM 3352 C CA . VAL D 1 94 ? 20.542 -12.220 -15.274 1.00 17.46 94 VAL D CA 1
ATOM 3353 C C . VAL D 1 94 ? 21.321 -11.744 -14.036 1.00 16.78 94 VAL D C 1
ATOM 3354 O O . VAL D 1 94 ? 22.519 -12.066 -13.865 1.00 16.27 94 VAL D O 1
ATOM 3358 N N . ASP D 1 95 ? 20.657 -10.949 -13.203 1.00 15.78 95 ASP D N 1
ATOM 3359 C CA . ASP D 1 95 ? 21.259 -10.501 -11.937 1.00 15.17 95 ASP D CA 1
ATOM 3360 C C . ASP D 1 95 ? 20.193 -9.978 -10.994 1.00 15.28 95 ASP D C 1
ATOM 3361 O O . ASP D 1 95 ? 19.020 -9.800 -11.371 1.00 14.13 95 ASP D O 1
ATOM 3366 N N . SER D 1 96 ? 20.615 -9.719 -9.761 1.00 15.16 96 SER D N 1
ATOM 3367 C CA . SER D 1 96 ? 19.733 -9.118 -8.757 1.00 15.01 96 SER D CA 1
ATOM 3368 C C . SER D 1 96 ? 20.564 -8.405 -7.706 1.00 14.80 96 SER D C 1
ATOM 3369 O O . SER D 1 96 ? 21.754 -8.716 -7.530 1.00 14.60 96 SER D O 1
ATOM 3372 N N . VAL D 1 97 ? 19.928 -7.458 -7.019 1.00 14.07 97 VAL D N 1
ATOM 3373 C CA . VAL D 1 97 ? 20.485 -6.780 -5.853 1.00 13.82 97 VAL D CA 1
ATOM 3374 C C . VAL D 1 97 ? 19.423 -6.823 -4.768 1.00 14.59 97 VAL D C 1
ATOM 3375 O O . VAL D 1 97 ? 18.269 -6.465 -5.027 1.00 13.11 97 VAL D O 1
ATOM 3379 N N . VAL D 1 98 ? 19.808 -7.299 -3.579 1.00 14.58 98 VAL D N 1
ATOM 3380 C CA . VAL D 1 98 ? 18.929 -7.251 -2.411 1.00 16.33 98 VAL D CA 1
ATOM 3381 C C . VAL D 1 98 ? 19.261 -5.986 -1.605 1.00 16.43 98 VAL D C 1
ATOM 3382 O O . VAL D 1 98 ? 20.430 -5.763 -1.234 1.00 16.30 98 VAL D O 1
ATOM 3386 N N . GLY D 1 99 ? 18.243 -5.177 -1.304 1.00 15.91 99 GLY D N 1
ATOM 3387 C CA . GLY D 1 99 ? 18.452 -3.907 -0.614 1.00 16.44 99 GLY D CA 1
ATOM 3388 C C . GLY D 1 99 ? 18.790 -2.773 -1.570 1.00 16.87 99 GLY D C 1
ATOM 3389 O O . GLY D 1 99 ? 18.968 -3.002 -2.771 1.00 16.84 99 GLY D O 1
ATOM 3390 N N . GLY D 1 100 ? 18.855 -1.555 -1.038 1.00 17.60 100 GLY D N 1
ATOM 3391 C CA . GLY D 1 100 ? 19.151 -0.352 -1.821 1.00 18.92 100 GLY D CA 1
ATOM 3392 C C . GLY D 1 100 ? 20.641 -0.093 -1.844 1.00 19.01 100 GLY D C 1
ATOM 3393 O O . GLY D 1 100 ? 21.130 0.956 -1.388 1.00 19.02 100 GLY D O 1
ATOM 3394 N N . ARG D 1 101 ? 21.368 -1.063 -2.376 1.00 19.64 101 ARG D N 1
ATOM 3395 C CA . ARG D 1 101 ? 22.816 -0.975 -2.465 1.00 20.78 101 ARG D CA 1
ATOM 3396 C C . ARG D 1 101 ? 23.165 -0.170 -3.714 1.00 20.61 101 ARG D C 1
ATOM 3397 O O . ARG D 1 101 ? 23.257 -0.727 -4.798 1.00 19.73 101 ARG D O 1
ATOM 3405 N N . LYS D 1 102 ? 23.335 1.147 -3.540 1.00 21.10 102 LYS D N 1
ATOM 3406 C CA . LYS D 1 102 ? 23.531 2.086 -4.668 1.00 21.20 102 LYS D CA 1
ATOM 3407 C C . LYS D 1 102 ? 24.687 1.688 -5.584 1.00 20.56 102 LYS D C 1
ATOM 3408 O O . LYS D 1 102 ? 24.538 1.661 -6.809 1.00 19.35 102 LYS D O 1
ATOM 3414 N N . ASP D 1 103 ? 25.839 1.395 -4.984 1.00 20.06 103 ASP D N 1
ATOM 3415 C CA . ASP D 1 103 ? 27.045 0.989 -5.732 1.00 20.11 103 ASP D CA 1
ATOM 3416 C C . ASP D 1 103 ? 26.834 -0.298 -6.540 1.00 18.60 103 ASP D C 1
ATOM 3417 O O . ASP D 1 103 ? 27.207 -0.352 -7.710 1.00 18.70 103 ASP D O 1
ATOM 3422 N N . ASP D 1 104 ? 26.239 -1.320 -5.922 1.00 17.21 104 ASP D N 1
ATOM 3423 C CA . ASP D 1 104 ? 26.012 -2.596 -6.610 1.00 16.58 104 ASP D CA 1
ATOM 3424 C C . ASP D 1 104 ? 25.021 -2.420 -7.759 1.00 15.14 104 ASP D C 1
ATOM 3425 O O . ASP D 1 104 ? 25.220 -2.964 -8.851 1.00 14.80 104 ASP D O 1
ATOM 3430 N N . ILE D 1 105 ? 23.957 -1.657 -7.524 1.00 14.99 105 ILE D N 1
ATOM 3431 C CA . ILE D 1 105 ? 22.952 -1.417 -8.598 1.00 13.43 105 ILE D CA 1
ATOM 3432 C C . ILE D 1 105 ? 23.617 -0.717 -9.799 1.00 13.32 105 ILE D C 1
ATOM 3433 O O . ILE D 1 105 ? 23.500 -1.162 -10.963 1.00 13.32 105 ILE D O 1
ATOM 3438 N N . HIS D 1 106 ? 24.334 0.364 -9.501 1.00 12.78 106 HIS D N 1
ATOM 3439 C CA . HIS D 1 106 ? 24.989 1.166 -10.536 1.00 12.48 106 HIS D CA 1
ATOM 3440 C C . HIS D 1 106 ? 25.986 0.331 -11.326 1.00 12.31 106 HIS D C 1
ATOM 3441 O O . HIS D 1 106 ? 25.997 0.364 -12.558 1.00 12.07 106 HIS D O 1
ATOM 3448 N N . THR D 1 107 ? 26.820 -0.421 -10.609 1.00 12.05 107 THR D N 1
ATOM 3449 C CA . THR D 1 107 ? 27.826 -1.269 -11.233 1.00 12.23 107 THR D CA 1
ATOM 3450 C C . THR D 1 107 ? 27.181 -2.299 -12.173 1.00 11.66 107 THR D C 1
ATOM 3451 O O . THR D 1 107 ? 27.637 -2.478 -13.291 1.00 11.94 107 THR D O 1
ATOM 3455 N N . LYS D 1 108 ? 26.109 -2.939 -11.715 1.00 11.55 108 LYS D N 1
ATOM 3456 C CA . LYS D 1 108 ? 25.429 -3.943 -12.532 1.00 11.69 108 LYS D CA 1
ATOM 3457 C C . LYS D 1 108 ? 24.780 -3.352 -13.786 1.00 11.40 108 LYS D C 1
ATOM 3458 O O . LYS D 1 108 ? 24.802 -3.989 -14.848 1.00 11.47 108 LYS D O 1
ATOM 3464 N N . ILE D 1 109 ? 24.220 -2.148 -13.677 1.00 11.90 109 ILE D N 1
ATOM 3465 C CA . ILE D 1 109 ? 23.675 -1.457 -14.862 1.00 11.51 109 ILE D CA 1
ATOM 3466 C C . ILE D 1 109 ? 24.784 -1.270 -15.892 1.00 11.31 109 ILE D C 1
ATOM 3467 O O . ILE D 1 109 ? 24.642 -1.649 -17.057 1.00 11.74 109 ILE D O 1
ATOM 3472 N N . VAL D 1 110 ? 25.909 -0.729 -15.441 1.00 11.31 110 VAL D N 1
ATOM 3473 C CA . VAL D 1 110 ? 27.024 -0.474 -16.345 1.00 11.23 110 VAL D CA 1
ATOM 3474 C C . VAL D 1 110 ? 27.488 -1.777 -17.015 1.00 11.30 110 VAL D C 1
ATOM 3475 O O . VAL D 1 110 ? 27.622 -1.837 -18.243 1.00 11.29 110 VAL D O 1
ATOM 3479 N N . ALA D 1 111 ? 27.688 -2.816 -16.210 1.00 10.84 111 ALA D N 1
ATOM 3480 C CA . ALA D 1 111 ? 28.198 -4.100 -16.690 1.00 12.45 111 ALA D CA 1
ATOM 3481 C C . ALA D 1 111 ? 27.247 -4.764 -17.691 1.00 13.29 111 ALA D C 1
ATOM 3482 O O . ALA D 1 111 ? 27.689 -5.311 -18.696 1.00 13.94 111 ALA D O 1
ATOM 3484 N N . LEU D 1 112 ? 25.949 -4.693 -17.402 1.00 14.45 112 LEU D N 1
ATOM 3485 C CA . LEU D 1 112 ? 24.936 -5.438 -18.165 1.00 16.32 112 LEU D CA 1
ATOM 3486 C C . LEU D 1 112 ? 24.443 -4.710 -19.413 1.00 17.84 112 LEU D C 1
ATOM 3487 O O . LEU D 1 112 ? 23.884 -5.337 -20.337 1.00 18.82 112 LEU D O 1
ATOM 3492 N N . MET D 1 113 ? 24.665 -3.404 -19.475 1.00 18.97 113 MET D N 1
ATOM 3493 C CA . MET D 1 113 ? 24.373 -2.671 -20.710 1.00 20.86 113 MET D CA 1
ATOM 3494 C C . MET D 1 113 ? 25.419 -2.965 -21.791 1.00 22.43 113 MET D C 1
ATOM 3495 O O . MET D 1 113 ? 25.159 -2.774 -22.978 1.00 22.58 113 MET D O 1
ATOM 3500 N N . GLY D 1 114 ? 26.601 -3.423 -21.367 1.00 24.97 114 GLY D N 1
ATOM 3501 C CA . GLY D 1 114 ? 27.653 -3.886 -22.285 1.00 27.47 114 GLY D CA 1
ATOM 3502 C C . GLY D 1 114 ? 28.293 -2.808 -23.147 1.00 29.22 114 GLY D C 1
ATOM 3503 O O . GLY D 1 114 ? 29.050 -3.116 -24.081 1.00 29.91 114 GLY D O 1
ATOM 3504 N N . SER D 1 115 ? 28.080 -1.597 -22.938 1.00 30.48 115 SER D N 1
#

Organism: Hordeum vulgare subsp. vulgare (NCBI:txid112509)